Protein AF-A0A8S9HEX8-F1 (afdb_monomer_lite)

Structure (mmCIF, N/CA/C/O backbone):
data_AF-A0A8S9HEX8-F1
#
_entry.id   AF-A0A8S9HEX8-F1
#
loop_
_atom_site.group_PDB
_atom_site.id
_atom_site.type_symbol
_atom_site.label_atom_id
_atom_site.label_alt_id
_atom_site.label_comp_id
_atom_site.label_asym_id
_atom_site.label_entity_id
_atom_site.label_seq_id
_atom_site.pdbx_PDB_ins_code
_atom_site.Cartn_x
_atom_site.Cartn_y
_atom_site.Cartn_z
_atom_site.occupancy
_atom_site.B_iso_or_equiv
_atom_site.auth_seq_id
_atom_site.auth_comp_id
_atom_site.auth_asym_id
_atom_site.auth_atom_id
_atom_site.pdbx_PDB_model_num
ATOM 1 N N . MET A 1 1 ? 4.465 -11.082 -15.511 1.00 73.62 1 MET A N 1
ATOM 2 C CA . MET A 1 1 ? 4.574 -12.542 -15.699 1.00 73.62 1 MET A CA 1
ATOM 3 C C . MET A 1 1 ? 3.698 -12.995 -16.851 1.00 73.62 1 MET A C 1
ATOM 5 O O . MET A 1 1 ? 4.197 -13.719 -17.690 1.00 73.62 1 MET A O 1
ATOM 9 N N . ASP A 1 2 ? 2.467 -12.494 -16.954 1.00 72.62 2 ASP A N 1
ATOM 10 C CA . ASP A 1 2 ? 1.462 -12.906 -17.953 1.00 72.62 2 ASP A CA 1
ATOM 11 C C . ASP A 1 2 ? 1.915 -12.844 -19.427 1.00 72.62 2 ASP A C 1
ATOM 13 O O . ASP A 1 2 ? 1.477 -13.653 -20.233 1.00 72.62 2 ASP A O 1
ATOM 17 N N . ASP A 1 3 ? 2.823 -11.923 -19.777 1.00 79.12 3 ASP A N 1
ATOM 18 C CA . ASP A 1 3 ? 3.349 -11.770 -21.145 1.00 79.12 3 ASP A CA 1
ATOM 19 C C . ASP A 1 3 ? 4.634 -12.586 -21.417 1.00 79.12 3 ASP A C 1
ATOM 21 O O . ASP A 1 3 ? 5.219 -12.482 -22.500 1.00 79.12 3 ASP A O 1
ATOM 25 N N . VAL A 1 4 ? 5.133 -13.349 -20.437 1.00 82.75 4 VAL A N 1
ATOM 26 C CA . VAL A 1 4 ? 6.346 -14.162 -20.605 1.00 82.75 4 VAL A CA 1
ATOM 27 C C . VAL A 1 4 ? 5.983 -15.427 -21.377 1.00 82.75 4 VAL A C 1
ATOM 29 O O . VAL A 1 4 ? 5.221 -16.264 -20.900 1.00 82.75 4 VAL A O 1
ATOM 32 N N . SER A 1 5 ? 6.550 -15.586 -22.574 1.00 85.06 5 SER A N 1
ATOM 33 C CA . SER A 1 5 ? 6.431 -16.836 -23.327 1.00 85.06 5 SER A CA 1
ATOM 34 C C . SER A 1 5 ? 7.169 -17.946 -22.582 1.00 85.06 5 SER A C 1
ATOM 36 O O . SER A 1 5 ? 8.385 -17.871 -22.406 1.00 85.06 5 SER A O 1
ATOM 38 N N . MET A 1 6 ? 6.437 -18.984 -22.168 1.00 84.69 6 MET A N 1
ATOM 39 C CA . MET A 1 6 ? 7.022 -20.132 -21.470 1.00 84.69 6 MET A CA 1
ATOM 40 C C . MET A 1 6 ? 8.020 -20.901 -22.340 1.00 84.69 6 MET A C 1
ATOM 42 O O . MET A 1 6 ? 8.985 -21.451 -21.822 1.00 84.69 6 MET A O 1
ATOM 46 N N . ASP A 1 7 ? 7.831 -20.888 -23.656 1.00 84.31 7 ASP A N 1
ATOM 47 C CA . ASP A 1 7 ? 8.743 -21.520 -24.606 1.00 84.31 7 ASP A CA 1
ATOM 48 C C . ASP A 1 7 ? 10.071 -20.767 -24.696 1.00 84.31 7 ASP A C 1
ATOM 50 O O . ASP A 1 7 ? 11.140 -21.365 -24.591 1.00 84.31 7 ASP A O 1
ATOM 54 N N . ALA A 1 8 ? 10.014 -19.435 -24.807 1.00 86.06 8 ALA A N 1
ATOM 55 C CA . ALA A 1 8 ? 11.215 -18.604 -24.761 1.00 86.06 8 ALA A CA 1
ATOM 56 C C . ALA A 1 8 ? 11.903 -18.697 -23.391 1.00 86.06 8 ALA A C 1
ATOM 58 O O . ALA A 1 8 ? 13.129 -18.737 -23.314 1.00 86.06 8 ALA A O 1
ATOM 59 N N . TRP A 1 9 ? 11.115 -18.778 -22.314 1.00 86.56 9 TRP A N 1
ATOM 60 C CA . TRP A 1 9 ? 11.618 -18.947 -20.956 1.00 86.56 9 TRP A CA 1
ATOM 61 C C . TRP A 1 9 ? 12.392 -20.253 -20.775 1.00 86.56 9 TRP A C 1
ATOM 63 O O . TRP A 1 9 ? 13.457 -20.223 -20.171 1.00 86.56 9 TRP A O 1
ATOM 73 N N . LYS A 1 10 ? 11.901 -21.380 -21.307 1.00 85.25 10 LYS A N 1
ATOM 74 C CA . LYS A 1 10 ? 12.613 -22.667 -21.253 1.00 85.25 10 LYS A CA 1
ATOM 75 C C . LYS A 1 10 ? 14.011 -22.542 -21.858 1.00 85.25 10 LYS A C 1
ATOM 77 O O . LYS A 1 10 ? 14.994 -22.910 -21.222 1.00 85.25 10 LYS A O 1
ATOM 82 N N . VAL A 1 11 ? 14.114 -21.976 -23.061 1.00 86.06 11 VAL A N 1
ATOM 83 C CA . VAL A 1 11 ? 15.417 -21.785 -23.716 1.00 86.06 11 VAL A CA 1
ATOM 84 C C . VAL A 1 11 ? 16.298 -20.843 -22.893 1.00 86.06 11 VAL A C 1
ATOM 86 O O . VAL A 1 11 ? 17.438 -21.184 -22.588 1.00 86.06 11 VAL A O 1
ATOM 89 N N . PHE A 1 12 ? 15.755 -19.704 -22.460 1.00 87.69 12 PHE A N 1
ATOM 90 C CA . PHE A 1 12 ? 16.476 -18.713 -21.662 1.00 87.69 12 PHE A CA 1
ATOM 91 C C . PHE A 1 12 ? 17.007 -19.281 -20.336 1.00 87.69 12 PHE A C 1
ATOM 93 O O . PHE A 1 12 ? 18.164 -19.057 -19.994 1.00 87.69 12 PHE A O 1
ATOM 100 N N . SER A 1 13 ? 16.197 -20.052 -19.606 1.00 87.12 13 SER A N 1
ATOM 101 C CA . SER A 1 13 ? 16.567 -20.620 -18.304 1.00 87.12 13 SER A CA 1
ATOM 102 C C . SER A 1 13 ? 17.575 -21.767 -18.403 1.00 87.12 13 SER A C 1
ATOM 104 O O . SER A 1 13 ? 18.294 -22.022 -17.438 1.00 87.12 13 SER A O 1
ATOM 106 N N . SER A 1 14 ? 17.677 -22.422 -19.566 1.00 85.19 14 SER A N 1
ATOM 107 C CA . SER A 1 14 ? 18.686 -23.458 -19.829 1.00 85.19 14 SER A CA 1
ATOM 108 C C . SER A 1 14 ? 20.107 -22.906 -20.012 1.00 85.19 14 SER A C 1
ATOM 110 O O . SER A 1 14 ? 21.084 -23.649 -19.889 1.00 85.19 14 SER A O 1
ATOM 112 N N . CYS A 1 15 ? 20.242 -21.604 -20.279 1.00 86.38 15 CYS A N 1
ATOM 113 C CA . CYS A 1 15 ? 21.532 -20.945 -20.437 1.00 86.38 15 CYS A CA 1
ATOM 114 C C . CYS A 1 15 ? 22.190 -20.669 -19.075 1.00 86.38 15 CYS A C 1
ATOM 116 O O . CYS A 1 15 ? 21.539 -20.254 -18.111 1.00 86.38 15 CYS A O 1
ATOM 118 N N . LYS A 1 16 ? 23.515 -20.866 -19.007 1.00 86.06 16 LYS A N 1
ATOM 119 C CA . LYS A 1 16 ? 24.308 -20.555 -17.806 1.00 86.06 16 LYS A CA 1
ATOM 120 C C . LYS A 1 16 ? 24.304 -19.054 -17.530 1.00 86.06 16 LYS A C 1
ATOM 122 O O . LYS A 1 16 ? 23.846 -18.648 -16.469 1.00 86.06 16 LYS A O 1
ATOM 127 N N . GLU A 1 17 ? 24.728 -18.273 -18.517 1.00 89.94 17 GLU A N 1
ATOM 128 C CA . GLU A 1 17 ? 24.750 -16.813 -18.482 1.00 89.94 17 GLU A CA 1
ATOM 129 C C . GLU A 1 17 ? 23.580 -16.245 -19.291 1.00 89.94 17 GLU A C 1
ATOM 131 O O . GLU A 1 17 ? 23.294 -16.701 -20.404 1.00 89.94 17 GLU A O 1
ATOM 136 N N . LYS A 1 18 ? 22.865 -15.292 -18.698 1.00 91.94 18 LYS A N 1
ATOM 137 C CA . LYS A 1 18 ? 21.574 -14.791 -19.164 1.00 91.94 18 LYS A CA 1
ATOM 138 C C . LYS A 1 18 ? 21.574 -13.269 -19.177 1.00 91.94 18 LYS A C 1
ATOM 140 O O . LYS A 1 18 ? 21.582 -12.627 -18.130 1.00 91.94 18 LYS A O 1
ATOM 145 N N . VAL A 1 19 ? 21.477 -12.690 -20.369 1.00 93.44 19 VAL A N 1
ATOM 146 C CA . VAL A 1 19 ? 21.439 -11.235 -20.556 1.00 93.44 19 VAL A CA 1
ATOM 147 C C . VAL A 1 19 ? 20.086 -10.824 -21.120 1.00 93.44 19 VAL A C 1
ATOM 149 O O . VAL A 1 19 ? 19.625 -11.369 -22.124 1.00 93.44 19 VAL A O 1
ATOM 152 N N . VAL A 1 20 ? 19.439 -9.849 -20.482 1.00 93.56 20 VAL A N 1
ATOM 153 C CA . VAL A 1 20 ? 18.193 -9.254 -20.978 1.00 93.56 20 VAL A CA 1
ATOM 154 C C . VAL A 1 20 ? 18.504 -7.944 -21.679 1.00 93.56 20 VAL A C 1
ATOM 156 O O . VAL A 1 20 ? 18.993 -6.997 -21.067 1.00 93.56 20 VAL A O 1
ATOM 159 N N . VAL A 1 21 ? 18.160 -7.876 -22.962 1.00 91.81 21 VAL A N 1
ATOM 160 C CA . VAL A 1 21 ? 18.331 -6.682 -23.789 1.00 91.81 21 VAL A CA 1
ATOM 161 C C . VAL A 1 21 ? 16.969 -6.046 -24.059 1.00 91.81 21 VAL A C 1
ATOM 163 O O . VAL A 1 21 ? 16.023 -6.722 -24.469 1.00 91.81 21 VAL A O 1
ATOM 166 N N . THR A 1 22 ? 16.838 -4.742 -23.825 1.00 89.81 22 THR A N 1
ATOM 167 C CA . THR A 1 22 ? 15.587 -4.007 -24.033 1.00 89.81 22 THR A CA 1
ATOM 168 C C . THR A 1 22 ? 15.822 -2.584 -24.531 1.00 89.81 22 THR A C 1
ATOM 170 O O . THR A 1 22 ? 16.855 -1.976 -24.282 1.00 89.81 22 THR A O 1
ATOM 173 N N . ARG A 1 23 ? 14.819 -2.009 -25.199 1.00 88.69 23 ARG A N 1
ATOM 174 C CA . ARG A 1 23 ? 14.779 -0.566 -25.496 1.00 88.69 23 ARG A CA 1
ATOM 175 C C . ARG A 1 23 ? 14.192 0.250 -24.344 1.00 88.69 23 ARG A C 1
ATOM 177 O O . ARG A 1 23 ? 14.285 1.476 -24.350 1.00 88.69 23 ARG A O 1
ATOM 184 N N . MET A 1 24 ? 13.552 -0.410 -23.375 1.00 89.69 24 MET A N 1
ATOM 185 C CA . MET A 1 24 ? 12.993 0.257 -22.202 1.00 89.69 24 MET A CA 1
ATOM 186 C C . MET A 1 24 ? 14.104 0.780 -21.287 1.00 89.69 24 MET A C 1
ATOM 188 O O . MET A 1 24 ? 15.178 0.174 -21.238 1.00 89.69 24 MET A O 1
ATOM 192 N N . PRO A 1 25 ? 13.831 1.843 -20.510 1.00 91.56 25 PRO A N 1
ATOM 193 C CA . PRO A 1 25 ? 14.767 2.307 -19.504 1.00 91.56 25 PRO A CA 1
ATOM 194 C C . PRO A 1 25 ? 15.184 1.186 -18.553 1.00 91.56 25 PRO A C 1
ATOM 196 O O . PRO A 1 25 ? 14.318 0.561 -17.929 1.00 91.56 25 PRO A O 1
ATOM 199 N N . ARG A 1 26 ? 16.493 0.949 -18.405 1.00 92.31 26 ARG A N 1
ATOM 200 C CA . ARG A 1 26 ? 17.048 -0.140 -17.582 1.00 92.31 26 ARG A CA 1
ATOM 201 C C . ARG A 1 26 ? 16.464 -0.125 -16.172 1.00 92.31 26 ARG A C 1
ATOM 203 O O . ARG A 1 26 ? 15.949 -1.139 -15.714 1.00 92.31 26 ARG A O 1
ATOM 210 N N . VAL A 1 27 ? 16.417 1.049 -15.541 1.00 87.50 27 VAL A N 1
ATOM 211 C CA . VAL A 1 27 ? 15.874 1.245 -14.183 1.00 87.50 27 VAL A CA 1
ATOM 212 C C . VAL A 1 27 ? 14.426 0.753 -14.007 1.00 87.50 27 VAL A C 1
ATOM 214 O O . VAL A 1 27 ? 14.019 0.417 -12.897 1.00 87.50 27 VAL A O 1
ATOM 217 N N . MET A 1 28 ? 13.630 0.689 -15.080 1.00 86.25 28 MET A N 1
ATOM 218 C CA . MET A 1 28 ? 12.243 0.212 -15.026 1.00 86.25 28 MET A CA 1
ATOM 219 C C . MET A 1 28 ? 12.125 -1.312 -15.114 1.00 86.25 28 MET A C 1
ATOM 221 O O . MET A 1 28 ? 11.131 -1.864 -14.643 1.00 86.25 28 MET A O 1
ATOM 225 N N . VAL A 1 29 ? 13.094 -1.984 -15.740 1.00 89.69 29 VAL A N 1
ATOM 226 C CA . VAL A 1 29 ? 13.029 -3.424 -16.036 1.00 89.69 29 VAL A CA 1
ATOM 227 C C . VAL A 1 29 ? 14.016 -4.256 -15.228 1.00 89.69 29 VAL A C 1
ATOM 229 O O . VAL A 1 29 ? 13.781 -5.446 -15.056 1.00 89.69 29 VAL A O 1
ATOM 232 N N . GLU A 1 30 ? 15.095 -3.652 -14.731 1.00 91.06 30 GLU A N 1
ATOM 233 C CA . GLU A 1 30 ? 16.247 -4.366 -14.176 1.00 91.06 30 GLU A CA 1
ATOM 234 C C . GLU A 1 30 ? 15.856 -5.256 -13.004 1.00 91.06 30 GLU A C 1
ATOM 236 O O . GLU A 1 30 ? 16.172 -6.440 -13.010 1.00 91.06 30 GLU A O 1
ATOM 241 N N . MET A 1 31 ? 15.086 -4.720 -12.055 1.00 86.88 31 MET A N 1
ATOM 242 C CA . MET A 1 31 ? 14.594 -5.505 -10.923 1.00 86.88 31 MET A CA 1
ATOM 243 C C . MET A 1 31 ? 13.750 -6.693 -11.395 1.00 86.88 31 MET A C 1
ATOM 245 O O . MET A 1 31 ? 13.941 -7.803 -10.923 1.00 86.88 31 MET A O 1
ATOM 249 N N . PHE A 1 32 ? 12.863 -6.495 -12.376 1.00 87.44 32 PHE A N 1
ATOM 250 C CA . PHE A 1 32 ? 12.052 -7.596 -12.892 1.00 87.44 32 PHE A CA 1
ATOM 251 C C . PHE A 1 32 ? 12.904 -8.661 -13.594 1.00 87.44 32 PHE A C 1
ATOM 253 O O . PHE A 1 32 ? 12.720 -9.853 -13.363 1.00 87.44 32 PHE A O 1
ATOM 260 N N . ALA A 1 33 ? 13.851 -8.243 -14.430 1.00 91.44 33 ALA A N 1
ATOM 261 C CA . ALA A 1 33 ? 14.725 -9.153 -15.153 1.00 91.44 33 ALA A CA 1
ATOM 262 C C . ALA A 1 33 ? 15.648 -9.940 -14.207 1.00 91.44 33 ALA A C 1
ATOM 264 O O . ALA A 1 33 ? 15.735 -11.158 -14.333 1.00 91.44 33 ALA A O 1
ATOM 265 N N . LYS A 1 34 ? 16.278 -9.284 -13.229 1.00 90.38 34 LYS A N 1
ATOM 266 C CA . LYS A 1 34 ? 17.184 -9.944 -12.279 1.00 90.38 34 LYS A CA 1
ATOM 267 C C . LYS A 1 34 ? 16.426 -10.825 -11.280 1.00 90.38 34 LYS A C 1
ATOM 269 O O . LYS A 1 34 ? 16.724 -12.006 -11.163 1.00 90.38 34 LYS A O 1
ATOM 274 N N . GLU A 1 35 ? 15.387 -10.300 -10.629 1.00 85.25 35 GLU A N 1
ATOM 275 C CA . GLU A 1 35 ? 14.692 -11.011 -9.540 1.00 85.25 35 GLU A CA 1
ATOM 276 C C . GLU A 1 35 ? 13.705 -12.078 -10.033 1.00 85.25 35 GLU A C 1
ATOM 278 O O . GLU A 1 35 ? 13.518 -13.098 -9.374 1.00 85.25 35 GLU A O 1
ATOM 283 N N . HIS A 1 36 ? 13.042 -11.861 -11.176 1.00 85.50 36 HIS A N 1
ATOM 284 C CA . HIS A 1 36 ? 11.993 -12.773 -11.656 1.00 85.50 36 HIS A CA 1
ATOM 285 C C . HIS A 1 36 ? 12.415 -13.626 -12.845 1.00 85.50 36 HIS A C 1
ATOM 287 O O . HIS A 1 36 ? 11.975 -14.774 -12.953 1.00 85.50 36 HIS A O 1
ATOM 293 N N . LEU A 1 37 ? 13.259 -13.083 -13.726 1.00 88.62 37 LEU A N 1
ATOM 294 C CA . LEU A 1 37 ? 13.801 -13.832 -14.859 1.00 88.62 37 LEU A CA 1
ATOM 295 C C . LEU A 1 37 ? 15.195 -14.406 -14.581 1.00 88.62 37 LEU A C 1
ATOM 297 O O . LEU A 1 37 ? 15.681 -15.179 -15.396 1.00 88.62 37 LEU A O 1
ATOM 301 N N . ILE A 1 38 ? 15.817 -14.104 -13.434 1.00 89.00 38 ILE A N 1
ATOM 302 C CA . ILE A 1 38 ? 17.158 -14.604 -13.090 1.00 89.00 38 ILE A CA 1
ATOM 303 C C . ILE A 1 38 ? 18.175 -14.180 -14.166 1.00 89.00 38 ILE A C 1
ATOM 305 O O . ILE A 1 38 ? 19.036 -14.952 -14.574 1.00 89.00 38 ILE A O 1
ATOM 309 N N . ALA A 1 39 ? 18.022 -12.968 -14.703 1.00 92.31 39 ALA A N 1
ATOM 310 C CA . ALA A 1 39 ? 19.010 -12.389 -15.601 1.00 92.31 39 ALA A CA 1
ATOM 311 C C . ALA A 1 39 ? 20.264 -12.018 -14.803 1.00 92.31 39 ALA A C 1
ATOM 313 O O . ALA A 1 39 ? 20.156 -11.399 -13.744 1.00 92.31 39 ALA A O 1
ATOM 314 N N . ASP A 1 40 ? 21.433 -12.353 -15.333 1.00 93.19 40 ASP A N 1
ATOM 315 C CA . ASP A 1 40 ? 22.716 -11.959 -14.758 1.00 93.19 40 ASP A CA 1
ATOM 316 C C . ASP A 1 40 ? 22.981 -10.479 -15.070 1.00 93.19 40 ASP A C 1
ATOM 318 O O . ASP A 1 40 ? 23.312 -9.693 -14.182 1.00 93.19 40 ASP A O 1
ATOM 322 N N . GLU A 1 41 ? 22.690 -10.063 -16.308 1.00 93.94 41 GLU A N 1
ATOM 323 C CA . GLU A 1 41 ? 22.838 -8.677 -16.750 1.00 93.94 41 GLU A CA 1
ATOM 324 C C . GLU A 1 41 ? 21.639 -8.133 -17.529 1.00 93.94 41 GLU A C 1
ATOM 326 O O . GLU A 1 41 ? 20.866 -8.864 -18.158 1.00 93.94 41 GLU A O 1
ATOM 331 N N . VAL A 1 42 ? 21.473 -6.807 -17.470 1.00 95.06 42 VAL A N 1
ATOM 332 C CA . VAL A 1 42 ? 20.361 -6.098 -18.119 1.00 95.06 42 VAL A CA 1
ATOM 333 C C . VAL A 1 42 ? 20.875 -4.881 -18.874 1.00 95.06 42 VAL A C 1
ATOM 335 O O . VAL A 1 42 ? 21.337 -3.904 -18.283 1.00 95.06 42 VAL A O 1
ATOM 338 N N . ILE A 1 43 ? 20.718 -4.910 -20.194 1.00 93.56 43 ILE A N 1
ATOM 339 C CA . ILE A 1 43 ? 21.080 -3.818 -21.094 1.00 93.56 43 ILE A CA 1
ATOM 340 C C . ILE A 1 43 ? 19.790 -3.135 -21.546 1.00 93.56 43 ILE A C 1
ATOM 342 O O . ILE A 1 43 ? 18.946 -3.732 -22.212 1.00 93.56 43 ILE A O 1
ATOM 346 N N . GLY A 1 44 ? 19.631 -1.874 -21.154 1.00 92.44 44 GLY A N 1
ATOM 347 C CA . GLY A 1 44 ? 18.486 -1.034 -21.494 1.00 92.44 44 GLY A CA 1
ATOM 348 C C . GLY A 1 44 ? 18.914 0.396 -21.797 1.00 92.44 44 GLY A C 1
ATOM 349 O O . GLY A 1 44 ? 20.087 0.727 -21.648 1.00 92.44 44 GLY A O 1
ATOM 350 N N . SER A 1 45 ? 17.970 1.253 -22.181 1.00 92.50 45 SER A N 1
ATOM 351 C CA . SER A 1 45 ? 18.248 2.691 -22.291 1.00 92.50 45 SER A CA 1
ATOM 352 C C . SER A 1 45 ? 18.482 3.308 -20.908 1.00 92.50 45 SER A C 1
ATOM 354 O O . SER A 1 45 ? 17.916 2.858 -19.905 1.00 92.50 45 SER A O 1
ATOM 356 N N . GLU A 1 46 ? 19.315 4.336 -20.819 1.00 92.50 46 GLU A N 1
ATOM 357 C CA . GLU A 1 46 ? 19.528 5.090 -19.588 1.00 92.50 46 GLU A CA 1
ATOM 358 C C . GLU A 1 46 ? 18.707 6.382 -19.609 1.00 92.50 46 GLU A C 1
ATOM 360 O O . GLU A 1 46 ? 18.502 7.023 -20.640 1.00 92.50 46 GLU A O 1
ATOM 365 N N . LEU A 1 47 ? 18.226 6.794 -18.437 1.00 92.06 47 LEU A N 1
ATOM 366 C CA . LEU A 1 47 ? 17.516 8.061 -18.292 1.00 92.06 47 LEU A CA 1
ATOM 367 C C . LEU A 1 47 ? 18.474 9.154 -17.834 1.00 92.06 47 LEU A C 1
ATOM 369 O O . LEU A 1 47 ? 19.395 8.914 -17.052 1.00 92.06 47 LEU A O 1
ATOM 373 N N . ILE A 1 48 ? 18.223 10.378 -18.285 1.00 92.06 48 ILE A N 1
ATOM 374 C CA . ILE A 1 48 ? 18.955 11.552 -17.827 1.00 92.06 48 ILE A CA 1
ATOM 375 C C . ILE A 1 48 ? 18.641 11.768 -16.344 1.00 92.06 48 ILE A C 1
ATOM 377 O O . ILE A 1 48 ? 17.481 11.839 -15.928 1.00 92.06 48 ILE A O 1
ATOM 381 N N . VAL A 1 49 ? 19.696 11.894 -15.545 1.00 89.25 49 VAL A N 1
ATOM 382 C CA . VAL A 1 49 ? 19.620 12.225 -14.124 1.00 89.25 49 VAL A CA 1
ATOM 383 C C . VAL A 1 49 ? 20.102 13.658 -13.953 1.00 89.25 49 VAL A C 1
ATOM 385 O O . VAL A 1 49 ? 21.166 14.030 -14.445 1.00 89.25 49 VAL A O 1
ATOM 388 N N . ASN A 1 50 ? 19.304 14.488 -13.287 1.00 85.81 50 ASN A N 1
ATOM 389 C CA . ASN A 1 50 ? 19.696 15.864 -13.015 1.00 85.81 50 ASN A CA 1
ATOM 390 C C . ASN A 1 50 ? 20.752 15.936 -11.894 1.00 85.81 50 ASN A C 1
ATOM 392 O O . ASN A 1 50 ? 21.008 14.968 -11.179 1.00 85.81 50 ASN A O 1
ATOM 396 N N . ARG A 1 51 ? 21.326 17.124 -11.677 1.00 87.69 51 ARG A N 1
ATOM 397 C CA . ARG A 1 51 ? 22.351 17.367 -10.640 1.00 87.69 51 ARG A CA 1
ATOM 398 C C . ARG A 1 51 ? 21.922 17.050 -9.199 1.00 87.69 51 ARG A C 1
ATOM 400 O O . ARG A 1 51 ? 22.766 17.028 -8.313 1.00 87.69 51 ARG A O 1
ATOM 407 N N . PHE A 1 52 ? 20.626 16.869 -8.956 1.00 82.38 52 PHE A N 1
ATOM 408 C CA . PHE A 1 52 ? 20.061 16.553 -7.644 1.00 82.38 52 PHE A CA 1
ATOM 409 C C . PHE A 1 52 ? 19.773 15.052 -7.478 1.00 82.38 52 PHE A C 1
ATOM 411 O O . PHE A 1 52 ? 19.227 14.648 -6.455 1.00 82.38 52 PHE A O 1
ATOM 418 N N . GLY A 1 53 ? 20.117 14.226 -8.471 1.00 80.38 53 GLY A N 1
ATOM 419 C CA . GLY A 1 53 ? 19.877 12.785 -8.444 1.00 80.38 53 GLY A CA 1
ATOM 420 C C . GLY A 1 53 ? 18.467 12.368 -8.873 1.00 80.38 53 GLY A C 1
ATOM 421 O O . GLY A 1 53 ? 18.108 11.207 -8.698 1.00 80.38 53 GLY A O 1
ATOM 422 N N . PHE A 1 54 ? 17.656 13.271 -9.437 1.00 77.69 54 PHE A N 1
ATOM 423 C CA . PHE A 1 54 ? 16.325 12.920 -9.942 1.00 77.69 54 PHE A CA 1
ATOM 424 C C . PHE A 1 54 ? 16.367 12.515 -11.412 1.00 77.69 54 PHE A C 1
ATOM 426 O O . PHE A 1 54 ? 16.945 13.204 -12.253 1.00 77.69 54 PHE A O 1
ATOM 433 N N . VAL A 1 55 ? 15.677 11.420 -11.716 1.00 83.50 55 VAL A N 1
ATOM 434 C CA . VAL A 1 55 ? 15.431 10.940 -13.076 1.00 83.50 55 VAL A CA 1
ATOM 435 C C . VAL A 1 55 ? 14.456 11.889 -13.780 1.00 83.50 55 VAL A C 1
ATOM 437 O O . VAL A 1 55 ? 13.361 12.128 -13.274 1.00 83.50 55 VAL A O 1
ATOM 440 N N . THR A 1 56 ? 14.831 12.434 -14.940 1.00 83.94 56 THR A N 1
ATOM 441 C CA . THR A 1 56 ? 14.016 13.427 -15.673 1.00 83.94 56 THR A CA 1
ATOM 442 C C . THR A 1 56 ? 12.923 12.802 -16.541 1.00 83.94 56 THR A C 1
ATOM 444 O O . THR A 1 56 ? 12.000 13.494 -16.959 1.00 83.94 56 THR A O 1
ATOM 447 N N . GLY A 1 57 ? 13.032 11.502 -16.831 1.00 85.69 57 GLY A N 1
ATOM 448 C CA . GLY A 1 57 ? 12.159 10.789 -17.768 1.00 85.69 57 GLY A CA 1
ATOM 449 C C . GLY A 1 57 ? 12.583 10.901 -19.236 1.00 85.69 57 GLY A C 1
ATOM 450 O O . GLY A 1 57 ? 11.969 10.260 -20.084 1.00 85.69 57 GLY A O 1
ATOM 451 N N . LEU A 1 58 ? 13.638 11.662 -19.540 1.00 89.06 58 LEU A N 1
ATOM 452 C CA . LEU A 1 58 ? 14.224 11.740 -20.879 1.00 89.06 58 LEU A CA 1
ATOM 453 C C . LEU A 1 58 ? 15.294 10.662 -21.057 1.00 89.06 58 LEU A C 1
ATOM 455 O O . LEU A 1 58 ? 16.094 10.431 -20.151 1.00 89.06 58 LEU A O 1
ATOM 459 N N . ILE A 1 59 ? 15.308 10.027 -22.227 1.00 92.81 59 ILE A N 1
ATOM 460 C CA . ILE A 1 59 ? 16.326 9.045 -22.616 1.00 92.81 59 ILE A CA 1
ATOM 461 C C . ILE A 1 59 ? 17.646 9.774 -22.896 1.00 92.81 59 ILE A C 1
ATOM 463 O O . ILE A 1 59 ? 17.643 10.868 -23.464 1.00 92.81 59 ILE A O 1
ATOM 467 N N . ARG A 1 60 ? 18.763 9.194 -22.449 1.00 91.19 60 ARG A N 1
ATOM 468 C CA . ARG A 1 60 ? 20.108 9.759 -22.613 1.00 91.19 60 ARG A CA 1
ATOM 469 C C . ARG A 1 60 ? 20.660 9.511 -24.015 1.00 91.19 60 ARG A C 1
ATOM 471 O O . ARG A 1 60 ? 21.371 10.359 -24.547 1.00 91.19 60 ARG A O 1
ATOM 478 N N . GLU A 1 61 ? 20.383 8.343 -24.577 1.00 91.50 61 GLU A N 1
ATOM 479 C CA . GLU A 1 61 ? 20.870 7.914 -25.882 1.00 91.50 61 GLU A CA 1
ATOM 480 C C . GLU A 1 61 ? 20.136 8.626 -27.029 1.00 91.50 61 GLU A C 1
ATOM 482 O O . GLU A 1 61 ? 18.912 8.750 -27.019 1.00 91.50 61 GLU A O 1
ATOM 487 N N . THR A 1 62 ? 20.881 9.055 -28.051 1.00 87.62 62 THR A N 1
ATOM 488 C CA . THR A 1 62 ? 20.321 9.588 -29.306 1.00 87.62 62 THR A CA 1
ATOM 489 C C . THR A 1 62 ? 19.888 8.470 -30.254 1.00 87.62 62 THR A C 1
ATOM 491 O O . THR A 1 62 ? 18.830 8.564 -30.870 1.00 87.62 62 THR A O 1
ATOM 494 N N . ASP A 1 63 ? 20.681 7.398 -30.325 1.00 89.38 63 ASP A N 1
ATOM 495 C CA . ASP A 1 63 ? 20.366 6.151 -31.019 1.00 89.38 63 ASP A CA 1
ATOM 496 C C . ASP A 1 63 ? 20.395 4.990 -30.018 1.00 89.38 63 ASP A C 1
ATOM 498 O O . ASP A 1 63 ? 21.454 4.525 -29.583 1.00 89.38 63 ASP A O 1
ATOM 502 N N . ILE A 1 64 ? 19.200 4.548 -29.622 1.00 87.00 64 ILE A N 1
ATOM 503 C CA . ILE A 1 64 ? 19.024 3.465 -28.651 1.00 87.00 64 ILE A CA 1
ATOM 504 C C . ILE A 1 64 ? 19.552 2.147 -29.220 1.00 87.00 64 ILE A C 1
ATOM 506 O O . ILE A 1 64 ? 20.178 1.388 -28.487 1.00 87.00 64 ILE A O 1
ATOM 510 N N . ASP A 1 65 ? 19.306 1.864 -30.501 1.00 86.00 65 ASP A N 1
ATOM 511 C CA . ASP A 1 65 ? 19.633 0.563 -31.084 1.00 86.00 65 ASP A CA 1
ATOM 512 C C . ASP A 1 65 ? 21.155 0.415 -31.223 1.00 86.00 65 ASP A C 1
ATOM 514 O O . ASP A 1 65 ? 21.711 -0.599 -30.794 1.00 86.00 65 ASP A O 1
ATOM 518 N N . GLN A 1 66 ? 21.848 1.456 -31.698 1.00 87.81 66 GLN A N 1
ATOM 519 C CA . GLN A 1 66 ? 23.311 1.447 -31.786 1.00 87.81 66 GLN A CA 1
ATOM 520 C C . GLN A 1 66 ? 23.977 1.425 -30.404 1.00 87.81 66 GLN A C 1
ATOM 522 O O . GLN A 1 66 ? 24.959 0.710 -30.197 1.00 87.81 66 GLN A O 1
ATOM 527 N N . SER A 1 67 ? 23.450 2.182 -29.436 1.00 89.19 67 SER A N 1
ATOM 528 C CA . SER A 1 67 ? 23.992 2.182 -28.073 1.00 89.19 67 SER A CA 1
ATOM 529 C C . SER A 1 67 ? 23.845 0.815 -27.405 1.00 89.19 67 SER A C 1
ATOM 531 O O . SER A 1 67 ? 24.797 0.319 -26.802 1.00 89.19 67 SER A O 1
ATOM 533 N N . VAL A 1 68 ? 22.678 0.182 -27.547 1.00 88.75 68 VAL A N 1
ATOM 534 C CA . VAL A 1 68 ? 22.430 -1.171 -27.043 1.00 88.75 68 VAL A CA 1
ATOM 535 C C . VAL A 1 68 ? 23.348 -2.183 -27.729 1.00 88.75 68 VAL A C 1
ATOM 537 O O . VAL A 1 68 ? 23.933 -3.013 -27.039 1.00 88.75 68 VAL A O 1
ATOM 540 N N . LEU A 1 69 ? 23.522 -2.097 -29.052 1.00 88.75 69 LEU A N 1
ATOM 541 C CA . LEU A 1 69 ? 24.417 -2.978 -29.806 1.00 88.75 69 LEU A CA 1
ATOM 542 C C . LEU A 1 69 ? 25.863 -2.888 -29.301 1.00 88.75 69 LEU A C 1
ATOM 544 O O . LEU A 1 69 ? 26.467 -3.918 -29.007 1.00 88.75 69 LEU A O 1
ATOM 548 N N . ASN A 1 70 ? 26.388 -1.670 -29.136 1.00 89.69 70 ASN A N 1
ATOM 549 C CA . ASN A 1 70 ? 27.741 -1.449 -28.623 1.00 89.69 70 ASN A CA 1
ATOM 550 C C . ASN A 1 70 ? 27.900 -2.024 -27.210 1.00 89.69 70 ASN A C 1
ATOM 552 O O . ASN A 1 70 ? 28.850 -2.748 -26.950 1.00 89.69 70 ASN A O 1
ATOM 556 N N . ARG A 1 71 ? 26.927 -1.792 -26.319 1.00 90.94 71 ARG A N 1
ATOM 557 C CA . ARG A 1 71 ? 26.964 -2.325 -24.946 1.00 90.94 71 ARG A CA 1
ATOM 558 C C . ARG A 1 71 ? 26.925 -3.851 -24.890 1.00 90.94 71 ARG A C 1
ATOM 560 O O . ARG A 1 71 ? 27.499 -4.432 -23.978 1.00 90.94 71 ARG A O 1
ATOM 567 N N . VAL A 1 72 ? 26.231 -4.500 -25.826 1.00 90.31 72 VAL A N 1
ATOM 568 C CA . VAL A 1 72 ? 26.257 -5.965 -25.941 1.00 90.31 72 VAL A CA 1
ATOM 569 C C . VAL A 1 72 ? 27.628 -6.420 -26.441 1.00 90.31 72 VAL A C 1
ATOM 571 O O . VAL A 1 72 ? 28.185 -7.349 -25.873 1.00 90.31 72 VAL A O 1
ATOM 574 N N . ALA A 1 73 ? 28.202 -5.759 -27.449 1.00 89.69 73 ALA A N 1
ATOM 575 C CA . ALA A 1 73 ? 29.544 -6.084 -27.935 1.00 89.69 73 ALA A CA 1
ATOM 576 C C . ALA A 1 73 ? 30.615 -5.923 -26.838 1.00 89.69 73 ALA A C 1
ATOM 578 O O . ALA A 1 73 ? 31.452 -6.806 -26.679 1.00 89.69 73 ALA A O 1
ATOM 579 N N . ASP A 1 74 ? 30.530 -4.859 -26.035 1.00 90.50 74 ASP A N 1
ATOM 580 C CA . ASP A 1 74 ? 31.434 -4.593 -24.908 1.00 90.50 74 ASP A CA 1
ATOM 581 C C . ASP A 1 74 ? 31.317 -5.641 -23.787 1.00 90.50 74 ASP A C 1
ATOM 583 O O . ASP A 1 74 ? 32.287 -5.905 -23.080 1.00 90.50 74 ASP A O 1
ATOM 587 N N . LEU A 1 75 ? 30.139 -6.251 -23.610 1.00 90.12 75 LEU A N 1
ATOM 588 C CA . LEU A 1 75 ? 29.941 -7.331 -22.636 1.00 90.12 75 LEU A CA 1
ATOM 589 C C . LEU A 1 75 ? 30.540 -8.661 -23.123 1.00 90.12 75 LEU A C 1
ATOM 591 O O . LEU A 1 75 ? 30.936 -9.497 -22.318 1.00 90.12 75 LEU A O 1
ATOM 595 N N . PHE A 1 76 ? 30.620 -8.845 -24.440 1.00 87.69 76 PHE A N 1
ATOM 596 C CA . PHE A 1 76 ? 30.980 -10.095 -25.109 1.00 87.69 76 PHE A CA 1
ATOM 597 C C . PHE A 1 76 ? 32.267 -9.950 -25.946 1.00 87.69 76 PHE A C 1
ATOM 599 O O . PHE A 1 76 ? 32.369 -10.459 -27.062 1.00 87.69 76 PHE A O 1
ATOM 606 N N . VAL A 1 77 ? 33.271 -9.246 -25.409 1.00 82.94 77 VAL A N 1
ATOM 607 C CA . VAL A 1 77 ? 34.558 -9.000 -26.095 1.00 82.94 77 VAL A CA 1
ATOM 608 C C . VAL A 1 77 ? 35.338 -10.300 -26.330 1.00 82.94 77 VAL A C 1
ATOM 610 O O . VAL A 1 77 ? 35.911 -10.486 -27.403 1.00 82.94 77 VAL A O 1
ATOM 613 N N . ASP A 1 78 ? 35.308 -11.223 -25.364 1.00 79.69 78 ASP A N 1
ATOM 614 C CA . ASP A 1 78 ? 36.088 -12.471 -25.383 1.00 79.69 78 ASP A CA 1
ATOM 615 C C . ASP A 1 78 ? 35.361 -13.658 -26.050 1.00 79.69 78 ASP A C 1
ATOM 617 O O . ASP A 1 78 ? 35.876 -14.778 -26.084 1.00 79.69 78 ASP A O 1
ATOM 621 N N . GLY A 1 79 ? 34.155 -13.454 -26.591 1.00 79.31 79 GLY A N 1
ATOM 622 C CA . GLY A 1 79 ? 33.389 -14.514 -27.248 1.00 79.31 79 GLY A CA 1
ATOM 623 C C . GLY A 1 79 ? 31.975 -14.089 -27.627 1.00 79.31 79 GLY A C 1
ATOM 624 O O . GLY A 1 79 ? 31.410 -13.190 -27.023 1.00 79.31 79 GLY A O 1
ATOM 625 N N . ARG A 1 80 ? 31.372 -14.743 -28.626 1.00 83.38 80 ARG A N 1
ATOM 626 C CA . ARG A 1 80 ? 30.017 -14.398 -29.084 1.00 83.38 80 ARG A CA 1
ATOM 627 C C . ARG A 1 80 ? 28.934 -15.071 -28.232 1.00 83.38 80 ARG A C 1
ATOM 629 O O . ARG A 1 80 ? 29.091 -16.235 -27.856 1.00 83.38 80 ARG A O 1
ATOM 636 N N . PRO A 1 81 ? 27.794 -14.400 -27.975 1.00 88.12 81 PRO A N 1
ATOM 637 C CA . PRO A 1 81 ? 26.628 -15.059 -27.403 1.00 88.12 81 PRO A CA 1
ATOM 638 C C . PRO A 1 81 ? 26.169 -16.204 -28.306 1.00 88.12 81 PRO A C 1
ATOM 640 O O . PRO A 1 81 ? 25.914 -16.003 -29.493 1.00 88.12 81 PRO A O 1
ATOM 643 N N . ARG A 1 82 ? 26.005 -17.403 -27.746 1.00 87.75 82 ARG A N 1
ATOM 644 C CA . ARG A 1 82 ? 25.589 -18.573 -28.535 1.00 87.75 82 ARG A CA 1
ATOM 645 C C . ARG A 1 82 ? 24.179 -18.429 -29.092 1.00 87.75 82 ARG A C 1
ATOM 647 O O . ARG A 1 82 ? 23.952 -18.733 -30.250 1.00 87.75 82 ARG A O 1
ATOM 654 N N . ILE A 1 83 ? 23.239 -17.961 -28.272 1.00 88.88 83 ILE A N 1
ATOM 655 C CA . ILE A 1 83 ? 21.812 -17.934 -28.608 1.00 88.88 83 ILE A CA 1
ATOM 656 C C . ILE A 1 83 ? 21.268 -16.517 -28.430 1.00 88.88 83 ILE A C 1
ATOM 658 O O . ILE A 1 83 ? 21.346 -15.947 -27.342 1.00 88.88 83 ILE A O 1
ATOM 662 N N . GLY A 1 84 ? 20.663 -15.977 -29.483 1.00 89.44 84 GLY A N 1
ATOM 663 C CA . GLY A 1 84 ? 19.890 -14.741 -29.466 1.00 89.44 84 GLY A CA 1
ATOM 664 C C . GLY A 1 84 ? 18.393 -15.028 -29.557 1.00 89.44 84 GLY A C 1
ATOM 665 O O . GLY A 1 84 ? 17.937 -15.611 -30.538 1.00 89.44 84 GLY A O 1
ATOM 666 N N . LEU A 1 85 ? 17.619 -14.601 -28.554 1.00 88.25 85 LEU A N 1
ATOM 667 C CA . LEU A 1 85 ? 16.158 -14.742 -28.525 1.00 88.25 85 LEU A CA 1
ATOM 668 C C . LEU A 1 85 ? 15.486 -13.395 -28.810 1.00 88.25 85 LEU A C 1
ATOM 670 O O . LEU A 1 85 ? 15.671 -12.446 -28.048 1.00 88.25 85 LEU A O 1
ATOM 674 N N . ALA A 1 86 ? 14.658 -13.297 -29.852 1.00 85.56 86 ALA A N 1
ATOM 675 C CA . ALA A 1 86 ? 13.868 -12.083 -30.088 1.00 85.56 86 ALA A CA 1
ATOM 676 C C . ALA A 1 86 ? 12.563 -12.341 -30.851 1.00 85.56 86 ALA A C 1
ATOM 678 O O . ALA A 1 86 ? 12.343 -13.394 -31.448 1.00 85.56 86 ALA A O 1
ATOM 679 N N . ARG A 1 87 ? 11.678 -11.339 -30.882 1.00 80.56 87 ARG A N 1
ATOM 680 C CA . ARG A 1 87 ? 10.560 -11.338 -31.838 1.00 80.56 87 ARG A CA 1
ATOM 681 C C . ARG A 1 87 ? 11.091 -11.124 -33.264 1.00 80.56 87 ARG A C 1
ATOM 683 O O . ARG A 1 87 ? 12.125 -10.472 -33.414 1.00 80.56 87 ARG A O 1
ATOM 690 N N . PRO A 1 88 ? 10.394 -11.618 -34.301 1.00 72.12 88 PRO A N 1
ATOM 691 C CA . PRO A 1 88 ? 10.751 -11.328 -35.684 1.00 72.12 88 PRO A CA 1
ATOM 692 C C . PRO A 1 88 ? 10.806 -9.809 -35.907 1.00 72.12 88 PRO A C 1
ATOM 694 O O . PRO A 1 88 ? 9.832 -9.103 -35.637 1.00 72.12 88 PRO A O 1
ATOM 697 N N . SER A 1 89 ? 11.949 -9.304 -36.367 1.00 66.25 89 SER A N 1
ATOM 698 C CA . SER A 1 89 ? 12.155 -7.896 -36.726 1.00 66.25 89 SER A CA 1
ATOM 699 C C . SER A 1 89 ? 12.348 -7.778 -38.235 1.00 66.25 89 SER A C 1
ATOM 701 O O . SER A 1 89 ? 12.869 -8.695 -38.865 1.00 66.25 89 SER A O 1
ATOM 703 N N . LYS A 1 90 ? 11.960 -6.637 -38.819 1.00 55.59 90 LYS A N 1
ATOM 704 C CA . LYS A 1 90 ? 12.156 -6.362 -40.254 1.00 55.59 90 LYS A CA 1
ATOM 705 C C . LYS A 1 90 ? 13.635 -6.199 -40.641 1.00 55.59 90 LYS A C 1
ATOM 707 O O . LYS A 1 90 ? 13.950 -6.336 -41.816 1.00 55.59 90 LYS A O 1
ATOM 712 N N . THR A 1 91 ? 14.524 -5.962 -39.671 1.00 59.47 91 THR A N 1
ATOM 713 C CA . THR A 1 91 ? 15.962 -5.764 -39.912 1.00 59.47 91 THR A CA 1
ATOM 714 C C . THR A 1 91 ? 16.775 -6.412 -38.789 1.00 59.47 91 THR A C 1
ATOM 716 O O . THR A 1 91 ? 16.759 -5.927 -37.662 1.00 59.47 91 THR A O 1
ATOM 719 N N . ILE A 1 92 ? 17.466 -7.522 -39.077 1.00 61.97 92 ILE A N 1
ATOM 720 C CA . ILE A 1 92 ? 18.301 -8.254 -38.100 1.00 61.97 92 ILE A CA 1
ATOM 721 C C . ILE A 1 92 ? 19.664 -7.566 -37.907 1.00 61.97 92 ILE A C 1
ATOM 723 O O . ILE A 1 92 ? 20.180 -7.529 -36.791 1.00 61.97 92 ILE A O 1
ATOM 727 N N . SER A 1 93 ? 20.220 -6.961 -38.964 1.00 58.56 93 SER A N 1
ATOM 728 C CA . SER A 1 93 ? 21.565 -6.360 -38.966 1.00 58.56 93 SER A CA 1
ATOM 729 C C . SER A 1 93 ? 21.742 -5.202 -37.980 1.00 58.56 93 SER A C 1
ATOM 731 O O . SER A 1 93 ? 22.846 -4.991 -37.493 1.00 58.56 93 SER A O 1
ATOM 733 N N . THR A 1 94 ? 20.666 -4.489 -37.644 1.00 60.75 94 THR A N 1
ATOM 734 C CA . THR A 1 94 ? 20.674 -3.358 -36.700 1.00 60.75 94 THR A CA 1
ATOM 735 C C . THR A 1 94 ? 20.279 -3.759 -35.276 1.00 60.75 94 THR A C 1
ATOM 737 O O . THR A 1 94 ? 20.038 -2.897 -34.438 1.00 60.75 94 THR A O 1
ATOM 740 N N . THR A 1 95 ? 20.150 -5.057 -34.991 1.00 74.38 95 THR A N 1
ATOM 741 C CA . THR A 1 95 ? 19.763 -5.565 -33.666 1.00 74.38 95 THR A CA 1
ATOM 742 C C . THR A 1 95 ? 20.900 -6.347 -33.027 1.00 74.38 95 THR A C 1
ATOM 744 O O . THR A 1 95 ? 21.751 -6.879 -33.733 1.00 74.38 95 THR A O 1
ATOM 747 N N . PHE A 1 96 ? 20.873 -6.485 -31.696 1.00 81.75 96 PHE A N 1
ATOM 748 C CA . PHE A 1 96 ? 21.859 -7.277 -30.947 1.00 81.75 96 PHE A CA 1
ATOM 749 C C . PHE A 1 96 ? 21.976 -8.731 -31.433 1.00 81.75 96 PHE A C 1
ATOM 751 O O . PHE A 1 96 ? 23.009 -9.356 -31.221 1.00 81.75 96 PHE A O 1
ATOM 758 N N . LEU A 1 97 ? 20.940 -9.259 -32.101 1.00 84.88 97 LEU A N 1
ATOM 759 C CA . LEU A 1 97 ? 20.957 -10.603 -32.670 1.00 84.88 97 LEU A CA 1
ATOM 760 C C . LEU A 1 97 ? 22.113 -10.799 -33.651 1.00 84.88 97 LEU A C 1
ATOM 762 O O . LEU A 1 97 ? 22.657 -11.891 -33.700 1.00 84.88 97 LEU A O 1
ATOM 766 N N . SER A 1 98 ? 22.546 -9.766 -34.382 1.00 84.62 98 SER A N 1
ATOM 767 C CA . SER A 1 98 ? 23.682 -9.884 -35.309 1.00 84.62 98 SER A CA 1
ATOM 768 C C . SER A 1 98 ? 25.001 -10.272 -34.623 1.00 84.62 98 SER A C 1
ATOM 770 O O . SER A 1 98 ? 25.903 -10.778 -35.290 1.00 84.62 98 SER A O 1
ATOM 772 N N . LEU A 1 99 ? 25.106 -10.079 -33.303 1.00 86.31 99 LEU A N 1
ATOM 773 C CA . LEU A 1 99 ? 26.257 -10.485 -32.494 1.00 86.31 99 LEU A CA 1
ATOM 774 C C . LEU A 1 99 ? 26.176 -11.950 -32.033 1.00 86.31 99 LEU A C 1
ATOM 776 O O . LEU A 1 99 ? 27.189 -12.501 -31.607 1.00 86.31 99 LEU A O 1
ATOM 780 N N . CYS A 1 100 ? 25.000 -12.581 -32.115 1.00 88.31 100 CYS A N 1
ATOM 781 C CA . CYS A 1 100 ? 24.767 -13.951 -31.664 1.00 88.31 100 CYS A CA 1
ATOM 782 C C . CYS A 1 100 ? 25.103 -14.988 -32.751 1.00 88.31 100 CYS A C 1
ATOM 784 O O . CYS A 1 100 ? 24.901 -14.733 -33.940 1.00 88.31 100 CYS A O 1
ATOM 786 N N . GLU A 1 101 ? 25.562 -16.175 -32.345 1.00 88.31 101 GLU A N 1
ATOM 787 C CA . GLU A 1 101 ? 25.874 -17.294 -33.252 1.00 88.31 101 GLU A CA 1
ATOM 788 C C . GLU A 1 101 ? 24.608 -17.934 -33.846 1.00 88.31 101 GLU A C 1
ATOM 790 O O . GLU A 1 101 ? 24.541 -18.192 -35.046 1.00 88.31 101 GLU A O 1
ATOM 795 N N . GLU A 1 102 ? 23.594 -18.160 -33.011 1.00 87.50 102 GLU A N 1
ATOM 796 C CA . GLU A 1 102 ? 22.317 -18.781 -33.362 1.00 87.50 102 GLU A CA 1
ATOM 797 C C . GLU A 1 102 ? 21.159 -17.839 -33.017 1.00 87.50 102 GLU A C 1
ATOM 799 O O . GLU A 1 102 ? 21.111 -17.265 -31.926 1.00 87.50 102 GLU A O 1
ATOM 804 N N . HIS A 1 103 ? 20.212 -17.654 -33.940 1.00 86.94 103 HIS A N 1
ATOM 805 C CA . HIS A 1 103 ? 19.068 -16.754 -33.751 1.00 86.94 103 HIS A CA 1
ATOM 806 C C . HIS A 1 103 ? 17.792 -17.574 -33.652 1.00 86.94 103 HIS A C 1
ATOM 808 O O . HIS A 1 103 ? 17.435 -18.299 -34.579 1.00 86.94 103 HIS A O 1
ATOM 814 N N . ILE A 1 104 ? 17.076 -17.430 -32.543 1.00 83.75 104 ILE A N 1
ATOM 815 C CA . ILE A 1 104 ? 15.784 -18.076 -32.345 1.00 83.75 104 ILE A CA 1
ATOM 816 C C . ILE A 1 104 ? 14.728 -16.984 -32.259 1.00 83.75 104 ILE A C 1
ATOM 818 O O . ILE A 1 104 ? 14.734 -16.118 -31.376 1.00 83.75 104 ILE A O 1
ATOM 822 N N . HIS A 1 105 ? 13.793 -17.041 -33.198 1.00 83.12 105 HIS A N 1
ATOM 823 C CA . HIS A 1 105 ? 12.669 -16.126 -33.237 1.00 83.12 105 HIS A CA 1
ATOM 824 C C . HIS A 1 105 ? 11.438 -16.748 -32.589 1.00 83.12 105 HIS A C 1
ATOM 826 O O . HIS A 1 105 ? 11.191 -17.940 -32.726 1.00 83.12 105 HIS A O 1
ATOM 832 N N . ALA A 1 106 ? 10.643 -15.932 -31.897 1.00 76.38 106 ALA A N 1
ATOM 833 C CA . ALA A 1 106 ? 9.320 -16.359 -31.453 1.00 76.38 106 ALA A CA 1
ATOM 834 C C . ALA A 1 106 ? 8.352 -16.455 -32.657 1.00 76.38 106 ALA A C 1
ATOM 836 O O . ALA A 1 106 ? 8.335 -15.525 -33.470 1.00 76.38 106 ALA A O 1
ATOM 837 N N . PRO A 1 107 ? 7.495 -17.492 -32.753 1.00 80.31 107 PRO A N 1
ATOM 838 C CA . PRO A 1 107 ? 7.336 -18.617 -31.821 1.00 80.31 107 PRO A CA 1
ATOM 839 C C . PRO A 1 107 ? 8.493 -19.630 -31.901 1.00 80.31 107 PRO A C 1
ATOM 841 O O . PRO A 1 107 ? 9.005 -19.904 -32.981 1.00 80.31 107 PRO A O 1
ATOM 844 N N . ILE A 1 108 ? 8.892 -20.183 -30.749 1.00 80.62 108 ILE A N 1
ATOM 845 C CA . ILE A 1 108 ? 10.043 -21.095 -30.644 1.00 80.62 108 ILE A CA 1
ATOM 846 C C . ILE A 1 108 ? 9.747 -22.414 -31.391 1.00 80.62 108 ILE A C 1
ATOM 848 O O . ILE A 1 108 ? 8.705 -23.018 -31.123 1.00 80.62 108 ILE A O 1
ATOM 852 N N . PRO A 1 109 ? 10.636 -22.889 -32.289 1.00 78.25 109 PRO A N 1
ATOM 853 C CA . PRO A 1 109 ? 10.431 -24.139 -33.024 1.00 78.25 109 PRO A CA 1
ATOM 854 C C . PRO A 1 109 ? 10.377 -25.378 -32.119 1.00 78.25 109 PRO A C 1
ATOM 856 O O . PRO A 1 109 ? 11.096 -25.460 -31.121 1.00 78.25 109 PRO A O 1
ATOM 859 N N . GLU A 1 110 ? 9.597 -26.392 -32.515 1.00 71.81 110 GLU A N 1
ATOM 860 C CA . GLU A 1 110 ? 9.405 -27.618 -31.719 1.00 71.81 110 GLU A CA 1
ATOM 861 C C . GLU A 1 110 ? 10.695 -28.398 -31.437 1.00 71.81 110 GLU A C 1
ATOM 863 O O . GLU A 1 110 ? 10.828 -29.041 -30.396 1.00 71.81 110 GLU A O 1
ATOM 868 N N . SER A 1 111 ? 11.696 -28.273 -32.309 1.00 70.94 111 SER A N 1
ATOM 869 C CA . SER A 1 111 ? 13.015 -28.894 -32.145 1.00 70.94 111 SER A CA 1
ATOM 870 C C . SER A 1 111 ? 13.764 -28.442 -30.883 1.00 70.94 111 SER A C 1
ATOM 872 O O . SER A 1 111 ? 14.648 -29.161 -30.408 1.00 70.94 111 SER A O 1
ATOM 874 N N . TYR A 1 112 ? 13.414 -27.285 -30.310 1.00 69.75 112 TYR A N 1
ATOM 875 C CA . TYR A 1 112 ? 13.982 -26.813 -29.045 1.00 69.75 112 TYR A CA 1
ATOM 876 C C . TYR A 1 112 ? 13.214 -27.334 -27.827 1.00 69.75 112 TYR A C 1
ATOM 878 O O . TYR A 1 112 ? 13.815 -27.450 -26.764 1.00 69.75 112 TYR A O 1
ATOM 886 N N . HIS A 1 113 ? 11.949 -27.752 -27.964 1.00 65.19 113 HIS A N 1
ATOM 887 C CA . HIS A 1 113 ? 11.153 -28.271 -26.838 1.00 65.19 113 HIS A CA 1
ATOM 888 C C . HIS A 1 113 ? 11.703 -29.582 -26.273 1.00 65.19 113 HIS A C 1
ATOM 890 O O . HIS A 1 113 ? 11.665 -29.796 -25.062 1.00 65.19 113 HIS A O 1
ATOM 896 N N . HIS A 1 114 ? 12.271 -30.437 -27.127 1.00 58.19 114 HIS A N 1
ATOM 897 C CA . HIS A 1 114 ? 12.862 -31.716 -26.715 1.00 58.19 114 HIS A CA 1
ATOM 898 C C . HIS A 1 114 ? 14.197 -31.558 -25.974 1.00 58.19 114 HIS A C 1
ATOM 900 O O . HIS A 1 114 ? 14.534 -32.383 -25.129 1.00 58.19 114 HIS A O 1
ATOM 906 N N . ARG A 1 115 ? 14.951 -30.484 -26.249 1.00 57.56 115 ARG A N 1
ATOM 907 C CA . ARG A 1 115 ? 16.255 -30.220 -25.615 1.00 57.56 115 ARG A CA 1
ATOM 908 C C . ARG A 1 115 ? 16.126 -29.710 -24.176 1.00 57.56 115 ARG A C 1
ATOM 910 O O . ARG A 1 115 ? 17.090 -29.779 -23.422 1.00 57.56 115 ARG A O 1
ATOM 917 N N . THR A 1 116 ? 14.950 -29.214 -23.791 1.00 56.12 116 THR A N 1
ATOM 918 C CA . THR A 1 116 ? 14.748 -28.458 -22.543 1.00 56.12 116 THR A CA 1
ATOM 919 C C . THR A 1 116 ? 13.855 -29.163 -21.518 1.00 56.12 116 THR A C 1
ATOM 921 O O . THR A 1 116 ? 13.485 -28.572 -20.507 1.00 56.12 116 THR A O 1
ATOM 924 N N . GLN A 1 117 ? 13.536 -30.443 -21.734 1.00 52.16 117 GLN A N 1
ATOM 925 C CA . GLN A 1 117 ? 12.674 -31.246 -20.853 1.00 52.16 117 GLN A CA 1
ATOM 926 C C . GLN A 1 117 ? 13.210 -31.437 -19.417 1.00 52.16 117 GLN A C 1
ATOM 928 O O . GLN A 1 117 ? 12.472 -31.912 -18.561 1.00 52.16 117 GLN A O 1
ATOM 933 N N . GLN A 1 118 ? 14.467 -31.079 -19.128 1.00 51.31 118 GLN A N 1
ATOM 934 C CA . GLN A 1 118 ? 15.114 -31.396 -17.848 1.00 51.31 118 GLN A CA 1
ATOM 935 C C . GLN A 1 118 ? 14.970 -30.347 -16.732 1.00 51.31 118 GLN A C 1
ATOM 937 O O . GLN A 1 118 ? 15.265 -30.681 -15.589 1.00 51.31 118 GLN A O 1
ATOM 942 N N . LEU A 1 119 ? 14.485 -29.124 -16.986 1.00 54.56 119 LEU A N 1
ATOM 943 C CA . LEU A 1 119 ? 14.317 -28.096 -15.942 1.00 54.56 119 LEU A CA 1
ATOM 944 C C . LEU A 1 119 ? 13.003 -27.323 -16.132 1.00 54.56 119 LEU A C 1
ATOM 946 O O . LEU A 1 119 ? 12.975 -26.243 -16.719 1.00 54.56 119 LEU A O 1
ATOM 950 N N . GLU A 1 120 ? 11.900 -27.834 -15.579 1.00 54.56 120 GLU A N 1
ATOM 951 C CA . GLU A 1 120 ? 10.656 -27.062 -15.407 1.00 54.56 120 GLU A CA 1
ATOM 952 C C . GLU A 1 120 ? 10.776 -26.043 -14.256 1.00 54.56 120 GLU A C 1
ATOM 954 O O . GLU A 1 120 ? 9.946 -25.974 -13.349 1.00 54.56 120 GLU A O 1
ATOM 959 N N . LEU A 1 121 ? 11.823 -25.219 -14.265 1.00 65.19 121 LEU A N 1
ATOM 960 C CA . LEU A 1 121 ? 11.875 -24.051 -13.392 1.00 65.19 121 LEU A CA 1
ATOM 961 C C . LEU A 1 121 ? 10.856 -23.054 -13.924 1.00 65.19 121 LEU A C 1
ATOM 963 O O . LEU A 1 121 ? 11.061 -22.485 -14.988 1.00 65.19 121 LEU A O 1
ATOM 967 N N . ARG A 1 122 ? 9.738 -22.836 -13.230 1.00 71.56 122 ARG A N 1
ATOM 968 C CA . ARG A 1 122 ? 8.877 -21.683 -13.528 1.00 71.56 122 ARG A CA 1
ATOM 969 C C . ARG A 1 122 ? 9.610 -20.400 -13.124 1.00 71.56 122 ARG A C 1
ATOM 971 O O . ARG A 1 122 ? 10.314 -20.416 -12.113 1.00 71.56 122 ARG A O 1
ATOM 978 N N . PRO A 1 123 ? 9.446 -19.295 -13.871 1.00 75.38 123 PRO A N 1
ATOM 979 C CA . PRO A 1 123 ? 10.040 -18.033 -13.461 1.00 75.38 123 PRO A CA 1
ATOM 980 C C . PRO A 1 123 ? 9.449 -17.607 -12.110 1.00 75.38 123 PRO A C 1
ATOM 982 O O . PRO A 1 123 ? 8.285 -17.904 -11.806 1.00 75.38 123 PRO A O 1
ATOM 985 N N . LEU A 1 124 ? 10.264 -16.958 -11.276 1.00 76.25 124 LEU A N 1
ATOM 986 C CA . LEU A 1 124 ? 9.900 -16.668 -9.889 1.00 76.25 124 LEU A CA 1
ATOM 987 C C . LEU A 1 124 ? 8.659 -15.762 -9.857 1.00 76.25 124 LEU A C 1
ATOM 989 O O . LEU A 1 124 ? 8.660 -14.704 -10.494 1.00 76.25 124 LEU A O 1
ATOM 993 N N . PRO A 1 125 ? 7.584 -16.138 -9.140 1.00 74.56 125 PRO A N 1
ATOM 994 C CA . PRO A 1 125 ? 6.341 -15.384 -9.170 1.00 74.56 125 PRO A CA 1
ATOM 995 C C . PRO A 1 125 ? 6.532 -13.977 -8.597 1.00 74.56 125 PRO A C 1
ATOM 997 O O . PRO A 1 125 ? 7.217 -13.770 -7.595 1.00 74.56 125 PRO A O 1
ATOM 1000 N N . VAL A 1 126 ? 5.871 -12.997 -9.212 1.00 77.94 126 VAL A N 1
ATOM 1001 C CA . VAL A 1 126 ? 5.756 -11.649 -8.644 1.00 77.94 126 VAL A CA 1
ATOM 1002 C C . VAL A 1 126 ? 4.685 -11.704 -7.560 1.00 77.94 126 VAL A C 1
ATOM 1004 O O . VAL A 1 126 ? 3.497 -11.651 -7.859 1.00 77.94 126 VAL A O 1
ATOM 1007 N N . ILE A 1 127 ? 5.108 -11.866 -6.305 1.00 78.50 127 ILE A N 1
ATOM 1008 C CA . ILE A 1 127 ? 4.188 -12.006 -5.163 1.00 78.50 127 ILE A CA 1
ATOM 1009 C C . ILE A 1 127 ? 3.693 -10.639 -4.690 1.00 78.50 127 ILE A C 1
ATOM 1011 O O . ILE A 1 127 ? 2.523 -10.483 -4.362 1.00 78.50 127 ILE A O 1
ATOM 1015 N N . PHE A 1 128 ? 4.578 -9.642 -4.645 1.00 82.06 128 PHE A N 1
ATOM 1016 C CA . PHE A 1 128 ? 4.250 -8.302 -4.175 1.00 82.06 128 PHE A CA 1
ATOM 1017 C C . PHE A 1 128 ? 4.416 -7.277 -5.281 1.00 82.06 128 PHE A C 1
ATOM 1019 O O . PHE A 1 128 ? 5.428 -7.243 -5.980 1.00 82.06 128 PHE A O 1
ATOM 1026 N N . HIS A 1 129 ? 3.458 -6.363 -5.372 1.00 80.25 129 HIS A N 1
ATOM 1027 C CA . HIS A 1 129 ? 3.530 -5.244 -6.292 1.00 80.25 129 HIS A CA 1
ATOM 1028 C C . HIS A 1 129 ? 3.768 -3.950 -5.521 1.00 80.25 129 HIS A C 1
ATOM 1030 O O . HIS A 1 129 ? 3.087 -3.667 -4.530 1.00 80.25 129 HIS A O 1
ATOM 1036 N N . ASP A 1 130 ? 4.590 -3.053 -6.067 1.00 79.88 130 ASP A N 1
ATOM 1037 C CA . ASP A 1 130 ? 4.797 -1.713 -5.504 1.00 79.88 130 ASP A CA 1
ATOM 1038 C C . ASP A 1 130 ? 4.762 -0.608 -6.564 1.00 79.88 130 ASP A C 1
ATOM 1040 O O . ASP A 1 130 ? 5.777 -0.198 -7.116 1.00 79.88 130 ASP A O 1
ATOM 1044 N N . GLY A 1 131 ? 3.553 -0.143 -6.866 1.00 82.62 131 GLY A N 1
ATOM 1045 C CA . GLY A 1 131 ? 3.277 0.819 -7.923 1.00 82.62 131 GLY A CA 1
ATOM 1046 C C . GLY A 1 131 ? 1.823 1.261 -7.862 1.00 82.62 131 GLY A C 1
ATOM 1047 O O . GLY A 1 131 ? 0.955 0.484 -7.464 1.00 82.62 131 GLY A O 1
ATOM 1048 N N . ARG A 1 132 ? 1.547 2.514 -8.224 1.00 88.56 132 ARG A N 1
ATOM 1049 C CA . ARG A 1 132 ? 0.203 3.082 -8.067 1.00 88.56 132 ARG A CA 1
ATOM 1050 C C . ARG A 1 132 ? -0.720 2.802 -9.236 1.00 88.56 132 ARG A C 1
ATOM 1052 O O . ARG A 1 132 ? -1.913 2.908 -9.047 1.00 88.56 132 ARG A O 1
ATOM 1059 N N . LEU A 1 133 ? -0.232 2.427 -10.409 1.00 89.12 133 LEU A N 1
ATOM 1060 C CA . LEU A 1 133 ? -1.106 2.190 -11.557 1.00 89.12 133 LEU A CA 1
ATOM 1061 C C . LEU A 1 133 ? -1.805 0.833 -11.443 1.00 89.12 133 LEU A C 1
ATOM 1063 O O . LEU A 1 133 ? -1.149 -0.179 -11.218 1.00 89.12 133 LEU A O 1
ATOM 1067 N N . VAL A 1 134 ? -3.131 0.837 -11.581 1.00 87.81 134 VAL A N 1
ATOM 1068 C CA . VAL A 1 134 ? -3.968 -0.376 -11.597 1.00 87.81 134 VAL A CA 1
ATOM 1069 C C . VAL A 1 134 ? -3.942 -1.016 -12.975 1.00 87.81 134 VAL A C 1
ATOM 1071 O O . VAL A 1 134 ? -3.767 -2.221 -13.118 1.00 87.81 134 VAL A O 1
ATOM 1074 N N . LYS A 1 135 ? -4.133 -0.193 -14.008 1.00 85.12 135 LYS A N 1
ATOM 1075 C CA . LYS A 1 135 ? -4.146 -0.652 -15.392 1.00 85.12 135 LYS A CA 1
ATOM 1076 C C . LYS A 1 135 ? -2.754 -0.575 -15.990 1.00 85.12 135 LYS A C 1
ATOM 1078 O O . LYS A 1 135 ? -1.994 0.354 -15.714 1.00 85.12 135 LYS A O 1
ATOM 1083 N N . ARG A 1 136 ? -2.473 -1.513 -16.895 1.00 84.44 136 ARG A N 1
ATOM 1084 C CA . ARG A 1 136 ? -1.299 -1.455 -17.763 1.00 84.44 136 ARG A CA 1
ATOM 1085 C C . ARG A 1 136 ? -1.274 -0.107 -18.503 1.00 84.44 136 ARG A C 1
ATOM 1087 O O . ARG A 1 136 ? -2.277 0.245 -19.138 1.00 84.44 136 ARG A O 1
ATOM 1094 N N . PRO A 1 137 ? -0.155 0.634 -18.462 1.00 81.88 137 PRO A N 1
ATOM 1095 C CA . PRO A 1 137 ? -0.030 1.921 -19.132 1.00 81.88 137 PRO A CA 1
ATOM 1096 C C . PRO A 1 137 ? 0.210 1.721 -20.635 1.00 81.88 137 PRO A C 1
ATOM 1098 O O . PRO A 1 137 ? 1.297 1.967 -21.146 1.00 81.88 137 PRO A O 1
ATOM 1101 N N . THR A 1 138 ? -0.804 1.244 -21.363 1.00 88.06 138 THR A N 1
ATOM 1102 C CA . THR A 1 138 ? -0.811 1.362 -22.833 1.00 88.06 138 THR A CA 1
ATOM 1103 C C . THR A 1 138 ? -0.805 2.849 -23.214 1.00 88.06 138 THR A C 1
ATOM 1105 O O . THR A 1 138 ? -1.261 3.653 -22.400 1.00 88.06 138 THR A O 1
ATOM 1108 N N . PRO A 1 139 ? -0.355 3.253 -24.416 1.00 88.69 139 PRO A N 1
ATOM 1109 C CA . PRO A 1 139 ? -0.344 4.668 -24.803 1.00 88.69 139 PRO A CA 1
ATOM 1110 C C . PRO A 1 139 ? -1.695 5.373 -24.595 1.00 88.69 139 PRO A C 1
ATOM 1112 O O . PRO A 1 139 ? -1.744 6.461 -24.026 1.00 88.69 139 PRO A O 1
ATOM 1115 N N . ALA A 1 140 ? -2.802 4.709 -24.946 1.00 92.50 140 ALA A N 1
ATOM 1116 C CA . ALA A 1 140 ? -4.151 5.228 -24.726 1.00 92.50 140 ALA A CA 1
ATOM 1117 C C . ALA A 1 140 ? -4.502 5.345 -23.231 1.00 92.50 140 ALA A C 1
ATOM 1119 O O . ALA A 1 140 ? -4.998 6.379 -22.784 1.00 92.50 140 ALA A O 1
ATOM 1120 N N . THR A 1 141 ? -4.211 4.310 -22.433 1.00 90.50 141 THR A N 1
ATOM 1121 C CA . THR A 1 141 ? -4.439 4.345 -20.979 1.00 90.50 141 THR A CA 1
ATOM 1122 C C . THR A 1 141 ? -3.590 5.425 -20.307 1.00 90.50 141 THR A C 1
ATOM 1124 O O . THR A 1 141 ? -4.078 6.125 -19.426 1.00 90.50 141 THR A O 1
ATOM 1127 N N . ALA A 1 142 ? -2.327 5.569 -20.711 1.00 89.56 142 ALA A N 1
ATOM 1128 C CA . ALA A 1 142 ? -1.400 6.551 -20.168 1.00 89.56 142 ALA A CA 1
ATOM 1129 C C . ALA A 1 142 ? -1.876 7.976 -20.466 1.00 89.56 142 ALA A C 1
ATOM 1131 O O . ALA A 1 142 ? -1.954 8.781 -19.541 1.00 89.56 142 ALA A O 1
ATOM 1132 N N . LEU A 1 143 ? -2.282 8.261 -21.708 1.00 92.19 143 LEU A N 1
ATOM 1133 C CA . LEU A 1 143 ? -2.867 9.550 -22.082 1.00 92.19 143 LEU A CA 1
ATOM 1134 C C . LEU A 1 143 ? -4.102 9.870 -21.232 1.00 92.19 143 LEU A C 1
ATOM 1136 O O . LEU A 1 143 ? -4.208 10.961 -20.678 1.00 92.19 143 LEU A O 1
ATOM 1140 N N . LEU A 1 144 ? -5.004 8.899 -21.072 1.00 93.38 144 LEU A N 1
ATOM 1141 C CA . LEU A 1 144 ? -6.207 9.074 -20.264 1.00 93.38 144 LEU A CA 1
ATOM 1142 C C . LEU A 1 144 ? -5.871 9.367 -18.796 1.00 93.38 144 LEU A C 1
ATOM 1144 O O . LEU A 1 144 ? -6.469 10.254 -18.191 1.00 93.38 144 LEU A O 1
ATOM 1148 N N . ILE A 1 145 ? -4.904 8.648 -18.224 1.00 91.50 145 ILE A N 1
ATOM 1149 C CA . ILE A 1 145 ? -4.449 8.870 -16.847 1.00 91.50 145 ILE A CA 1
ATOM 1150 C C . ILE A 1 145 ? -3.820 10.258 -16.704 1.00 91.50 145 ILE A C 1
ATOM 1152 O O . ILE A 1 145 ? -4.136 10.953 -15.742 1.00 91.50 145 ILE A O 1
ATOM 1156 N N . LEU A 1 146 ? -2.982 10.686 -17.652 1.00 90.75 146 LEU A N 1
ATOM 1157 C CA . LEU A 1 146 ? -2.345 12.006 -17.635 1.00 90.75 146 LEU A CA 1
ATOM 1158 C C . LEU A 1 146 ? -3.371 13.140 -17.687 1.00 90.75 146 LEU A C 1
ATOM 1160 O O . LEU A 1 146 ? -3.286 14.067 -16.886 1.00 90.75 146 LEU A O 1
ATOM 1164 N N . ILE A 1 147 ? -4.374 13.029 -18.562 1.00 94.44 147 ILE A N 1
ATOM 1165 C CA . ILE A 1 147 ? -5.487 13.986 -18.634 1.00 94.44 147 ILE A CA 1
ATOM 1166 C C . ILE A 1 147 ? -6.291 13.971 -17.331 1.00 94.44 147 ILE A C 1
ATOM 1168 O O . ILE A 1 147 ? -6.706 15.022 -16.853 1.00 94.44 147 ILE A O 1
ATOM 1172 N N . TRP A 1 148 ? -6.502 12.796 -16.733 1.00 95.31 148 TRP A N 1
ATOM 1173 C CA . TRP A 1 148 ? -7.301 12.650 -15.519 1.00 95.31 148 TRP A CA 1
ATOM 1174 C C . TRP A 1 148 ? -6.618 13.189 -14.259 1.00 95.31 148 TRP A C 1
ATOM 1176 O O . TRP A 1 148 ? -7.315 13.679 -13.377 1.00 95.31 148 TRP A O 1
ATOM 1186 N N . ILE A 1 149 ? -5.287 13.119 -14.141 1.00 92.56 149 ILE A N 1
ATOM 1187 C CA . ILE A 1 149 ? -4.544 13.525 -12.932 1.00 92.56 149 ILE A CA 1
ATOM 1188 C C . ILE A 1 149 ? -4.976 14.890 -12.359 1.00 92.56 149 ILE A C 1
ATOM 1190 O O . ILE A 1 149 ? -5.319 14.909 -11.174 1.00 92.56 149 ILE A O 1
ATOM 1194 N N . PRO A 1 150 ? -5.018 16.006 -13.119 1.00 94.62 150 PRO A N 1
ATOM 1195 C CA . PRO A 1 150 ? -5.424 17.300 -12.564 1.00 94.62 150 PRO A CA 1
ATOM 1196 C C . PRO A 1 150 ? -6.853 17.279 -12.001 1.00 94.62 150 PRO A C 1
ATOM 1198 O O . PRO A 1 150 ? -7.077 17.716 -10.871 1.00 94.62 150 PRO A O 1
ATOM 1201 N N . PHE A 1 151 ? -7.809 16.694 -12.728 1.00 95.75 151 PHE A N 1
ATOM 1202 C CA . PHE A 1 151 ? -9.195 16.556 -12.261 1.00 95.75 151 PHE A CA 1
ATOM 1203 C C . PHE A 1 151 ? -9.302 15.624 -11.051 1.00 95.75 151 PHE A C 1
ATOM 1205 O O . PHE A 1 151 ? -10.033 15.905 -10.103 1.00 95.75 151 PHE A O 1
ATOM 1212 N N . GLY A 1 152 ? -8.538 14.533 -11.056 1.00 95.31 152 GLY A N 1
ATOM 1213 C CA . GLY A 1 152 ? -8.468 13.569 -9.970 1.00 95.31 152 GLY A CA 1
ATOM 1214 C C . GLY A 1 152 ? -7.946 14.195 -8.681 1.00 95.31 152 GLY A C 1
ATOM 1215 O O . GLY A 1 152 ? -8.485 13.896 -7.619 1.00 95.31 152 GLY A O 1
ATOM 1216 N N . ILE A 1 153 ? -6.935 15.069 -8.750 1.00 94.00 153 ILE A N 1
ATOM 1217 C CA . ILE A 1 153 ? -6.393 15.778 -7.579 1.00 94.00 153 ILE A CA 1
ATOM 1218 C C . ILE A 1 153 ? -7.460 16.691 -6.964 1.00 94.00 153 ILE A C 1
ATOM 1220 O O . ILE A 1 153 ? -7.678 16.641 -5.753 1.00 94.00 153 ILE A O 1
ATOM 1224 N N . ILE A 1 154 ? -8.162 17.474 -7.788 1.00 95.12 154 ILE A N 1
ATOM 1225 C CA . ILE A 1 154 ? -9.245 18.358 -7.327 1.00 95.12 154 ILE A CA 1
ATOM 1226 C C . ILE A 1 154 ? -10.371 17.529 -6.695 1.00 95.12 154 ILE A C 1
ATOM 1228 O O . ILE A 1 154 ? -10.812 17.814 -5.581 1.00 95.12 154 ILE A O 1
ATOM 1232 N N . LEU A 1 155 ? -10.794 16.452 -7.362 1.00 94.62 155 LEU A N 1
ATOM 1233 C CA . LEU A 1 155 ? -11.817 15.541 -6.853 1.00 94.62 155 LEU A CA 1
ATOM 1234 C C . LEU A 1 155 ? -11.399 14.889 -5.529 1.00 94.62 155 LEU A C 1
ATOM 1236 O O . LEU A 1 155 ? -12.222 14.754 -4.622 1.00 94.62 155 LEU A O 1
ATOM 1240 N N . ALA A 1 156 ? -10.130 14.503 -5.398 1.00 94.31 156 ALA A N 1
ATOM 1241 C CA . ALA A 1 156 ? -9.596 13.944 -4.166 1.00 94.31 156 ALA A CA 1
ATOM 1242 C C . ALA A 1 156 ? -9.650 14.961 -3.023 1.00 94.31 156 ALA A C 1
ATOM 1244 O O . ALA A 1 156 ? -10.088 14.606 -1.930 1.00 94.31 156 ALA A O 1
ATOM 1245 N N . ALA A 1 157 ? -9.281 16.219 -3.279 1.00 91.44 157 ALA A N 1
ATOM 1246 C CA . ALA A 1 157 ? -9.362 17.284 -2.284 1.00 91.44 157 ALA A CA 1
ATOM 1247 C C . ALA A 1 157 ? -10.807 17.505 -1.807 1.00 91.44 157 ALA A C 1
ATOM 1249 O O . ALA A 1 157 ? -11.049 17.530 -0.602 1.00 91.44 157 ALA A O 1
ATOM 1250 N N . ILE A 1 158 ? -11.773 17.563 -2.734 1.00 91.38 158 ILE A N 1
ATOM 1251 C CA . ILE A 1 158 ? -13.205 17.685 -2.410 1.00 91.38 158 ILE A CA 1
ATOM 1252 C C . ILE A 1 158 ? -13.669 16.502 -1.552 1.00 91.38 158 ILE A C 1
ATOM 1254 O O . ILE A 1 158 ? -14.283 16.698 -0.506 1.00 91.38 158 ILE A O 1
ATOM 1258 N N . ARG A 1 159 ? -13.359 15.265 -1.956 1.00 92.12 159 ARG A N 1
ATOM 1259 C CA . ARG A 1 159 ? -13.784 14.058 -1.227 1.00 92.12 159 ARG A CA 1
ATOM 1260 C C . ARG A 1 159 ? -13.166 13.966 0.170 1.00 92.12 159 ARG A C 1
ATOM 1262 O O . ARG A 1 159 ? -13.871 13.596 1.104 1.00 92.12 159 ARG A O 1
ATOM 1269 N N . ILE A 1 160 ? -11.887 14.319 0.321 1.00 89.25 160 ILE A N 1
ATOM 1270 C CA . ILE A 1 160 ? -11.211 14.364 1.627 1.00 89.25 160 ILE A CA 1
ATOM 1271 C C . ILE A 1 160 ? -11.858 15.432 2.511 1.00 89.25 160 ILE A C 1
ATOM 1273 O O . ILE A 1 160 ? -12.214 15.141 3.647 1.00 89.25 160 ILE A O 1
ATOM 1277 N N . PHE A 1 161 ? -12.073 16.637 1.979 1.00 88.38 161 PHE A N 1
ATOM 1278 C CA . PHE A 1 161 ? -12.715 17.731 2.705 1.00 88.38 161 PHE A CA 1
ATOM 1279 C C . PHE A 1 161 ? -14.119 17.354 3.200 1.00 88.38 161 PHE A C 1
ATOM 1281 O O . PHE A 1 161 ? -14.426 17.517 4.380 1.00 88.38 161 PHE A O 1
ATOM 1288 N N . LEU A 1 162 ? -14.946 16.771 2.328 1.00 87.38 162 LEU A N 1
ATOM 1289 C CA . LEU A 1 162 ? -16.277 16.284 2.694 1.00 87.38 162 LEU A CA 1
ATOM 1290 C C . LEU A 1 162 ? -16.211 15.180 3.752 1.00 87.38 162 LEU A C 1
ATOM 1292 O O . LEU A 1 162 ? -16.978 15.210 4.709 1.00 87.38 162 LEU A O 1
ATOM 1296 N N . GLY A 1 163 ? -15.278 14.235 3.619 1.00 83.94 163 GLY A N 1
ATOM 1297 C CA . GLY A 1 163 ? -15.082 13.157 4.591 1.00 83.94 163 GLY A CA 1
ATOM 1298 C C . GLY A 1 163 ? -14.665 13.633 5.987 1.00 83.94 163 GLY A C 1
ATOM 1299 O O . GLY A 1 163 ? -14.904 12.908 6.953 1.00 83.94 163 GLY A O 1
ATOM 1300 N N . SER A 1 164 ? -14.078 14.830 6.093 1.00 81.38 164 SER A N 1
ATOM 1301 C CA . SER A 1 164 ? -13.683 15.450 7.365 1.00 81.38 164 SER A CA 1
ATOM 1302 C C . SER A 1 164 ? -14.793 16.274 8.025 1.00 81.38 164 SER A C 1
ATOM 1304 O O . SER A 1 164 ? -14.754 16.466 9.237 1.00 81.38 164 SER A O 1
ATOM 1306 N N . ILE A 1 165 ? -15.758 16.783 7.253 1.00 85.94 165 ILE A N 1
ATOM 1307 C CA . ILE A 1 165 ? -16.838 17.652 7.762 1.00 85.94 165 ILE A CA 1
ATOM 1308 C C . ILE A 1 165 ? -18.123 16.868 8.018 1.00 85.94 165 ILE A C 1
ATOM 1310 O O . ILE A 1 165 ? -18.877 17.186 8.938 1.00 85.94 165 ILE A O 1
ATOM 1314 N N . LEU A 1 166 ? -18.403 15.860 7.194 1.00 86.88 166 LEU A N 1
ATOM 1315 C CA . LEU A 1 166 ? -19.660 15.133 7.266 1.00 86.88 166 LEU A CA 1
ATOM 1316 C C . LEU A 1 166 ? -19.716 14.212 8.493 1.00 86.88 166 LEU A C 1
ATOM 1318 O O . LEU A 1 166 ? -18.735 13.533 8.809 1.00 86.88 166 LEU A O 1
ATOM 1322 N N . PRO A 1 167 ? -20.889 14.103 9.146 1.00 88.06 167 PRO A N 1
ATOM 1323 C CA . PRO A 1 167 ? -21.127 13.060 10.132 1.00 88.06 167 PRO A CA 1
ATOM 1324 C C . PRO A 1 167 ? -20.888 11.670 9.530 1.00 88.06 167 PRO A C 1
ATOM 1326 O O . PRO A 1 167 ? -21.322 11.395 8.411 1.00 88.06 167 PRO A O 1
ATOM 1329 N N . LEU A 1 168 ? -20.268 10.767 10.299 1.00 87.06 168 LEU A N 1
ATOM 1330 C CA . LEU A 1 168 ? -19.861 9.435 9.824 1.00 87.06 168 LEU A CA 1
ATOM 1331 C C . LEU A 1 168 ? -21.005 8.646 9.165 1.00 87.06 168 LEU A C 1
ATOM 1333 O O . LEU A 1 168 ? -20.780 7.970 8.166 1.00 87.06 168 LEU A O 1
ATOM 1337 N N . TRP A 1 169 ? -22.228 8.767 9.694 1.00 85.62 169 TRP A N 1
ATOM 1338 C CA . TRP A 1 169 ? -23.419 8.086 9.178 1.00 85.62 169 TRP A CA 1
ATOM 1339 C C . TRP A 1 169 ? -23.882 8.612 7.808 1.00 85.62 169 TRP A C 1
ATOM 1341 O O . TRP A 1 169 ? -24.504 7.871 7.049 1.00 85.62 169 TRP A O 1
ATOM 1351 N N . ALA A 1 170 ? -23.589 9.873 7.476 1.00 87.81 170 ALA A N 1
ATOM 1352 C CA . ALA A 1 170 ? -23.984 10.504 6.216 1.00 87.81 170 ALA A CA 1
ATOM 1353 C C . ALA A 1 170 ? -22.982 10.209 5.086 1.00 87.81 170 ALA A C 1
ATOM 1355 O O . ALA A 1 170 ? -23.348 10.180 3.905 1.00 87.81 170 ALA A O 1
ATOM 1356 N N . THR A 1 171 ? -21.718 9.954 5.438 1.00 86.81 171 THR A N 1
ATOM 1357 C CA . THR A 1 171 ? -20.613 9.773 4.490 1.00 86.81 171 THR A CA 1
ATOM 1358 C C . THR A 1 171 ? -20.855 8.685 3.438 1.00 86.81 171 THR A C 1
ATOM 1360 O O . THR A 1 171 ? -20.578 8.955 2.266 1.00 86.81 171 THR A O 1
ATOM 1363 N N . PRO A 1 172 ? -21.413 7.495 3.751 1.00 85.75 172 PRO A N 1
ATOM 1364 C CA . PRO A 1 172 ? -21.701 6.487 2.730 1.00 85.75 172 PRO A CA 1
ATOM 1365 C C . PRO A 1 172 ? -22.640 6.990 1.626 1.00 85.75 172 PRO A C 1
ATOM 1367 O O . PRO A 1 172 ? -22.402 6.716 0.448 1.00 85.75 172 PRO A O 1
ATOM 1370 N N . TYR A 1 173 ? -23.650 7.791 1.973 1.00 87.94 173 TYR A N 1
ATOM 1371 C CA . TYR A 1 173 ? -24.617 8.332 1.014 1.00 87.94 173 TYR A CA 1
ATOM 1372 C C . TYR A 1 173 ? -24.000 9.422 0.140 1.00 87.94 173 TYR A C 1
ATOM 1374 O O . TYR A 1 173 ? -24.129 9.380 -1.085 1.00 87.94 173 TYR A O 1
ATOM 1382 N N . VAL A 1 174 ? -23.263 10.355 0.749 1.00 88.31 174 VAL A N 1
ATOM 1383 C CA . VAL A 1 174 ? -22.594 11.431 0.005 1.00 88.31 174 VAL A CA 1
ATOM 1384 C C . VAL A 1 174 ? -21.485 10.875 -0.885 1.00 88.31 174 VAL A C 1
ATOM 1386 O O . VAL A 1 174 ? -21.341 11.310 -2.027 1.00 88.31 174 VAL A O 1
ATOM 1389 N N . SER A 1 175 ? -20.753 9.853 -0.427 1.00 86.31 175 SER A N 1
ATOM 1390 C CA . SER A 1 175 ? -19.706 9.212 -1.231 1.00 86.31 175 SER A CA 1
ATOM 1391 C C . SER A 1 175 ? -20.236 8.721 -2.584 1.00 86.31 175 SER A C 1
ATOM 1393 O O . SER A 1 175 ? -19.550 8.899 -3.591 1.00 86.31 175 SER A O 1
ATOM 1395 N N . LYS A 1 176 ? -21.489 8.239 -2.630 1.00 88.00 176 LYS A N 1
ATOM 1396 C CA . LYS A 1 176 ? -22.188 7.796 -3.847 1.00 88.00 176 LYS A CA 1
ATOM 1397 C C . LYS A 1 176 ? -22.396 8.904 -4.867 1.00 88.00 176 LYS A C 1
ATOM 1399 O O . LYS A 1 176 ? -22.185 8.670 -6.056 1.00 88.00 176 LYS A O 1
ATOM 1404 N N . ILE A 1 177 ? -22.741 10.108 -4.414 1.00 89.31 177 ILE A N 1
ATOM 1405 C CA . ILE A 1 177 ? -22.916 11.288 -5.277 1.00 89.31 177 ILE A CA 1
ATOM 1406 C C . ILE A 1 177 ? -21.590 11.642 -5.950 1.00 89.31 177 ILE A C 1
ATOM 1408 O O . ILE A 1 177 ? -21.537 11.894 -7.150 1.00 89.31 177 ILE A O 1
ATOM 1412 N N . PHE A 1 178 ? -20.496 11.569 -5.193 1.00 88.06 178 PHE A N 1
ATOM 1413 C CA . PHE A 1 178 ? -19.159 11.831 -5.711 1.00 88.06 178 PHE A CA 1
ATOM 1414 C C . PHE A 1 178 ? -18.539 10.623 -6.409 1.00 88.06 178 PHE A C 1
ATOM 1416 O O . PHE A 1 178 ? -17.352 10.674 -6.692 1.00 88.06 178 PHE A O 1
ATOM 1423 N N . GLY A 1 179 ? -19.286 9.554 -6.707 1.00 86.94 179 GLY A N 1
ATOM 1424 C CA . GLY A 1 179 ? -18.825 8.394 -7.480 1.00 86.94 179 GLY A CA 1
ATOM 1425 C C . GLY A 1 179 ? -18.137 7.284 -6.678 1.00 86.94 179 GLY A C 1
ATOM 1426 O O . GLY A 1 179 ? -17.755 6.275 -7.264 1.00 86.94 179 GLY A O 1
ATOM 1427 N N . GLY A 1 180 ? -17.978 7.432 -5.364 1.00 90.06 180 GLY A N 1
ATOM 1428 C CA . GLY A 1 180 ? -17.537 6.354 -4.477 1.00 90.06 180 GLY A CA 1
ATOM 1429 C C . GLY A 1 180 ? -18.684 5.408 -4.124 1.00 90.06 180 GLY A C 1
ATOM 1430 O O . GLY A 1 180 ? -19.824 5.827 -4.014 1.00 90.06 180 GLY A O 1
ATOM 1431 N N . GLN A 1 181 ? -18.419 4.125 -3.922 1.00 91.00 181 GLN A N 1
ATOM 1432 C CA . GLN A 1 181 ? -19.446 3.173 -3.498 1.00 91.00 181 GLN A CA 1
ATOM 1433 C C . GLN A 1 181 ? -18.973 2.406 -2.271 1.00 91.00 181 GLN A C 1
ATOM 1435 O O . GLN A 1 181 ? -17.860 1.891 -2.262 1.00 91.00 181 GLN A O 1
ATOM 1440 N N . ILE A 1 182 ? -19.829 2.289 -1.259 1.00 93.31 182 ILE A N 1
ATOM 1441 C CA . ILE A 1 182 ? -19.591 1.435 -0.094 1.00 93.31 182 ILE A CA 1
ATOM 1442 C C . ILE A 1 182 ? -20.634 0.321 -0.113 1.00 93.31 182 ILE A C 1
ATOM 1444 O O . ILE A 1 182 ? -21.835 0.584 -0.138 1.00 93.31 182 ILE A O 1
ATOM 1448 N N . ILE A 1 183 ? -20.169 -0.923 -0.148 1.00 92.69 183 ILE A N 1
ATOM 1449 C CA . ILE A 1 183 ? -20.995 -2.128 -0.120 1.00 92.69 183 ILE A CA 1
ATOM 1450 C C . ILE A 1 183 ? -20.828 -2.759 1.255 1.00 92.69 183 ILE A C 1
ATOM 1452 O O . ILE A 1 183 ? -19.712 -3.082 1.657 1.00 92.69 183 ILE A O 1
ATOM 1456 N N . VAL A 1 184 ? -21.940 -2.952 1.959 1.00 94.06 184 VAL A N 1
ATOM 1457 C CA . VAL A 1 184 ? -21.958 -3.568 3.287 1.00 94.06 184 VAL A CA 1
ATOM 1458 C C . VAL A 1 184 ? -22.622 -4.933 3.186 1.00 94.06 184 VAL A C 1
ATOM 1460 O O . VAL A 1 184 ? -23.718 -5.057 2.642 1.00 94.06 184 VAL A O 1
ATOM 1463 N N . LYS A 1 185 ? -21.942 -5.959 3.691 1.00 91.81 185 LYS A N 1
ATOM 1464 C CA . LYS A 1 185 ? -22.412 -7.345 3.764 1.00 91.81 185 LYS A CA 1
ATOM 1465 C C . LYS A 1 185 ? -22.374 -7.805 5.223 1.00 91.81 185 LYS A C 1
ATOM 1467 O O . LYS A 1 185 ? -21.498 -7.397 5.985 1.00 91.81 185 LYS A O 1
ATOM 1472 N N . GLY A 1 186 ? -23.303 -8.678 5.600 1.00 89.44 186 GLY A N 1
ATOM 1473 C CA . GLY A 1 186 ? -23.467 -9.104 6.992 1.00 89.44 186 GLY A CA 1
ATOM 1474 C C . GLY A 1 186 ? -24.168 -8.054 7.859 1.00 89.44 186 GLY A C 1
ATOM 1475 O O . GLY A 1 186 ? -24.616 -7.018 7.367 1.00 89.44 186 GLY A O 1
ATOM 1476 N N . LYS A 1 187 ? -24.303 -8.346 9.156 1.00 83.56 187 LYS A N 1
ATOM 1477 C CA . LYS A 1 187 ? -24.976 -7.468 10.123 1.00 83.56 187 LYS A CA 1
ATOM 1478 C C . LYS A 1 187 ? -23.927 -6.721 10.953 1.00 83.56 187 LYS A C 1
ATOM 1480 O O . LYS A 1 187 ? -23.208 -7.377 11.707 1.00 83.56 187 LYS A O 1
ATOM 1485 N N . PRO A 1 188 ? -23.824 -5.384 10.844 1.00 84.31 188 PRO A N 1
ATOM 1486 C CA . PRO A 1 188 ? -22.933 -4.611 11.699 1.00 84.31 188 PRO A CA 1
ATOM 1487 C C . PRO A 1 188 ? -23.341 -4.771 13.173 1.00 84.31 188 PRO A C 1
ATOM 1489 O O . PRO A 1 188 ? -24.534 -4.676 13.482 1.00 84.31 188 PRO A O 1
ATOM 1492 N N . PRO A 1 189 ? -22.399 -5.019 14.097 1.00 82.62 189 PRO A N 1
ATOM 1493 C CA . PRO A 1 189 ? -22.731 -5.166 15.507 1.00 82.62 189 PRO A CA 1
ATOM 1494 C C . PRO A 1 189 ? -23.206 -3.841 16.117 1.00 82.62 189 PRO A C 1
ATOM 1496 O O . PRO A 1 189 ? -22.716 -2.750 15.798 1.00 82.62 189 PRO A O 1
ATOM 1499 N N . GLN A 1 190 ? -24.154 -3.946 17.050 1.00 80.12 190 GLN A N 1
ATOM 1500 C CA . GLN A 1 190 ? -24.625 -2.802 17.828 1.00 80.12 190 GLN A CA 1
ATOM 1501 C C . GLN A 1 190 ? -23.497 -2.206 18.681 1.00 80.12 190 GLN A C 1
ATOM 1503 O O . GLN A 1 190 ? -22.434 -2.807 18.860 1.00 80.12 190 GLN A O 1
ATOM 1508 N N . ALA A 1 191 ? -23.698 -0.977 19.152 1.00 76.62 191 ALA A N 1
ATOM 1509 C CA . ALA A 1 191 ? -22.754 -0.359 20.074 1.00 76.62 191 ALA A CA 1
ATOM 1510 C C . ALA A 1 191 ? -22.734 -1.144 21.394 1.00 76.62 191 ALA A C 1
ATOM 1512 O O . ALA A 1 191 ? -23.789 -1.618 21.823 1.00 76.62 191 ALA A O 1
ATOM 1513 N N . PRO A 1 192 ? -21.564 -1.305 22.035 1.00 71.50 192 PRO A N 1
ATOM 1514 C CA . PRO A 1 192 ? -21.512 -1.910 23.357 1.00 71.50 192 PRO A CA 1
ATOM 1515 C C . PRO A 1 192 ? -22.357 -1.091 24.340 1.00 71.50 192 PRO A C 1
ATOM 1517 O O . PRO A 1 192 ? -22.344 0.141 24.315 1.00 71.50 192 PRO A O 1
ATOM 1520 N N . SER A 1 193 ? -23.097 -1.779 25.212 1.00 71.56 193 SER A N 1
ATOM 1521 C CA . SER A 1 193 ? -23.826 -1.135 26.303 1.00 71.56 193 SER A CA 1
ATOM 1522 C C . SER A 1 193 ? -22.849 -0.415 27.246 1.00 71.56 193 SER A C 1
ATOM 1524 O O . SER A 1 193 ? -21.731 -0.908 27.445 1.00 71.56 193 SER A O 1
ATOM 1526 N N . PRO A 1 194 ? -23.250 0.712 27.865 1.00 68.50 194 PRO A N 1
ATOM 1527 C CA . PRO A 1 194 ? -22.417 1.412 28.839 1.00 68.50 194 PRO A CA 1
ATOM 1528 C C . PRO A 1 194 ? -21.888 0.450 29.917 1.00 68.50 194 PRO A C 1
ATOM 1530 O O . PRO A 1 194 ? -22.640 -0.369 30.443 1.00 68.50 194 PRO A O 1
ATOM 1533 N N . GLY A 1 195 ? -20.589 0.520 30.220 1.00 66.62 195 GLY A N 1
ATOM 1534 C CA . GLY A 1 195 ? -19.946 -0.303 31.255 1.00 66.62 195 GLY A CA 1
ATOM 1535 C C . GLY A 1 195 ? -19.418 -1.673 30.807 1.00 66.62 195 GLY A C 1
ATOM 1536 O O . GLY A 1 195 ? -18.792 -2.356 31.611 1.00 66.62 195 GLY A O 1
ATOM 1537 N N . HIS A 1 196 ? -19.608 -2.075 29.546 1.00 71.88 196 HIS A N 1
ATOM 1538 C CA . HIS A 1 196 ? -19.005 -3.298 29.001 1.00 71.88 196 HIS A CA 1
ATOM 1539 C C . HIS A 1 196 ? -17.727 -2.994 28.210 1.00 71.88 196 HIS A C 1
ATOM 1541 O O . HIS A 1 196 ? -17.618 -1.950 27.567 1.00 71.88 196 HIS A O 1
ATOM 1547 N N . SER A 1 197 ? -16.775 -3.933 28.213 1.00 78.69 197 SER A N 1
ATOM 1548 C CA . SER A 1 197 ? -15.575 -3.855 27.373 1.00 78.69 197 SER A CA 1
ATOM 1549 C C . SER A 1 197 ? -15.948 -3.777 25.893 1.00 78.69 197 SER A C 1
ATOM 1551 O O . SER A 1 197 ? -16.904 -4.417 25.454 1.00 78.69 197 SER A O 1
ATOM 1553 N N . GLY A 1 198 ? -15.208 -2.995 25.115 1.00 86.25 198 GLY A N 1
ATOM 1554 C CA . GLY A 1 198 ? -15.456 -2.858 23.686 1.00 86.25 198 GLY A CA 1
ATOM 1555 C C . GLY A 1 198 ? -15.246 -4.144 22.899 1.00 86.25 198 GLY A C 1
ATOM 1556 O O . GLY A 1 198 ? -14.586 -5.089 23.345 1.00 86.25 198 GLY A O 1
ATOM 1557 N N . VAL A 1 199 ? -15.796 -4.159 21.690 1.00 91.81 199 VAL A N 1
ATOM 1558 C CA . VAL A 1 199 ? -15.542 -5.208 20.706 1.00 91.81 199 VAL A CA 1
ATOM 1559 C C . VAL A 1 199 ? -14.265 -4.879 19.937 1.00 91.81 199 VAL A C 1
ATOM 1561 O O . VAL A 1 199 ? -14.053 -3.744 19.503 1.00 91.81 199 VAL A O 1
ATOM 1564 N N . LEU A 1 200 ? -13.415 -5.886 19.741 1.00 94.94 200 LEU A N 1
ATOM 1565 C CA . LEU A 1 200 ? -12.242 -5.771 18.888 1.00 94.94 200 LEU A CA 1
ATOM 1566 C C . LEU A 1 200 ? -12.595 -6.193 17.461 1.00 94.94 200 LEU A C 1
ATOM 1568 O O . LEU A 1 200 ? -12.790 -7.377 17.175 1.00 94.94 200 LEU A O 1
ATOM 1572 N N . PHE A 1 201 ? -12.643 -5.221 16.556 1.00 96.69 201 PHE A N 1
ATOM 1573 C CA . PHE A 1 201 ? -12.780 -5.468 15.127 1.00 96.69 201 PHE A CA 1
ATOM 1574 C C . PHE A 1 201 ? -11.432 -5.876 14.543 1.00 96.69 201 PHE A C 1
ATOM 1576 O O . PHE A 1 201 ? -10.466 -5.110 14.580 1.00 96.69 201 PHE A O 1
ATOM 1583 N N . VAL A 1 202 ? -11.368 -7.087 13.996 1.00 97.44 202 VAL A N 1
ATOM 1584 C CA . VAL A 1 202 ? -10.159 -7.632 13.375 1.00 97.44 202 VAL A CA 1
ATOM 1585 C C . VAL A 1 202 ? -10.348 -7.623 11.867 1.00 97.44 202 VAL A C 1
ATOM 1587 O O . VAL A 1 202 ? -11.131 -8.404 11.326 1.00 97.44 202 VAL A O 1
ATOM 1590 N N . CYS A 1 203 ? -9.644 -6.715 11.197 1.00 96.69 203 CYS A N 1
ATOM 1591 C CA . CYS A 1 203 ? -9.833 -6.439 9.779 1.00 96.69 203 CYS A CA 1
ATOM 1592 C C . CYS A 1 203 ? -8.703 -6.993 8.917 1.00 96.69 203 CYS A C 1
ATOM 1594 O O . CYS A 1 203 ? -7.536 -6.942 9.303 1.00 96.69 203 CYS A O 1
ATOM 1596 N N . THR A 1 204 ? -9.029 -7.420 7.697 1.00 96.44 204 THR A N 1
ATOM 1597 C CA . THR A 1 204 ? -8.016 -7.451 6.630 1.00 96.44 204 THR A CA 1
ATOM 1598 C C . THR A 1 204 ? -7.532 -6.031 6.343 1.00 96.44 204 THR A C 1
ATOM 1600 O O . THR A 1 204 ? -8.275 -5.065 6.544 1.00 96.44 204 THR A O 1
ATOM 1603 N N . HIS A 1 205 ? -6.290 -5.889 5.880 1.00 93.94 205 HIS A N 1
ATOM 1604 C CA . HIS A 1 205 ? -5.686 -4.578 5.669 1.00 93.94 205 HIS A CA 1
ATOM 1605 C C . HIS A 1 205 ? -5.321 -4.357 4.209 1.00 93.94 205 HIS A C 1
ATOM 1607 O O . HIS A 1 205 ? -4.292 -4.817 3.722 1.00 93.94 205 HIS A O 1
ATOM 1613 N N . ARG A 1 206 ? -6.168 -3.631 3.489 1.00 92.31 206 ARG A N 1
ATOM 1614 C CA . ARG A 1 206 ? -6.050 -3.396 2.050 1.00 92.31 206 ARG A CA 1
ATOM 1615 C C . ARG A 1 206 ? -5.608 -1.984 1.732 1.00 92.31 206 ARG A C 1
ATOM 1617 O O . ARG A 1 206 ? -4.788 -1.784 0.834 1.00 92.31 206 ARG A O 1
ATOM 1624 N N . THR A 1 207 ? -6.111 -1.006 2.478 1.00 91.50 207 THR A N 1
ATOM 1625 C CA . THR A 1 207 ? -5.709 0.392 2.329 1.00 91.50 207 THR A CA 1
ATOM 1626 C C . THR A 1 207 ? -5.668 1.109 3.674 1.00 91.50 207 THR A C 1
ATOM 1628 O O . THR A 1 207 ? -6.195 0.638 4.676 1.00 91.50 207 THR A O 1
ATOM 1631 N N . LEU A 1 208 ? -5.080 2.304 3.708 1.00 89.00 208 LEU A N 1
ATOM 1632 C CA . LEU A 1 208 ? -5.130 3.144 4.906 1.00 89.00 208 LEU A CA 1
ATOM 1633 C C . LEU A 1 208 ? -6.569 3.544 5.296 1.00 89.00 208 LEU A C 1
ATOM 1635 O O . LEU A 1 208 ? -6.813 3.907 6.442 1.00 89.00 208 LEU A O 1
ATOM 1639 N N . MET A 1 209 ? -7.518 3.454 4.359 1.00 90.88 209 MET A N 1
ATOM 1640 C CA . MET A 1 209 ? -8.919 3.805 4.572 1.00 90.88 209 MET A CA 1
ATOM 1641 C C . MET A 1 209 ? -9.730 2.705 5.265 1.00 90.88 209 MET A C 1
ATOM 1643 O O . MET A 1 209 ? -10.868 2.990 5.627 1.00 90.88 209 MET A O 1
ATOM 1647 N N . ASP A 1 210 ? -9.201 1.488 5.481 1.00 94.50 210 ASP A N 1
ATOM 1648 C CA . ASP A 1 210 ? -9.998 0.392 6.071 1.00 94.50 210 ASP A CA 1
ATOM 1649 C C . ASP A 1 210 ? -10.667 0.799 7.399 1.00 94.50 210 ASP A C 1
ATOM 1651 O O . ASP A 1 210 ? -11.892 0.699 7.505 1.00 94.50 210 ASP A O 1
ATOM 1655 N N . PRO A 1 211 ? -9.931 1.340 8.393 1.00 93.81 211 PRO A N 1
ATOM 1656 C CA . PRO A 1 211 ? -10.526 1.705 9.680 1.00 93.81 211 PRO A CA 1
ATOM 1657 C C . PRO A 1 211 ? -11.517 2.877 9.578 1.00 93.81 211 PRO A C 1
ATOM 1659 O O . PRO A 1 211 ? -12.501 2.955 10.319 1.00 93.81 211 PRO A O 1
ATOM 1662 N N . VAL A 1 212 ? -11.268 3.788 8.634 1.00 92.44 212 VAL A N 1
ATOM 1663 C CA . VAL A 1 212 ? -12.109 4.963 8.372 1.00 92.44 212 VAL A CA 1
ATOM 1664 C C . VAL A 1 212 ? -13.444 4.533 7.766 1.00 92.44 212 VAL A C 1
ATOM 1666 O O . VAL A 1 212 ? -14.502 4.920 8.258 1.00 92.44 212 VAL A O 1
ATOM 1669 N N . VAL A 1 213 ? -13.406 3.675 6.744 1.00 93.25 213 VAL A N 1
ATOM 1670 C CA . VAL A 1 213 ? -14.607 3.132 6.097 1.00 93.25 213 VAL A CA 1
ATOM 1671 C C . VAL A 1 213 ? -15.407 2.274 7.073 1.00 93.25 213 VAL A C 1
ATOM 1673 O O . VAL A 1 213 ? -16.631 2.381 7.099 1.00 93.25 213 VAL A O 1
ATOM 1676 N N . LEU A 1 214 ? -14.741 1.482 7.919 1.00 94.69 214 LEU A N 1
ATOM 1677 C CA . LEU A 1 214 ? -15.409 0.731 8.981 1.00 94.69 214 LEU A CA 1
ATOM 1678 C C . LEU A 1 214 ? -16.213 1.658 9.910 1.00 94.69 214 LEU A C 1
ATOM 1680 O O . LEU A 1 214 ? -17.374 1.377 10.207 1.00 94.69 214 LEU A O 1
ATOM 1684 N N . SER A 1 215 ? -15.628 2.789 10.311 1.00 93.00 215 SER A N 1
ATOM 1685 C CA . SER A 1 215 ? -16.291 3.783 11.167 1.00 93.00 215 SER A CA 1
ATOM 1686 C C . SER A 1 215 ? -17.462 4.484 10.466 1.00 93.00 215 SER A C 1
ATOM 1688 O O . SER A 1 215 ? -18.498 4.719 11.088 1.00 93.00 215 SER A O 1
ATOM 1690 N N . TYR A 1 216 ? -17.350 4.765 9.160 1.00 91.56 216 TYR A N 1
ATOM 1691 C CA . TYR A 1 216 ? -18.469 5.283 8.360 1.00 91.56 216 TYR A CA 1
ATOM 1692 C C . TYR A 1 216 ? -19.637 4.298 8.304 1.00 91.56 216 TYR A C 1
ATOM 1694 O O . TYR A 1 216 ? -20.786 4.688 8.496 1.00 91.56 216 TYR A O 1
ATOM 1702 N N . VAL A 1 217 ? -19.351 3.014 8.082 1.00 91.81 217 VAL A N 1
ATOM 1703 C CA . VAL A 1 217 ? -20.382 1.970 8.000 1.00 91.81 217 VAL A CA 1
ATOM 1704 C C . VAL A 1 217 ? -21.060 1.728 9.348 1.00 91.81 217 VAL A C 1
ATOM 1706 O O . VAL A 1 217 ? -22.268 1.513 9.391 1.00 91.81 217 VAL A O 1
ATOM 1709 N N . LEU A 1 218 ? -20.310 1.789 10.449 1.00 91.00 218 LEU A N 1
ATOM 1710 C CA . LEU A 1 218 ? -20.865 1.631 11.797 1.00 91.00 218 LEU A CA 1
ATOM 1711 C C . LEU A 1 218 ? -21.549 2.899 12.326 1.00 91.00 218 LEU A C 1
ATOM 1713 O O . LEU A 1 218 ? -22.216 2.837 13.358 1.00 91.00 218 LEU A O 1
ATOM 1717 N N . GLY A 1 219 ? -21.375 4.044 11.658 1.00 89.44 219 GLY A N 1
ATOM 1718 C CA . GLY A 1 219 ? -21.924 5.332 12.084 1.00 89.44 219 GLY A CA 1
ATOM 1719 C C . GLY A 1 219 ? -21.331 5.863 13.395 1.00 89.44 219 GLY A C 1
ATOM 1720 O O . GLY A 1 219 ? -21.883 6.795 13.976 1.00 89.44 219 GLY A O 1
ATOM 1721 N N . ARG A 1 220 ? -20.217 5.288 13.869 1.00 89.31 220 ARG A N 1
ATOM 1722 C CA . ARG A 1 220 ? -19.530 5.663 15.113 1.00 89.31 220 ARG A CA 1
ATOM 1723 C C . ARG A 1 220 ? -18.017 5.662 14.925 1.00 89.31 220 ARG A C 1
ATOM 1725 O O . ARG A 1 220 ? -17.490 4.886 14.134 1.00 89.31 220 ARG A O 1
ATOM 1732 N N . SER A 1 221 ? -17.327 6.545 15.645 1.00 89.69 221 SER A N 1
ATOM 1733 C CA . SER A 1 221 ? -15.873 6.693 15.543 1.00 89.69 221 SER A CA 1
ATOM 1734 C C . SER A 1 221 ? -15.174 5.579 16.315 1.00 89.69 221 SER A C 1
ATOM 1736 O O . SER A 1 221 ? -15.370 5.463 17.525 1.00 89.69 221 SER A O 1
ATOM 1738 N N . ILE A 1 222 ? -14.382 4.757 15.624 1.00 91.19 222 ILE A N 1
ATOM 1739 C CA . ILE A 1 222 ? -13.662 3.630 16.226 1.00 91.19 222 ILE A CA 1
ATOM 1740 C C . ILE A 1 222 ? -12.163 3.910 16.145 1.00 91.19 222 ILE A C 1
ATOM 1742 O O . ILE A 1 222 ? -11.631 4.031 15.038 1.00 91.19 222 ILE A O 1
ATOM 1746 N N . PRO A 1 223 ? -11.458 4.007 17.286 1.00 92.81 223 PRO A N 1
ATOM 1747 C CA . PRO A 1 223 ? -10.018 4.189 17.289 1.00 92.81 223 PRO A CA 1
ATOM 1748 C C . PRO A 1 223 ? -9.293 3.067 16.537 1.00 92.81 223 PRO A C 1
ATOM 1750 O O . PRO A 1 223 ? -9.600 1.887 16.706 1.00 92.81 223 PRO A O 1
ATOM 1753 N N . ALA A 1 224 ? -8.298 3.431 15.731 1.00 93.19 224 ALA A N 1
ATOM 1754 C CA . ALA A 1 224 ? -7.520 2.488 14.934 1.00 93.19 224 ALA A CA 1
ATOM 1755 C C . ALA A 1 224 ? -6.087 2.359 15.449 1.00 93.19 224 ALA A C 1
ATOM 1757 O O . ALA A 1 224 ? -5.377 3.362 15.576 1.00 93.19 224 ALA A O 1
ATOM 1758 N N . VAL A 1 225 ? -5.621 1.132 15.695 1.00 90.50 225 VAL A N 1
ATOM 1759 C CA . VAL A 1 225 ? -4.208 0.908 16.036 1.00 90.50 225 VAL A CA 1
ATOM 1760 C C . VAL A 1 225 ? -3.346 0.852 14.780 1.00 90.50 225 VAL A C 1
ATOM 1762 O O . VAL A 1 225 ? -3.654 0.145 13.822 1.00 90.50 225 VAL A O 1
ATOM 1765 N N . THR A 1 226 ? -2.244 1.601 14.770 1.00 84.19 226 THR A N 1
ATOM 1766 C CA . THR A 1 226 ? -1.371 1.720 13.594 1.00 84.19 226 THR A CA 1
ATOM 1767 C C . THR A 1 226 ? 0.102 1.597 13.978 1.00 84.19 226 THR A C 1
ATOM 1769 O O . THR A 1 226 ? 0.560 2.181 14.958 1.00 84.19 226 THR A O 1
ATOM 1772 N N . TYR A 1 227 ? 0.877 0.840 13.193 1.00 72.06 227 TYR A N 1
ATOM 1773 C CA . TYR A 1 227 ? 2.328 0.694 13.398 1.00 72.06 227 TYR A CA 1
ATOM 1774 C C . TYR A 1 227 ? 3.152 1.767 12.679 1.00 72.06 227 TYR A C 1
ATOM 1776 O O . TYR A 1 227 ? 4.301 2.022 13.040 1.00 72.06 227 TYR A O 1
ATOM 1784 N N . SER A 1 228 ? 2.629 2.337 11.592 1.00 67.31 228 SER A N 1
ATOM 1785 C CA . SER A 1 228 ? 3.332 3.317 10.756 1.00 67.31 228 SER A CA 1
ATOM 1786 C C . SER A 1 228 ? 2.339 4.108 9.921 1.00 67.31 228 SER A C 1
ATOM 1788 O O . SER A 1 228 ? 2.047 3.747 8.783 1.00 67.31 228 SER A O 1
ATOM 1790 N N . ILE A 1 229 ? 1.832 5.194 10.497 1.00 70.06 229 ILE A N 1
ATOM 1791 C CA . ILE A 1 229 ? 1.033 6.189 9.787 1.00 70.06 229 ILE A CA 1
ATOM 1792 C C . ILE A 1 229 ? 1.846 7.478 9.633 1.00 70.06 229 ILE A C 1
ATOM 1794 O O . ILE A 1 229 ? 2.633 7.845 10.510 1.00 70.06 229 ILE A O 1
ATOM 1798 N N . SER A 1 230 ? 1.703 8.152 8.490 1.00 69.19 230 SER A N 1
ATOM 1799 C CA . SER A 1 230 ? 2.336 9.458 8.295 1.00 69.19 230 SER A CA 1
ATOM 1800 C C . SER A 1 230 ? 1.650 10.510 9.175 1.00 69.19 230 SER A C 1
ATOM 1802 O O . SER A 1 230 ? 0.448 10.418 9.417 1.00 69.19 230 SER A O 1
ATOM 1804 N N . ARG A 1 231 ? 2.385 11.540 9.623 1.00 70.12 231 ARG A N 1
ATOM 1805 C CA . ARG A 1 231 ? 1.785 12.650 10.393 1.00 70.12 231 ARG A CA 1
ATOM 1806 C C . ARG A 1 231 ? 0.659 13.339 9.620 1.00 70.12 231 ARG A C 1
ATOM 1808 O O . ARG A 1 231 ? -0.349 13.689 10.212 1.00 70.12 231 ARG A O 1
ATOM 1815 N N . LEU A 1 232 ? 0.821 13.494 8.304 1.00 69.06 232 LEU A N 1
ATOM 1816 C CA . LEU A 1 232 ? -0.208 14.077 7.447 1.00 69.06 232 LEU A CA 1
ATOM 1817 C C . LEU A 1 232 ? -1.483 13.228 7.459 1.00 69.06 232 LEU A C 1
ATOM 1819 O O . LEU A 1 232 ? -2.571 13.756 7.634 1.00 69.06 232 LEU A O 1
ATOM 1823 N N . SER A 1 233 ? -1.348 11.910 7.324 1.00 72.12 233 SER A N 1
ATOM 1824 C CA . SER A 1 233 ? -2.497 11.002 7.348 1.00 72.12 233 SER A CA 1
ATOM 1825 C C . SER A 1 233 ? -3.197 10.968 8.708 1.00 72.12 233 SER A C 1
ATOM 1827 O O . SER A 1 233 ? -4.405 10.792 8.747 1.00 72.12 233 SER A O 1
ATOM 1829 N N . GLU A 1 234 ? -2.460 11.145 9.807 1.00 77.75 234 GLU A N 1
ATOM 1830 C CA . GLU A 1 234 ? -3.039 11.278 11.150 1.00 77.75 234 GLU A CA 1
ATOM 1831 C C . GLU A 1 234 ? -3.826 12.587 11.302 1.00 77.75 234 GLU A C 1
ATOM 1833 O O . GLU A 1 234 ? -4.936 12.563 11.816 1.00 77.75 234 GLU A O 1
ATOM 1838 N N . ILE A 1 235 ? -3.307 13.704 10.780 1.00 72.81 235 ILE A N 1
ATOM 1839 C CA . ILE A 1 235 ? -4.014 14.998 10.768 1.00 72.81 235 ILE A CA 1
ATOM 1840 C C . ILE A 1 235 ? -5.292 14.931 9.921 1.00 72.81 235 ILE A C 1
ATOM 1842 O O . ILE A 1 235 ? -6.307 15.512 10.286 1.00 72.81 235 ILE A O 1
ATOM 1846 N N . LEU A 1 236 ? -5.243 14.229 8.786 1.00 69.81 236 LEU A N 1
ATOM 1847 C CA . LEU A 1 236 ? -6.386 14.066 7.884 1.00 69.81 236 LEU A CA 1
ATOM 1848 C C . LEU A 1 236 ? -7.375 12.982 8.344 1.00 69.81 236 LEU A C 1
ATOM 1850 O O . LEU A 1 236 ? -8.402 12.792 7.696 1.00 69.81 236 LEU A O 1
ATOM 1854 N N . SER A 1 237 ? -7.068 12.236 9.409 1.00 78.56 237 SER A N 1
ATOM 1855 C CA . SER A 1 237 ? -7.902 11.121 9.854 1.00 78.56 237 SER A CA 1
ATOM 1856 C C . SER A 1 237 ? -9.169 11.632 10.554 1.00 78.56 237 SER A C 1
ATOM 1858 O O . SER A 1 237 ? -9.059 12.350 11.548 1.00 78.56 237 SER A O 1
ATOM 1860 N N . PRO A 1 238 ? -10.376 11.213 10.126 1.00 82.81 238 PRO A N 1
ATOM 1861 C CA . PRO A 1 238 ? -11.628 11.551 10.810 1.00 82.81 238 PRO A CA 1
ATOM 1862 C C . PRO A 1 238 ? -11.854 10.720 12.087 1.00 82.81 238 PRO A C 1
ATOM 1864 O O . PRO A 1 238 ? -12.834 10.923 12.803 1.00 82.81 238 PRO A O 1
ATOM 1867 N N . ILE A 1 239 ? -10.972 9.754 12.364 1.00 87.25 239 ILE A N 1
ATOM 1868 C CA . ILE A 1 239 ? -11.044 8.857 13.521 1.00 87.25 239 ILE A CA 1
ATOM 1869 C C . ILE A 1 239 ? -9.760 8.934 14.359 1.00 87.25 239 ILE A C 1
ATOM 1871 O O . ILE A 1 239 ? -8.684 9.191 13.804 1.00 87.25 239 ILE A O 1
ATOM 1875 N N . PRO A 1 240 ? -9.830 8.655 15.674 1.00 88.62 240 PRO A N 1
ATOM 1876 C CA . PRO A 1 240 ? -8.647 8.572 16.518 1.00 88.62 240 PRO A CA 1
ATOM 1877 C C . PRO A 1 240 ? -7.682 7.482 16.041 1.00 88.62 240 PRO A C 1
ATOM 1879 O O . PRO A 1 240 ? -8.085 6.353 15.760 1.00 88.62 240 PRO A O 1
ATOM 1882 N N . THR A 1 241 ? -6.387 7.787 16.014 1.00 88.50 241 THR A N 1
ATOM 1883 C CA . THR A 1 241 ? -5.343 6.801 15.708 1.00 88.50 241 THR A CA 1
ATOM 1884 C C . THR A 1 241 ? -4.449 6.567 16.913 1.00 88.50 241 THR A C 1
ATOM 1886 O O . THR A 1 241 ? -3.962 7.510 17.532 1.00 88.50 241 THR A O 1
ATOM 1889 N N . VAL A 1 242 ? -4.183 5.302 17.231 1.00 87.94 242 VAL A N 1
ATOM 1890 C CA . VAL A 1 242 ? -3.323 4.894 18.344 1.00 87.94 242 VAL A CA 1
ATOM 1891 C C . VAL A 1 242 ? -2.036 4.309 17.777 1.00 87.94 242 VAL A C 1
ATOM 1893 O O . VAL A 1 242 ? -2.039 3.259 17.132 1.00 87.94 242 VAL A O 1
ATOM 1896 N N . ARG A 1 243 ? -0.914 4.998 17.999 1.00 85.88 243 ARG A N 1
ATOM 1897 C CA . ARG A 1 243 ? 0.398 4.561 17.505 1.00 85.88 243 ARG A CA 1
ATOM 1898 C C . ARG A 1 243 ? 0.986 3.448 18.375 1.00 85.88 243 ARG A C 1
ATOM 1900 O O . ARG A 1 243 ? 1.213 3.628 19.578 1.00 85.88 243 ARG A O 1
ATOM 1907 N N . LEU A 1 244 ? 1.295 2.330 17.730 1.00 85.56 244 LEU A N 1
ATOM 1908 C CA . LEU A 1 244 ? 1.986 1.185 18.315 1.00 85.56 244 LEU A CA 1
ATOM 1909 C C . LEU A 1 244 ? 3.509 1.338 18.194 1.00 85.56 244 LEU A C 1
ATOM 1911 O O . LEU A 1 244 ? 4.019 1.886 17.213 1.00 85.56 244 LEU A O 1
ATOM 1915 N N . THR A 1 245 ? 4.241 0.865 19.200 1.00 81.19 245 THR A N 1
ATOM 1916 C CA . THR A 1 245 ? 5.704 0.989 19.315 1.00 81.19 245 THR A CA 1
ATOM 1917 C C . THR A 1 245 ? 6.449 -0.242 18.810 1.00 81.19 245 THR A C 1
ATOM 1919 O O . THR A 1 245 ? 7.673 -0.192 18.711 1.00 81.19 245 THR A O 1
ATOM 1922 N N . ARG A 1 246 ? 5.735 -1.317 18.436 1.00 80.94 246 ARG A N 1
ATOM 1923 C CA . ARG A 1 246 ? 6.290 -2.632 18.048 1.00 80.94 246 ARG A CA 1
ATOM 1924 C C . ARG A 1 246 ? 6.975 -3.366 19.203 1.00 80.94 246 ARG A C 1
ATOM 1926 O O . ARG A 1 246 ? 7.707 -4.322 18.962 1.00 80.94 246 ARG A O 1
ATOM 1933 N N . ILE A 1 247 ? 6.721 -2.933 20.434 1.00 85.31 247 ILE A N 1
ATOM 1934 C CA . ILE A 1 247 ? 7.133 -3.621 21.655 1.00 85.31 247 ILE A CA 1
ATOM 1935 C C . ILE A 1 247 ? 5.884 -4.298 22.194 1.00 85.31 247 ILE A C 1
ATOM 1937 O O . ILE A 1 247 ? 4.925 -3.619 22.559 1.00 85.31 247 ILE A O 1
ATOM 1941 N N . ARG A 1 248 ? 5.897 -5.632 22.212 1.00 86.56 248 ARG A N 1
ATOM 1942 C CA . ARG A 1 248 ? 4.714 -6.459 22.467 1.00 86.56 248 ARG A CA 1
ATOM 1943 C C . ARG A 1 248 ? 3.980 -6.058 23.746 1.00 86.56 248 ARG A C 1
ATOM 1945 O O . ARG A 1 248 ? 2.781 -5.817 23.677 1.00 86.56 248 ARG A O 1
ATOM 1952 N N . ASP A 1 249 ? 4.687 -5.922 24.863 1.00 90.31 249 ASP A N 1
ATOM 1953 C CA . ASP A 1 249 ? 4.064 -5.653 26.167 1.00 90.31 249 ASP A CA 1
ATOM 1954 C C . ASP A 1 249 ? 3.477 -4.238 26.252 1.00 90.31 249 ASP A C 1
ATOM 1956 O O . ASP A 1 249 ? 2.372 -4.034 26.757 1.00 90.31 249 ASP A O 1
ATOM 1960 N N . VAL A 1 250 ? 4.175 -3.256 25.670 1.00 90.12 250 VAL A N 1
ATOM 1961 C CA . VAL A 1 250 ? 3.710 -1.862 25.589 1.00 90.12 250 VAL A CA 1
ATOM 1962 C C . VAL A 1 250 ? 2.471 -1.757 24.700 1.00 90.12 250 VAL A C 1
ATOM 1964 O O . VAL A 1 250 ? 1.503 -1.079 25.051 1.00 90.12 250 VAL A O 1
ATOM 1967 N N . ASP A 1 251 ? 2.486 -2.434 23.553 1.00 90.94 251 ASP A N 1
ATOM 1968 C CA . ASP A 1 251 ? 1.366 -2.454 22.616 1.00 90.94 251 ASP A CA 1
ATOM 1969 C C . ASP A 1 251 ? 0.162 -3.202 23.209 1.00 90.94 251 ASP A C 1
ATOM 1971 O O . ASP A 1 251 ? -0.965 -2.719 23.101 1.00 90.94 251 ASP A O 1
ATOM 1975 N N . ALA A 1 252 ? 0.390 -4.317 23.912 1.00 92.44 252 ALA A N 1
ATOM 1976 C CA . ALA A 1 252 ? -0.641 -5.069 24.627 1.00 92.44 252 ALA A CA 1
ATOM 1977 C C . ALA A 1 252 ? -1.353 -4.202 25.674 1.00 92.44 252 ALA A C 1
ATOM 1979 O O . ALA A 1 252 ? -2.585 -4.140 25.695 1.00 92.44 252 ALA A O 1
ATOM 1980 N N . ALA A 1 253 ? -0.587 -3.497 26.514 1.00 92.94 253 ALA A N 1
ATOM 1981 C CA . ALA A 1 253 ? -1.131 -2.619 27.547 1.00 92.94 253 ALA A CA 1
ATOM 1982 C C . ALA A 1 253 ? -1.959 -1.475 26.942 1.00 92.94 253 ALA A C 1
ATOM 1984 O O . ALA A 1 253 ? -3.077 -1.211 27.391 1.00 92.94 253 ALA A O 1
ATOM 1985 N N . LYS A 1 254 ? -1.456 -0.841 25.874 1.00 92.50 254 LYS A N 1
ATOM 1986 C CA . LYS A 1 254 ? -2.185 0.212 25.148 1.00 92.50 254 LYS A CA 1
ATOM 1987 C C . LYS A 1 254 ? -3.484 -0.300 24.540 1.00 92.50 254 LYS A C 1
ATOM 1989 O O . LYS A 1 254 ? -4.509 0.363 24.667 1.00 92.50 254 LYS A O 1
ATOM 1994 N N . ILE A 1 255 ? -3.459 -1.461 23.889 1.00 92.69 255 ILE A N 1
ATOM 1995 C CA . ILE A 1 255 ? -4.652 -2.050 23.272 1.00 92.69 255 ILE A CA 1
ATOM 1996 C C . ILE A 1 255 ? -5.699 -2.380 24.344 1.00 92.69 255 ILE A C 1
ATOM 1998 O O . ILE A 1 255 ? -6.853 -1.982 24.192 1.00 92.69 255 ILE A O 1
ATOM 2002 N N . LYS A 1 256 ? -5.304 -3.014 25.458 1.00 92.31 256 LYS A N 1
ATOM 2003 C CA . LYS A 1 256 ? -6.209 -3.293 26.590 1.00 92.31 256 LYS A CA 1
ATOM 2004 C C . LYS A 1 256 ? -6.832 -2.017 27.156 1.00 92.31 256 LYS A C 1
ATOM 2006 O O . LYS A 1 256 ? -8.034 -1.980 27.400 1.00 92.31 256 LYS A O 1
ATOM 2011 N N . GLN A 1 257 ? -6.038 -0.959 27.311 1.00 92.25 257 GLN A N 1
ATOM 2012 C CA . GLN A 1 257 ? -6.528 0.334 27.791 1.00 92.25 257 GLN A CA 1
ATOM 2013 C C . GLN A 1 257 ? -7.536 0.983 26.831 1.00 92.25 257 GLN A C 1
ATOM 2015 O O . GLN A 1 257 ? -8.425 1.703 27.272 1.00 92.25 257 GLN A O 1
ATOM 2020 N N . GLN A 1 258 ? -7.397 0.794 25.519 1.00 92.50 258 GLN A N 1
ATOM 2021 C CA . GLN A 1 258 ? -8.372 1.331 24.566 1.00 92.50 258 GLN A CA 1
ATOM 2022 C C . GLN A 1 258 ? -9.648 0.490 24.541 1.00 92.50 258 GLN A C 1
ATOM 2024 O O . GLN A 1 258 ? -10.738 1.051 24.548 1.00 92.50 258 GLN A O 1
ATOM 2029 N N . LEU A 1 259 ? -9.522 -0.837 24.622 1.00 91.38 259 LEU A N 1
ATOM 2030 C CA . LEU A 1 259 ? -10.663 -1.752 24.704 1.00 91.38 259 LEU A CA 1
ATOM 2031 C C . LEU A 1 259 ? -11.520 -1.542 25.959 1.00 91.38 259 LEU A C 1
ATOM 2033 O O . LEU A 1 259 ? -12.724 -1.790 25.924 1.00 91.38 259 LEU A O 1
ATOM 2037 N N . SER A 1 260 ? -10.942 -1.061 27.065 1.00 90.06 260 SER A N 1
ATOM 2038 C CA . SER A 1 260 ? -11.728 -0.698 28.252 1.00 90.06 260 SER A CA 1
ATOM 2039 C C . SER A 1 260 ? -12.544 0.587 28.075 1.00 90.06 260 SER A C 1
ATOM 2041 O O . SER A 1 260 ? -13.489 0.806 28.828 1.00 90.06 260 SER A O 1
ATOM 2043 N N . LYS A 1 261 ? -12.210 1.429 27.087 1.00 89.31 261 LYS A N 1
ATOM 2044 C CA . LYS A 1 261 ? -12.942 2.667 26.766 1.00 89.31 261 LYS A CA 1
ATOM 2045 C C . LYS A 1 261 ? -14.045 2.457 25.731 1.00 89.31 261 LYS A C 1
ATOM 2047 O O . LYS A 1 261 ? -14.955 3.275 25.654 1.00 89.31 261 LYS A O 1
ATOM 2052 N N . GLY A 1 262 ? -13.952 1.405 24.921 1.00 90.50 262 GLY A N 1
ATOM 2053 C CA . GLY A 1 262 ? -14.915 1.112 23.868 1.00 90.50 262 GLY A CA 1
ATOM 2054 C C . GLY A 1 262 ? -14.310 0.271 22.753 1.00 90.50 262 GLY A C 1
ATOM 2055 O O . GLY A 1 262 ? -13.266 -0.358 22.923 1.00 90.50 262 GLY A O 1
ATOM 2056 N N . ASP A 1 263 ? -15.004 0.233 21.617 1.00 93.06 263 ASP A N 1
ATOM 2057 C CA . ASP A 1 263 ? -14.592 -0.552 20.455 1.00 93.06 263 ASP A CA 1
ATOM 2058 C C . ASP A 1 263 ? -13.220 -0.126 19.927 1.00 93.06 263 ASP A C 1
ATOM 2060 O O . ASP A 1 263 ? -12.835 1.042 19.998 1.00 93.06 263 ASP A O 1
ATOM 2064 N N . LEU A 1 264 ? -12.501 -1.074 19.335 1.00 94.75 264 LEU A N 1
ATOM 2065 C CA . LEU A 1 264 ? -11.190 -0.839 18.742 1.00 94.75 264 LEU A CA 1
ATOM 2066 C C . LEU A 1 264 ? -11.081 -1.599 17.425 1.00 94.75 264 LEU A C 1
ATOM 2068 O O . LEU A 1 264 ? -11.606 -2.705 17.308 1.00 94.75 264 LEU A O 1
ATOM 2072 N N . VAL A 1 265 ? -10.361 -1.046 16.451 1.00 95.75 265 VAL A N 1
ATOM 2073 C CA . VAL A 1 265 ? -10.026 -1.767 15.218 1.00 95.75 265 VAL A CA 1
ATOM 2074 C C . VAL A 1 265 ? -8.534 -2.049 15.118 1.00 95.75 265 VAL A C 1
ATOM 2076 O O . VAL A 1 265 ? -7.691 -1.174 15.342 1.00 95.75 265 VAL A O 1
ATOM 2079 N N . VAL A 1 266 ? -8.215 -3.290 14.752 1.00 95.69 266 VAL A N 1
ATOM 2080 C CA . VAL A 1 266 ? -6.858 -3.776 14.505 1.00 95.69 266 VAL A CA 1
ATOM 2081 C C . VAL A 1 266 ? -6.767 -4.476 13.155 1.00 95.69 266 VAL A C 1
ATOM 2083 O O . VAL A 1 266 ? -7.637 -5.240 12.749 1.00 95.69 266 VAL A O 1
ATOM 2086 N N . CYS A 1 267 ? -5.659 -4.220 12.472 1.00 95.31 267 CYS A N 1
ATOM 2087 C CA . CYS A 1 267 ? -5.265 -4.868 11.230 1.00 95.31 267 CYS A CA 1
ATOM 2088 C C . CYS A 1 267 ? -4.049 -5.770 11.519 1.00 95.31 267 CYS A C 1
ATOM 2090 O O . CYS A 1 267 ? -2.913 -5.282 11.490 1.00 95.31 267 CYS A O 1
ATOM 2092 N N . PRO A 1 268 ? -4.245 -7.059 11.855 1.00 93.69 268 PRO A N 1
ATOM 2093 C CA . PRO A 1 268 ? -3.189 -7.932 12.374 1.00 93.69 268 PRO A CA 1
ATOM 2094 C C . PRO A 1 268 ? -2.104 -8.291 11.347 1.00 93.69 268 PRO A C 1
ATOM 2096 O O . PRO A 1 268 ? -1.045 -8.768 11.753 1.00 93.69 268 PRO A O 1
ATOM 2099 N N . GLU A 1 269 ? -2.319 -8.018 10.054 1.00 91.50 269 GLU A 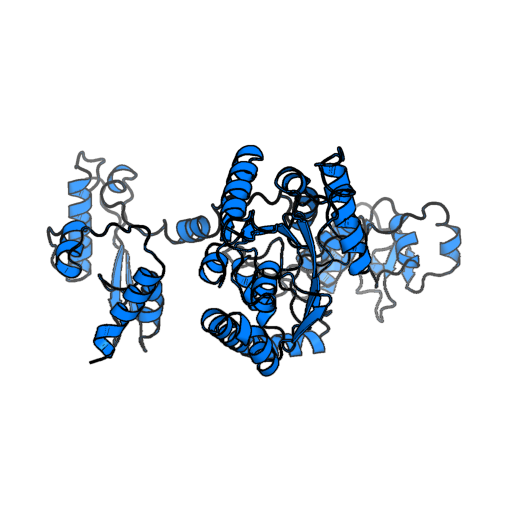N 1
ATOM 2100 C CA . GLU A 1 269 ? -1.277 -8.062 9.010 1.00 91.50 269 GLU A CA 1
ATOM 2101 C C . GLU A 1 269 ? -0.141 -7.060 9.285 1.00 91.50 269 GLU A C 1
ATOM 2103 O O . GLU A 1 269 ? 1.007 -7.258 8.882 1.00 91.50 269 GLU A O 1
ATOM 2108 N N . GLY A 1 270 ? -0.447 -5.948 9.965 1.00 86.31 270 GLY A N 1
ATOM 2109 C CA . GLY A 1 270 ? 0.516 -4.904 10.321 1.00 86.31 270 GLY A CA 1
ATOM 2110 C C . GLY A 1 270 ? 1.059 -4.084 9.142 1.00 86.31 270 GLY A C 1
ATOM 2111 O O . GLY A 1 270 ? 1.927 -3.231 9.344 1.00 86.31 270 GLY A O 1
ATOM 2112 N N . THR A 1 271 ? 0.576 -4.332 7.925 1.00 87.56 271 THR A N 1
ATOM 2113 C CA . THR A 1 271 ? 0.812 -3.546 6.708 1.00 87.56 271 THR A CA 1
ATOM 2114 C C . THR A 1 271 ? -0.320 -3.792 5.718 1.00 87.56 271 THR A C 1
ATOM 2116 O O . THR A 1 271 ? -0.995 -4.812 5.801 1.00 87.56 271 THR A O 1
ATOM 2119 N N . THR A 1 272 ? -0.527 -2.867 4.786 1.00 89.75 272 THR A N 1
ATOM 2120 C CA . THR A 1 272 ? -1.540 -3.020 3.742 1.00 89.75 272 THR A CA 1
ATOM 2121 C C . THR A 1 272 ? -1.067 -4.030 2.700 1.00 89.75 272 THR A C 1
ATOM 2123 O O . THR A 1 272 ? 0.060 -3.918 2.214 1.00 89.75 272 THR A O 1
ATOM 2126 N N . CYS A 1 273 ? -1.903 -4.979 2.298 1.00 89.00 273 CYS A N 1
ATOM 2127 C CA . CYS A 1 273 ? -1.686 -5.911 1.193 1.00 89.00 273 CYS A CA 1
ATOM 2128 C C . CYS A 1 273 ? -2.799 -5.721 0.161 1.00 89.00 273 CYS A C 1
ATOM 2130 O O . CYS A 1 273 ? -3.952 -5.544 0.529 1.00 89.00 273 CYS A O 1
ATOM 2132 N N . ARG A 1 274 ? -2.468 -5.680 -1.133 1.00 87.06 274 ARG A N 1
ATOM 2133 C CA . ARG A 1 274 ? -3.460 -5.450 -2.207 1.00 87.06 274 ARG A CA 1
ATOM 2134 C C . ARG A 1 274 ? -3.665 -6.663 -3.101 1.00 87.06 274 ARG A C 1
ATOM 2136 O O . ARG A 1 274 ? -4.585 -6.678 -3.911 1.00 87.06 274 ARG A O 1
ATOM 2143 N N . GLU A 1 275 ? -2.805 -7.649 -2.957 1.00 88.38 275 GLU A N 1
ATOM 2144 C CA . GLU A 1 275 ? -2.807 -8.901 -3.685 1.00 88.38 275 GLU A CA 1
ATOM 2145 C C . GLU A 1 275 ? -3.888 -9.838 -3.125 1.00 88.38 275 GLU A C 1
ATOM 2147 O O . GLU A 1 275 ? -4.282 -9.661 -1.968 1.00 88.38 275 GLU A O 1
ATOM 2152 N N . PRO A 1 276 ? -4.433 -10.786 -3.906 1.00 90.38 276 PRO A N 1
ATOM 2153 C CA . PRO A 1 276 ? -5.558 -11.639 -3.500 1.00 90.38 276 PRO A CA 1
ATOM 2154 C C . PRO A 1 276 ? -5.151 -12.740 -2.500 1.00 90.38 276 PRO A C 1
ATOM 2156 O O . PRO A 1 276 ? -5.558 -13.893 -2.600 1.00 90.38 276 PRO A O 1
ATOM 2159 N N . PHE A 1 277 ? -4.334 -12.378 -1.518 1.00 91.12 277 PHE A N 1
ATOM 2160 C CA . PHE A 1 277 ? -3.919 -13.205 -0.403 1.00 91.12 277 PHE A CA 1
ATOM 2161 C C . PHE A 1 277 ? -3.813 -12.359 0.872 1.00 91.12 277 PHE A C 1
ATOM 2163 O O . PHE A 1 277 ? -3.764 -11.124 0.819 1.00 91.12 277 PHE A O 1
ATOM 2170 N N . LEU A 1 278 ? -3.784 -13.024 2.024 1.00 93.69 278 LEU A N 1
ATOM 2171 C CA . LEU A 1 278 ? -3.573 -12.407 3.331 1.00 93.69 278 LEU A CA 1
ATOM 2172 C C . LEU A 1 278 ? -2.188 -12.759 3.869 1.00 93.69 278 LEU A C 1
ATOM 2174 O O . LEU A 1 278 ? -1.772 -13.924 3.853 1.00 93.69 278 LEU A O 1
ATOM 2178 N N . LEU A 1 279 ? -1.491 -11.753 4.394 1.00 93.38 279 LEU A N 1
ATOM 2179 C CA . LEU A 1 279 ? -0.267 -11.968 5.164 1.00 93.38 279 LEU A CA 1
ATOM 2180 C C . LEU A 1 279 ? -0.573 -12.695 6.473 1.00 93.38 279 LEU A C 1
ATOM 2182 O O . LEU A 1 279 ? -1.705 -12.669 6.963 1.00 93.38 279 LEU A O 1
ATOM 2186 N N . ARG A 1 280 ? 0.452 -13.309 7.067 1.00 94.44 280 ARG A N 1
ATOM 2187 C CA . ARG A 1 280 ? 0.342 -13.946 8.381 1.00 94.44 280 ARG A CA 1
ATOM 2188 C C . ARG A 1 280 ? -0.101 -12.927 9.431 1.00 94.44 280 ARG A C 1
ATOM 2190 O O . ARG A 1 280 ? 0.510 -11.868 9.584 1.00 94.44 280 ARG A O 1
ATOM 2197 N N . PHE A 1 281 ? -1.120 -13.285 10.205 1.00 95.56 281 PHE A N 1
ATOM 2198 C CA . PHE A 1 281 ? -1.634 -12.441 11.278 1.00 95.56 281 PHE A CA 1
ATOM 2199 C C . PHE A 1 281 ? -0.760 -12.524 12.534 1.00 95.56 281 PHE A C 1
ATOM 2201 O O . PHE A 1 281 ? -0.337 -13.602 12.959 1.00 95.56 281 PHE A O 1
ATOM 2208 N N . SER A 1 282 ? -0.517 -11.373 13.163 1.00 92.62 282 SER A N 1
ATOM 2209 C CA . SER A 1 282 ? 0.008 -11.330 14.530 1.00 92.62 282 SER A CA 1
ATOM 2210 C C . SER A 1 282 ? -1.015 -11.909 15.506 1.00 92.62 282 SER A C 1
ATOM 2212 O O . SER A 1 282 ? -2.185 -11.544 15.457 1.00 92.62 282 SER A O 1
ATOM 2214 N N . ALA A 1 283 ? -0.565 -12.757 16.432 1.00 93.94 283 ALA A N 1
ATOM 2215 C CA . ALA A 1 283 ? -1.427 -13.368 17.443 1.00 93.94 283 ALA A CA 1
ATOM 2216 C C . ALA A 1 283 ? -1.785 -12.438 18.610 1.00 93.94 283 ALA A C 1
ATOM 2218 O O . ALA A 1 283 ? -2.669 -12.764 19.395 1.00 93.94 283 ALA A O 1
ATOM 2219 N N . LEU A 1 284 ? -1.143 -11.264 18.701 1.00 92.94 284 LEU A N 1
ATOM 2220 C CA . LEU A 1 284 ? -1.292 -10.356 19.837 1.00 92.94 284 LEU A CA 1
ATOM 2221 C C . LEU A 1 284 ? -2.760 -10.041 20.138 1.00 92.94 284 LEU A C 1
ATOM 2223 O O . LEU A 1 284 ? -3.145 -10.061 21.292 1.00 92.94 284 LEU A O 1
ATOM 2227 N N . PHE A 1 285 ? -3.591 -9.789 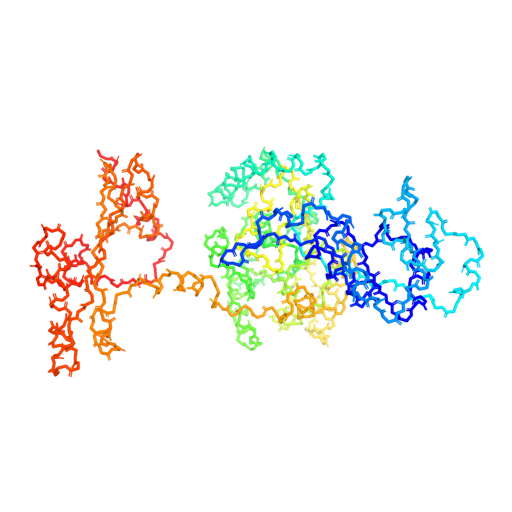19.125 1.00 94.12 285 PHE A N 1
ATOM 2228 C CA . PHE A 1 285 ? -4.992 -9.418 19.345 1.00 94.12 285 PHE A CA 1
ATOM 2229 C C . PHE A 1 285 ? -5.810 -10.516 20.046 1.00 94.12 285 PHE A C 1
ATOM 2231 O O . PHE A 1 285 ? -6.703 -10.196 20.826 1.00 94.12 285 PHE A O 1
ATOM 2238 N N . ALA A 1 286 ? -5.494 -11.789 19.785 1.00 94.56 286 ALA A N 1
ATOM 2239 C CA . ALA A 1 286 ? -6.235 -12.932 20.309 1.00 94.56 286 ALA A CA 1
ATOM 2240 C C . ALA A 1 286 ? -6.044 -13.108 21.823 1.00 94.56 286 ALA A C 1
ATOM 2242 O O . ALA A 1 286 ? -6.880 -13.708 22.486 1.00 94.56 286 ALA A O 1
ATOM 2243 N N . GLU A 1 287 ? -4.960 -12.568 22.381 1.00 92.88 287 GLU A N 1
ATOM 2244 C CA . GLU A 1 287 ? -4.617 -12.656 23.808 1.00 92.88 287 GLU A CA 1
ATOM 2245 C C . GLU A 1 287 ? -5.283 -11.569 24.655 1.00 92.88 287 GLU A C 1
ATOM 2247 O O . GLU A 1 287 ? -5.205 -11.589 25.883 1.00 92.88 287 GLU A O 1
ATOM 2252 N N . LEU A 1 288 ? -5.863 -10.553 24.009 1.00 92.44 288 LEU A N 1
ATOM 2253 C CA . LEU A 1 288 ? -6.271 -9.320 24.683 1.00 92.44 288 LEU A CA 1
ATOM 2254 C C . LEU A 1 288 ? -7.771 -9.262 24.956 1.00 92.44 288 LEU A C 1
ATOM 2256 O O . LEU A 1 288 ? -8.179 -8.495 25.826 1.00 92.44 288 LEU A O 1
ATOM 2260 N N . THR A 1 289 ? -8.579 -10.029 24.222 1.00 92.06 289 THR A N 1
ATOM 2261 C CA . THR A 1 289 ? -10.035 -10.086 24.390 1.00 92.06 289 THR A CA 1
ATOM 2262 C C . THR A 1 289 ? -10.635 -11.309 23.699 1.00 92.06 289 THR A C 1
ATOM 2264 O O . THR A 1 289 ? -10.144 -11.741 22.660 1.00 92.06 289 THR A O 1
ATOM 2267 N N . ASP A 1 290 ? -11.747 -11.810 24.235 1.00 91.75 290 ASP A N 1
ATOM 2268 C CA . ASP A 1 290 ? -12.584 -12.823 23.581 1.00 91.75 290 ASP A CA 1
ATOM 2269 C C . ASP A 1 290 ? -13.673 -12.205 22.688 1.00 91.75 290 ASP A C 1
ATOM 2271 O O . ASP A 1 290 ? -14.280 -12.877 21.855 1.00 91.75 290 ASP A O 1
ATOM 2275 N N . ARG A 1 291 ? -13.926 -10.895 22.814 1.00 92.56 291 ARG A N 1
ATOM 2276 C CA . ARG A 1 291 ? -14.944 -10.177 22.030 1.00 92.56 291 ARG A CA 1
ATOM 2277 C C . ARG A 1 291 ? -14.388 -9.751 20.677 1.00 92.56 291 ARG A C 1
ATOM 2279 O O . ARG A 1 291 ? -14.151 -8.568 20.436 1.00 92.56 291 ARG A O 1
ATOM 2286 N N . ILE A 1 292 ? -14.156 -10.726 19.806 1.00 95.12 292 ILE A N 1
ATOM 2287 C CA . ILE A 1 292 ? -13.536 -10.518 18.495 1.00 95.12 292 ILE A CA 1
ATOM 2288 C C . ILE A 1 292 ? -14.594 -10.580 17.393 1.00 95.12 292 ILE A C 1
ATOM 2290 O O . ILE A 1 292 ? -15.266 -11.599 17.238 1.00 95.12 292 ILE A O 1
ATOM 2294 N N . VAL A 1 293 ? -14.702 -9.521 16.589 1.00 96.19 293 VAL A N 1
ATOM 2295 C CA . VAL A 1 293 ? -15.531 -9.493 15.372 1.00 96.19 293 VAL A CA 1
ATOM 2296 C C . VAL A 1 293 ? -14.622 -9.412 14.144 1.00 96.19 293 VAL A C 1
ATOM 2298 O O . VAL A 1 293 ? -14.013 -8.366 13.899 1.00 96.19 293 VAL A O 1
ATOM 2301 N N . PRO A 1 294 ? -14.506 -10.493 13.355 1.00 97.75 294 PRO A N 1
ATOM 2302 C CA . PRO A 1 294 ? -13.786 -10.462 12.090 1.00 97.75 294 PRO A CA 1
ATOM 2303 C C . PRO A 1 294 ? -14.538 -9.617 11.053 1.00 97.75 294 PRO A C 1
ATOM 2305 O O . PRO A 1 294 ? -15.750 -9.765 10.874 1.00 97.75 294 PRO A O 1
ATOM 2308 N N . VAL A 1 295 ? -13.817 -8.756 10.336 1.00 97.81 295 VAL A N 1
ATOM 2309 C CA . VAL A 1 295 ? -14.380 -7.949 9.245 1.00 97.81 295 VAL A CA 1
ATOM 2310 C C . VAL A 1 295 ? -13.499 -8.060 8.008 1.00 97.81 295 VAL A C 1
ATOM 2312 O O . VAL A 1 295 ? -12.335 -7.660 8.003 1.00 97.81 295 VAL A O 1
ATOM 2315 N N . ALA A 1 296 ? -14.061 -8.594 6.931 1.00 97.44 296 ALA A N 1
ATOM 2316 C CA . ALA A 1 296 ? -13.380 -8.671 5.651 1.00 97.44 296 ALA A CA 1
ATOM 2317 C C . ALA A 1 296 ? -13.528 -7.336 4.909 1.00 97.44 296 ALA A C 1
ATOM 2319 O O . ALA A 1 296 ? -14.622 -6.958 4.481 1.00 97.44 296 ALA A O 1
ATOM 2320 N N . MET A 1 297 ? -12.406 -6.633 4.770 1.00 96.69 297 MET A N 1
ATOM 2321 C CA . MET A 1 297 ? -12.268 -5.386 4.025 1.00 96.69 297 MET A CA 1
ATOM 2322 C C . MET A 1 297 ? -11.720 -5.686 2.632 1.00 96.69 297 MET A C 1
ATOM 2324 O O . MET A 1 297 ? -10.729 -6.409 2.480 1.00 96.69 297 MET A O 1
ATOM 2328 N N . ASN A 1 298 ? -12.340 -5.107 1.609 1.00 95.56 298 ASN A N 1
ATOM 2329 C CA . ASN A 1 298 ? -11.826 -5.136 0.246 1.00 95.56 298 ASN A CA 1
ATOM 2330 C C . ASN A 1 298 ? -12.098 -3.817 -0.478 1.00 95.56 298 ASN A C 1
ATOM 2332 O O . ASN A 1 298 ? -12.966 -3.041 -0.083 1.00 95.56 298 ASN A O 1
ATOM 2336 N N . TYR A 1 299 ? -11.363 -3.564 -1.556 1.00 94.25 299 TYR A N 1
ATOM 2337 C CA . TYR A 1 299 ? -11.547 -2.371 -2.372 1.00 94.25 299 TYR A CA 1
ATOM 2338 C C . TYR A 1 299 ? -11.347 -2.675 -3.857 1.00 94.25 299 TYR A C 1
ATOM 2340 O O . TYR A 1 299 ? -10.578 -3.559 -4.233 1.00 94.25 299 TYR A O 1
ATOM 2348 N N . ARG A 1 300 ? -12.032 -1.915 -4.713 1.00 92.81 300 ARG A N 1
ATOM 2349 C CA . ARG A 1 300 ? -11.882 -1.948 -6.171 1.00 92.81 300 ARG A CA 1
ATOM 2350 C C . ARG A 1 300 ? -11.670 -0.533 -6.687 1.00 92.81 300 ARG A C 1
ATOM 2352 O O . ARG A 1 300 ? -12.367 0.400 -6.295 1.00 92.81 300 ARG A O 1
ATOM 2359 N N . VAL A 1 301 ? -10.686 -0.372 -7.560 1.00 92.62 301 VAL A N 1
ATOM 2360 C CA . VAL A 1 301 ? -10.228 0.922 -8.085 1.00 92.62 301 VAL A CA 1
ATOM 2361 C C . VAL A 1 301 ? -9.947 0.815 -9.577 1.00 92.62 301 VAL A C 1
ATOM 2363 O O . VAL A 1 301 ? -9.704 -0.274 -10.089 1.00 92.62 301 VAL A O 1
ATOM 2366 N N . GLY A 1 302 ? -10.007 1.948 -10.280 1.00 89.25 302 GLY A N 1
ATOM 2367 C CA . GLY A 1 302 ? -9.911 1.986 -11.741 1.00 89.25 302 GLY A CA 1
ATOM 2368 C C . GLY A 1 302 ? -8.539 2.390 -12.276 1.00 89.25 302 GLY A C 1
ATOM 2369 O O . GLY A 1 302 ? -8.070 1.798 -13.246 1.00 89.25 302 GLY A O 1
ATOM 2370 N N . PHE A 1 303 ? -7.901 3.392 -11.664 1.00 90.25 303 PHE A N 1
ATOM 2371 C CA . PHE A 1 303 ? -6.624 3.947 -12.131 1.00 90.25 303 PHE A CA 1
ATOM 2372 C C . PHE A 1 303 ? -5.513 3.794 -11.115 1.00 90.25 303 PHE A C 1
ATOM 2374 O O . PHE A 1 303 ? -4.406 3.419 -11.501 1.00 90.25 303 PHE A O 1
ATOM 2381 N N . PHE A 1 304 ? -5.806 4.060 -9.840 1.00 93.06 304 PHE A N 1
ATOM 2382 C CA . PHE A 1 304 ? -4.777 4.177 -8.822 1.00 93.06 304 PHE A CA 1
ATOM 2383 C C . PHE A 1 304 ? -4.994 3.239 -7.642 1.00 93.06 304 PHE A C 1
ATOM 2385 O O . PHE A 1 304 ? -6.022 3.285 -6.968 1.00 93.06 304 PHE A O 1
ATOM 2392 N N . HIS A 1 305 ? -3.988 2.432 -7.337 1.00 91.81 305 HIS A N 1
ATOM 2393 C CA . HIS A 1 305 ? -3.877 1.763 -6.059 1.00 91.81 305 HIS A CA 1
ATOM 2394 C C . HIS A 1 305 ? -3.602 2.785 -4.960 1.00 91.81 305 HIS A C 1
ATOM 2396 O O . HIS A 1 305 ? -2.775 3.692 -5.105 1.00 91.81 305 HIS A O 1
ATOM 2402 N N . ALA A 1 306 ? -4.290 2.598 -3.837 1.00 87.38 306 ALA A N 1
ATOM 2403 C CA . ALA A 1 306 ? -4.197 3.489 -2.691 1.00 87.38 306 ALA A CA 1
ATOM 2404 C C . ALA A 1 306 ? -2.810 3.453 -2.043 1.00 87.38 306 ALA A C 1
ATOM 2406 O O . ALA A 1 306 ? -2.326 4.472 -1.576 1.00 87.38 306 ALA A O 1
ATOM 2407 N N . THR A 1 307 ? -2.147 2.297 -2.028 1.00 86.44 307 THR A N 1
ATOM 2408 C CA . THR A 1 307 ? -0.973 2.079 -1.176 1.00 86.44 307 THR A CA 1
ATOM 2409 C C . THR A 1 307 ? 0.277 1.755 -1.973 1.00 86.44 307 THR A C 1
ATOM 2411 O O . THR A 1 307 ? 0.221 1.010 -2.950 1.00 86.44 307 THR A O 1
ATOM 2414 N N . THR A 1 308 ? 1.418 2.227 -1.476 1.00 84.31 308 THR A N 1
ATOM 2415 C CA . THR A 1 308 ? 2.762 1.825 -1.931 1.00 84.31 308 THR A CA 1
ATOM 2416 C C . THR A 1 308 ? 3.656 1.530 -0.730 1.00 84.31 308 THR A C 1
ATOM 2418 O O . THR A 1 308 ? 3.399 2.034 0.366 1.00 84.31 308 THR A O 1
ATOM 2421 N N . ALA A 1 309 ? 4.671 0.690 -0.899 1.00 79.75 309 ALA A N 1
ATOM 2422 C CA . ALA A 1 309 ? 5.701 0.420 0.098 1.00 79.75 309 ALA A CA 1
ATOM 2423 C C . ALA A 1 309 ? 6.815 1.476 0.052 1.00 79.75 309 ALA A C 1
ATOM 2425 O O . ALA A 1 309 ? 7.178 1.987 1.111 1.00 79.75 309 ALA A O 1
ATOM 2426 N N . ARG A 1 310 ? 7.308 1.834 -1.144 1.00 72.94 310 ARG A N 1
ATOM 2427 C CA . ARG A 1 310 ? 8.392 2.821 -1.327 1.00 72.94 310 ARG A CA 1
ATOM 2428 C C . ARG A 1 310 ? 7.925 4.274 -1.434 1.00 72.94 310 ARG A C 1
ATOM 2430 O O . ARG A 1 310 ? 8.723 5.186 -1.242 1.00 72.94 310 ARG A O 1
ATOM 2437 N N . GLY A 1 311 ? 6.656 4.512 -1.759 1.00 73.38 311 GLY A N 1
ATOM 2438 C CA . GLY A 1 311 ? 6.131 5.866 -1.934 1.00 73.38 311 GLY A CA 1
ATOM 2439 C C . GLY A 1 311 ? 5.780 6.566 -0.619 1.00 73.38 311 GLY A C 1
ATOM 2440 O O . GLY A 1 311 ? 5.666 5.957 0.447 1.00 73.38 311 GLY A O 1
ATOM 2441 N N . TRP A 1 312 ? 5.555 7.880 -0.700 1.00 77.00 312 TRP A N 1
ATOM 2442 C CA . TRP A 1 312 ? 5.142 8.667 0.458 1.00 77.00 312 TRP A CA 1
ATOM 2443 C C . TRP A 1 312 ? 3.720 8.292 0.900 1.00 77.00 312 TRP A C 1
ATOM 2445 O O . TRP A 1 312 ? 2.745 8.576 0.202 1.00 77.00 312 TRP A O 1
ATOM 2455 N N . LYS A 1 313 ? 3.607 7.680 2.087 1.00 78.25 313 LYS A N 1
ATOM 2456 C CA . LYS A 1 313 ? 2.340 7.207 2.681 1.00 78.25 313 LYS A CA 1
ATOM 2457 C C . LYS A 1 313 ? 1.281 8.300 2.855 1.00 78.25 313 LYS A C 1
ATOM 2459 O O . LYS A 1 313 ? 0.094 7.997 2.866 1.00 78.25 313 LYS A O 1
ATOM 2464 N N . GLY A 1 314 ? 1.694 9.566 2.965 1.00 77.00 314 GLY A N 1
ATOM 2465 C CA . GLY A 1 314 ? 0.775 10.706 3.036 1.00 77.00 314 GLY A CA 1
ATOM 2466 C C . GLY A 1 314 ? -0.115 10.849 1.798 1.00 77.00 314 GLY A C 1
ATOM 2467 O O . GLY A 1 314 ? -1.230 11.347 1.907 1.00 77.00 314 GLY A O 1
ATOM 2468 N N . LEU A 1 315 ? 0.337 10.351 0.642 1.00 84.94 315 LEU A N 1
ATOM 2469 C CA . LEU A 1 315 ? -0.427 10.389 -0.605 1.00 84.94 315 LEU A CA 1
ATOM 2470 C C . LEU A 1 315 ? -1.439 9.243 -0.726 1.00 84.94 315 LEU A C 1
ATOM 2472 O O . LEU A 1 315 ? -2.218 9.234 -1.676 1.00 84.94 315 LEU A O 1
ATOM 2476 N N . ASP A 1 316 ? -1.443 8.271 0.193 1.00 89.31 316 ASP A N 1
ATO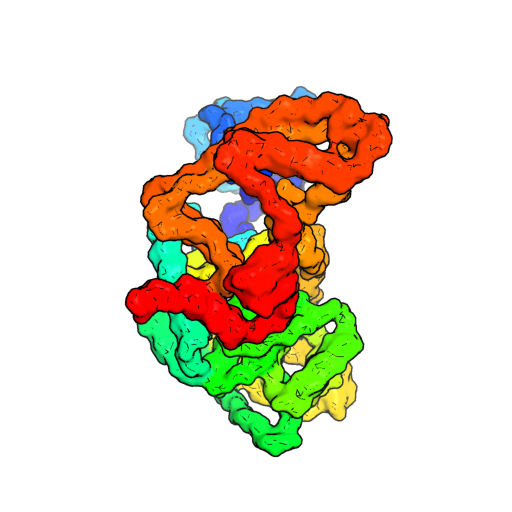M 2477 C CA . ASP A 1 316 ? -2.296 7.086 0.067 1.00 89.31 316 ASP A CA 1
ATOM 2478 C C . ASP A 1 316 ? -3.800 7.434 -0.018 1.00 89.31 316 ASP A C 1
ATOM 2480 O O . ASP A 1 316 ? -4.458 6.962 -0.954 1.00 89.31 316 ASP A O 1
ATOM 2484 N N . PRO A 1 317 ? -4.351 8.317 0.846 1.00 87.88 317 PRO A N 1
ATOM 2485 C CA . PRO A 1 317 ? -5.736 8.773 0.715 1.00 87.88 317 PRO A CA 1
ATOM 2486 C C . PRO A 1 317 ? -5.989 9.532 -0.591 1.00 87.88 317 PRO A C 1
ATOM 2488 O O . PRO A 1 317 ? -7.031 9.352 -1.216 1.00 87.88 317 PRO A O 1
ATOM 2491 N N . ILE A 1 318 ? -5.023 10.341 -1.042 1.00 90.75 318 ILE A N 1
ATOM 2492 C CA . ILE A 1 318 ? -5.154 11.144 -2.265 1.00 90.75 318 ILE A CA 1
ATOM 2493 C C . ILE A 1 318 ? -5.319 10.217 -3.467 1.00 90.75 318 ILE A C 1
ATOM 2495 O O . ILE A 1 318 ? -6.316 10.310 -4.173 1.00 90.75 318 ILE A O 1
ATOM 2499 N N . PHE A 1 319 ? -4.413 9.257 -3.665 1.00 91.62 319 PHE A N 1
ATOM 2500 C CA . PHE A 1 319 ? -4.513 8.321 -4.788 1.00 91.62 319 PHE A CA 1
ATOM 2501 C C . PHE A 1 319 ? -5.761 7.443 -4.724 1.00 91.62 319 PHE A C 1
ATOM 2503 O O . PHE A 1 319 ? -6.345 7.149 -5.766 1.00 91.62 319 PHE A O 1
ATOM 2510 N N . PHE A 1 320 ? -6.209 7.055 -3.527 1.00 92.38 320 PHE A N 1
ATOM 2511 C CA . PHE A 1 320 ? -7.488 6.366 -3.385 1.00 92.38 320 PHE A CA 1
ATOM 2512 C C . PHE A 1 320 ? -8.639 7.229 -3.928 1.00 92.38 320 PHE A C 1
ATOM 2514 O O . PHE A 1 320 ? -9.360 6.795 -4.833 1.00 92.38 320 PHE A O 1
ATOM 2521 N N . PHE A 1 321 ? -8.757 8.473 -3.456 1.00 93.56 321 PHE A N 1
ATOM 2522 C CA . PHE A 1 321 ? -9.825 9.394 -3.849 1.00 93.56 321 PHE A CA 1
ATOM 2523 C C . PHE A 1 321 ? -9.645 10.041 -5.227 1.00 93.56 321 PHE A C 1
ATOM 2525 O O . PHE A 1 321 ? -10.605 10.609 -5.740 1.00 93.56 321 PHE A O 1
ATOM 2532 N N . MET A 1 322 ? -8.487 9.911 -5.872 1.00 94.94 322 MET A N 1
ATOM 2533 C CA . MET A 1 322 ? -8.304 10.284 -7.277 1.00 94.94 322 MET A CA 1
ATOM 2534 C C . MET A 1 322 ? -9.022 9.323 -8.228 1.00 94.94 322 MET A C 1
ATOM 2536 O O . MET A 1 322 ? -9.217 9.656 -9.391 1.00 94.94 322 MET A O 1
ATOM 2540 N N . ASN A 1 323 ? -9.404 8.118 -7.796 1.00 94.94 323 ASN A N 1
ATOM 2541 C CA . ASN A 1 323 ? -10.107 7.189 -8.679 1.00 94.94 323 ASN A CA 1
ATOM 2542 C C . ASN A 1 323 ? -11.484 7.744 -9.078 1.00 94.94 323 ASN A C 1
ATOM 2544 O O . ASN A 1 323 ? -12.208 8.208 -8.204 1.00 94.94 323 ASN A O 1
ATOM 2548 N N . PRO A 1 324 ? -11.920 7.636 -10.346 1.00 92.25 324 PRO A N 1
ATOM 2549 C CA . PRO A 1 324 ? -13.248 8.106 -10.741 1.00 92.25 324 PRO A CA 1
ATOM 2550 C C . PRO A 1 324 ? -14.376 7.418 -9.964 1.00 92.25 324 PRO A C 1
ATOM 2552 O O . PRO A 1 324 ? -15.260 8.090 -9.443 1.00 92.25 324 PRO A O 1
ATOM 2555 N N . ARG A 1 325 ? -14.315 6.084 -9.842 1.00 93.19 325 ARG A N 1
ATOM 2556 C CA . ARG A 1 325 ? -15.340 5.266 -9.176 1.00 93.19 325 ARG A CA 1
ATOM 2557 C C . ARG A 1 325 ? -14.736 4.223 -8.225 1.00 93.19 325 ARG A C 1
ATOM 2559 O O . ARG A 1 325 ? -14.668 3.050 -8.591 1.00 93.19 325 ARG A O 1
ATOM 2566 N N . PRO A 1 326 ? -14.205 4.626 -7.057 1.00 94.50 326 PRO A N 1
ATOM 2567 C CA . PRO A 1 326 ? -13.680 3.679 -6.082 1.00 94.50 326 PRO A CA 1
ATOM 2568 C C . PRO A 1 326 ? -14.832 2.938 -5.394 1.00 94.50 326 PRO A C 1
ATOM 2570 O O . PRO A 1 326 ? -15.829 3.550 -5.014 1.00 94.50 326 PRO A O 1
ATOM 2573 N N . VAL A 1 327 ? -14.680 1.633 -5.190 1.00 94.50 327 VAL A N 1
ATOM 2574 C CA . VAL A 1 327 ? -15.629 0.806 -4.435 1.00 94.50 327 VAL A CA 1
ATOM 2575 C C . VAL A 1 327 ? -14.926 0.249 -3.207 1.00 94.50 327 VAL A C 1
ATOM 2577 O O . VAL A 1 327 ? -13.821 -0.277 -3.321 1.00 94.50 327 VAL A O 1
ATOM 2580 N N . TYR A 1 328 ? -15.569 0.331 -2.050 1.00 94.75 328 TYR A N 1
ATOM 2581 C CA . TYR A 1 328 ? -15.171 -0.358 -0.830 1.00 94.75 328 TYR A CA 1
ATOM 2582 C C . TYR A 1 328 ? -16.207 -1.412 -0.473 1.00 94.75 328 TYR A C 1
ATOM 2584 O O . TYR A 1 328 ? -17.407 -1.155 -0.546 1.00 94.75 328 TYR A O 1
ATOM 2592 N N . GLU A 1 329 ? -15.749 -2.585 -0.062 1.00 95.56 329 GLU A N 1
ATOM 2593 C CA . GLU A 1 329 ? -16.601 -3.661 0.429 1.00 95.56 329 GLU A CA 1
ATOM 2594 C C . GLU A 1 329 ? -16.233 -3.974 1.873 1.00 95.56 329 GLU A C 1
ATOM 2596 O O . GLU A 1 329 ? -15.065 -4.206 2.189 1.00 95.56 329 GLU A O 1
ATOM 2601 N N . VAL A 1 330 ? -17.241 -3.974 2.740 1.00 96.69 330 VAL A N 1
ATOM 2602 C CA . VAL A 1 330 ? -17.125 -4.284 4.163 1.00 96.69 330 VAL A CA 1
ATOM 2603 C C . VAL A 1 330 ? -18.038 -5.460 4.451 1.00 96.69 330 VAL A C 1
ATOM 2605 O O . VAL A 1 330 ? -19.255 -5.349 4.312 1.00 96.69 330 VAL A O 1
ATOM 2608 N N . THR A 1 331 ? -17.461 -6.593 4.834 1.00 96.81 331 THR A N 1
ATOM 2609 C CA . THR A 1 331 ? -18.222 -7.798 5.175 1.00 96.81 331 THR A CA 1
ATOM 2610 C C . THR A 1 331 ? -18.029 -8.123 6.646 1.00 96.81 331 THR A C 1
ATOM 2612 O O . THR A 1 331 ? -16.936 -8.513 7.054 1.00 96.81 331 THR A O 1
ATOM 2615 N N . PHE A 1 332 ? -19.085 -7.959 7.440 1.00 96.38 332 PHE A N 1
ATOM 2616 C CA . PHE A 1 332 ? -19.098 -8.344 8.848 1.00 96.38 332 PHE A CA 1
ATOM 2617 C C . PHE A 1 332 ? -19.345 -9.843 8.979 1.00 96.38 332 PHE A C 1
ATOM 2619 O O . PHE A 1 332 ? -20.340 -10.357 8.459 1.00 96.38 332 PHE A O 1
ATOM 2626 N N . LEU A 1 333 ? -18.461 -10.527 9.701 1.00 95.25 333 LEU A N 1
ATOM 2627 C CA . LEU A 1 333 ? -18.698 -11.886 10.167 1.00 95.25 333 LEU A CA 1
ATOM 2628 C C . LEU A 1 333 ? -19.287 -11.844 11.583 1.00 95.25 333 LEU A C 1
ATOM 2630 O O . LEU A 1 333 ? -19.242 -10.821 12.269 1.00 95.25 333 LEU A O 1
ATOM 2634 N N . ASN A 1 334 ? -19.839 -12.972 12.026 1.00 93.31 334 ASN A N 1
ATOM 2635 C CA . ASN A 1 334 ? -20.298 -13.111 13.404 1.00 93.31 334 ASN A CA 1
ATOM 2636 C C . ASN A 1 334 ? -19.123 -12.961 14.379 1.00 93.31 334 ASN A C 1
ATOM 2638 O O . ASN A 1 334 ? -17.991 -13.342 14.063 1.00 93.31 334 ASN A O 1
ATOM 2642 N N . GLN A 1 335 ? -19.410 -12.445 15.578 1.00 94.19 335 GLN A N 1
ATOM 2643 C CA . GLN A 1 335 ? -18.451 -12.483 16.678 1.00 94.19 335 GLN A CA 1
ATOM 2644 C C . GLN A 1 335 ? -17.990 -13.928 16.890 1.00 94.19 335 GLN A C 1
ATOM 2646 O O . GLN A 1 335 ? -18.796 -14.858 16.790 1.00 94.19 335 GLN A O 1
ATOM 2651 N N . LEU A 1 336 ? -16.700 -14.111 17.169 1.00 95.06 336 LEU A N 1
ATOM 2652 C CA . LEU A 1 336 ? -16.177 -15.433 17.470 1.00 95.06 336 LEU A CA 1
ATOM 2653 C C . LEU A 1 336 ? -16.926 -16.032 18.670 1.00 95.06 336 LEU A C 1
ATOM 2655 O O . LEU A 1 336 ? -17.098 -15.342 19.680 1.00 95.06 336 LEU A O 1
ATOM 2659 N N . PRO A 1 337 ? -17.371 -17.295 18.571 1.00 94.44 337 PRO A N 1
ATOM 2660 C CA . PRO A 1 337 ? -17.915 -18.002 19.718 1.00 94.44 337 PRO A CA 1
ATOM 2661 C C . PRO A 1 337 ? -16.780 -18.293 20.716 1.00 94.44 337 PRO A C 1
ATOM 2663 O O . PRO A 1 337 ? -15.615 -18.364 20.314 1.00 94.44 337 PRO A O 1
ATOM 2666 N N . MET A 1 338 ? -17.094 -18.451 22.005 1.00 92.62 338 MET A N 1
ATOM 2667 C CA . MET A 1 338 ? -16.085 -18.608 23.070 1.00 92.62 338 MET A CA 1
ATOM 2668 C C . MET A 1 338 ? -15.159 -19.810 22.830 1.00 92.62 338 MET A C 1
ATOM 2670 O O . MET A 1 338 ? -13.966 -19.763 23.118 1.00 92.62 338 MET A O 1
ATOM 2674 N N . GLU A 1 339 ? -15.672 -20.867 22.205 1.00 93.94 339 GLU A N 1
ATOM 2675 C CA . GLU A 1 339 ? -14.932 -22.076 21.830 1.00 93.94 339 GLU A CA 1
ATOM 2676 C C . GLU A 1 339 ? -13.892 -21.809 20.729 1.00 93.94 339 GLU A C 1
ATOM 2678 O O . GLU A 1 339 ? -13.057 -22.659 20.424 1.00 93.94 339 GLU A O 1
ATOM 2683 N N . ALA A 1 340 ? -13.943 -20.651 20.070 1.00 92.75 340 ALA A N 1
ATOM 2684 C CA . ALA A 1 340 ? -12.981 -20.208 19.066 1.00 92.75 340 ALA A CA 1
ATOM 2685 C C . ALA A 1 340 ? -11.993 -19.156 19.594 1.00 92.75 340 ALA A C 1
ATOM 2687 O O . ALA A 1 340 ? -11.189 -18.658 18.805 1.00 92.75 340 ALA A O 1
ATOM 2688 N N . THR A 1 341 ? -12.015 -18.845 20.894 1.00 95.00 341 THR A N 1
ATOM 2689 C CA . THR A 1 341 ? -11.111 -17.876 21.531 1.00 95.00 341 THR A CA 1
ATOM 2690 C C . THR A 1 341 ? -10.131 -18.545 22.498 1.00 95.00 341 THR A C 1
ATOM 2692 O O . THR A 1 341 ? -10.236 -19.737 22.798 1.00 95.00 341 THR A O 1
ATOM 2695 N N . CYS A 1 342 ? -9.155 -17.779 22.995 1.00 93.75 342 CYS A N 1
ATOM 2696 C CA . CYS A 1 342 ? -8.137 -18.270 23.927 1.00 93.75 342 CYS A CA 1
ATOM 2697 C C . CYS A 1 342 ? -8.734 -18.736 25.263 1.00 93.75 342 CYS A C 1
ATOM 2699 O O . CYS A 1 342 ? -8.182 -19.638 25.888 1.00 93.75 342 CYS A O 1
ATOM 2701 N N . SER A 1 343 ? -9.884 -18.189 25.673 1.00 91.31 343 SER A N 1
ATOM 2702 C CA . SER A 1 343 ? -10.591 -18.613 26.891 1.00 91.31 343 SER A CA 1
ATOM 2703 C C . SER A 1 343 ? -11.061 -20.073 26.868 1.00 91.31 343 SER A C 1
ATOM 2705 O O . SER A 1 343 ? -11.308 -20.648 27.923 1.00 91.31 343 SER A O 1
ATOM 2707 N N . SER A 1 344 ? -11.123 -20.706 25.692 1.00 91.56 344 SER A N 1
ATOM 2708 C CA . SER A 1 344 ? -11.374 -22.150 25.541 1.00 91.56 344 SER A CA 1
ATOM 2709 C C . SER A 1 344 ? -10.109 -23.022 25.583 1.00 91.56 344 SER A C 1
ATOM 2711 O O . SER A 1 344 ? -10.168 -24.216 25.302 1.00 91.56 344 SER A O 1
ATOM 2713 N N . GLY A 1 345 ? -8.948 -22.438 25.898 1.00 90.69 345 GLY A N 1
ATOM 2714 C CA . GLY A 1 345 ? -7.658 -23.132 25.923 1.00 90.69 345 GLY A CA 1
ATOM 2715 C C . GLY A 1 345 ? -6.933 -23.178 24.573 1.00 90.69 345 GLY A C 1
ATOM 2716 O O . GLY A 1 345 ? -5.879 -23.803 24.469 1.00 90.69 345 GLY A O 1
ATOM 2717 N N . LYS A 1 346 ? -7.457 -22.517 23.529 1.00 93.62 346 LYS A N 1
ATOM 2718 C CA . LYS A 1 346 ? -6.767 -22.397 22.233 1.00 93.62 346 LYS A CA 1
ATOM 2719 C C . LYS A 1 346 ? -5.544 -21.500 22.344 1.00 93.62 346 LYS A C 1
ATOM 2721 O O . LYS A 1 346 ? -5.574 -20.479 23.031 1.00 93.62 346 LYS A O 1
ATOM 2726 N N . SER A 1 347 ? -4.485 -21.833 21.605 1.00 96.62 347 SER A N 1
ATOM 2727 C CA . SER A 1 347 ? -3.338 -20.938 21.540 1.00 96.62 347 SER A CA 1
ATOM 2728 C C . SER A 1 347 ? -3.708 -19.652 20.782 1.00 96.62 347 SER A C 1
ATOM 2730 O O . SER A 1 347 ? -4.497 -19.689 19.829 1.00 96.62 347 SER A O 1
ATOM 2732 N N . PRO A 1 348 ? -3.097 -18.507 21.120 1.00 95.44 348 PRO A N 1
ATOM 2733 C CA . PRO A 1 348 ? -3.311 -17.258 20.389 1.00 95.44 348 PRO A CA 1
ATOM 2734 C C . PRO A 1 348 ? -3.000 -17.361 18.895 1.00 95.44 348 PRO A C 1
ATOM 2736 O O . PRO A 1 348 ? -3.632 -16.709 18.061 1.00 95.44 348 PRO A O 1
ATOM 2739 N N . HIS A 1 349 ? -2.025 -18.202 18.546 1.00 95.81 349 HIS A N 1
ATOM 2740 C CA . HIS A 1 349 ? -1.670 -18.488 17.165 1.00 95.81 349 HIS A CA 1
ATOM 2741 C C . HIS A 1 349 ? -2.774 -19.255 16.436 1.00 95.81 349 HIS A C 1
ATOM 2743 O O . HIS A 1 349 ? -3.071 -18.917 15.292 1.00 95.81 349 HIS A O 1
ATOM 2749 N N . ASP A 1 350 ? -3.426 -20.221 17.085 1.00 96.44 350 ASP A N 1
ATOM 2750 C CA . ASP A 1 350 ? -4.538 -20.965 16.483 1.00 96.44 350 ASP A CA 1
ATOM 2751 C C . ASP A 1 350 ? -5.738 -20.064 16.219 1.00 96.44 350 ASP A C 1
ATOM 2753 O O . ASP A 1 350 ? -6.335 -20.138 15.143 1.00 96.44 350 ASP A O 1
ATOM 2757 N N . VAL A 1 351 ? -6.051 -19.171 17.163 1.00 97.50 351 VAL A N 1
ATOM 2758 C CA . VAL A 1 351 ? -7.110 -18.168 17.000 1.00 97.50 351 VAL A CA 1
ATOM 2759 C C . VAL A 1 351 ? -6.769 -17.223 15.846 1.00 97.50 351 VAL A C 1
ATOM 2761 O O . VAL A 1 351 ? -7.595 -17.016 14.959 1.00 97.50 351 VAL A O 1
ATOM 2764 N N . ALA A 1 352 ? -5.542 -16.699 15.788 1.00 97.06 352 ALA A N 1
ATOM 2765 C CA . ALA A 1 352 ? -5.119 -15.811 14.706 1.00 97.06 352 ALA A CA 1
ATOM 2766 C C . ALA A 1 352 ? -5.155 -16.490 13.330 1.00 97.06 352 ALA A C 1
ATOM 2768 O O . ALA A 1 352 ? -5.670 -15.909 12.373 1.00 97.06 352 ALA A O 1
ATOM 2769 N N . ASN A 1 353 ? -4.681 -17.734 13.240 1.00 97.00 353 ASN A N 1
ATOM 2770 C CA . ASN A 1 353 ? -4.724 -18.532 12.016 1.00 97.00 353 ASN A CA 1
ATOM 2771 C C . ASN A 1 353 ? -6.169 -18.860 11.611 1.00 97.00 353 ASN A C 1
ATOM 2773 O O . ASN A 1 353 ? -6.499 -18.842 10.427 1.00 97.00 353 ASN A O 1
ATOM 2777 N N . TYR A 1 354 ? -7.049 -19.143 12.575 1.00 97.50 354 TYR A N 1
ATOM 2778 C CA . TYR A 1 354 ? -8.472 -19.352 12.316 1.00 97.50 354 TYR A CA 1
ATOM 2779 C C . TYR A 1 354 ? -9.131 -18.093 11.749 1.00 97.50 354 TYR A C 1
ATOM 2781 O O . TYR A 1 354 ? -9.778 -18.171 10.705 1.00 97.50 354 TYR A O 1
ATOM 2789 N N . VAL A 1 355 ? -8.899 -16.931 12.369 1.00 98.00 355 VAL A N 1
ATOM 2790 C CA . VAL A 1 355 ? -9.421 -15.641 11.892 1.00 98.00 355 VAL A CA 1
ATOM 2791 C C . VAL A 1 355 ? -8.884 -15.304 10.497 1.00 98.00 355 VAL A C 1
ATOM 2793 O O . VAL A 1 355 ? -9.650 -14.878 9.634 1.00 98.00 355 VAL A O 1
ATOM 2796 N N . GLN A 1 356 ? -7.597 -15.550 10.236 1.00 97.75 356 GLN A N 1
ATOM 2797 C CA . GLN A 1 356 ? -7.013 -15.378 8.903 1.00 97.75 356 GLN A CA 1
ATOM 2798 C C . GLN A 1 356 ? -7.739 -16.252 7.867 1.00 97.75 356 GLN A C 1
ATOM 2800 O O . GLN A 1 356 ? -8.150 -15.741 6.828 1.00 97.75 356 GLN A O 1
ATOM 2805 N N . ARG A 1 357 ? -7.964 -17.544 8.160 1.00 97.81 357 ARG A N 1
ATOM 2806 C CA . ARG A 1 357 ? -8.645 -18.480 7.246 1.00 97.81 357 ARG A CA 1
ATOM 2807 C C . ARG A 1 357 ? -10.083 -18.077 6.935 1.00 97.81 357 ARG A C 1
ATOM 2809 O O . ARG A 1 357 ? -10.463 -18.106 5.770 1.00 97.81 357 ARG A O 1
ATOM 2816 N N . ILE A 1 358 ? -10.881 -17.695 7.933 1.00 97.94 358 ILE A N 1
ATOM 2817 C CA . ILE A 1 358 ? -12.285 -17.314 7.690 1.00 97.94 358 ILE A CA 1
ATOM 2818 C C . ILE A 1 358 ? -12.390 -16.004 6.896 1.00 97.94 358 ILE A C 1
ATOM 2820 O O . ILE A 1 358 ? -13.259 -15.882 6.033 1.00 97.94 358 ILE A O 1
ATOM 2824 N N . LEU A 1 359 ? -11.485 -15.044 7.126 1.00 97.81 359 LEU A N 1
ATOM 2825 C CA . LEU A 1 359 ? -11.433 -13.802 6.351 1.00 97.81 359 LEU A CA 1
ATOM 2826 C C . LEU A 1 359 ? -10.960 -14.053 4.917 1.00 97.81 359 LEU A C 1
ATOM 2828 O O . LEU A 1 359 ? -11.547 -13.512 3.982 1.00 97.81 359 LEU A O 1
ATOM 2832 N N . ALA A 1 360 ? -9.948 -14.905 4.738 1.00 96.06 360 ALA A N 1
ATOM 2833 C CA . ALA A 1 360 ? -9.464 -15.312 3.426 1.00 96.06 360 ALA A CA 1
ATOM 2834 C C . ALA A 1 360 ? -10.562 -16.031 2.630 1.00 96.06 360 ALA A C 1
ATOM 2836 O O . ALA A 1 360 ? -10.869 -15.622 1.513 1.00 96.06 360 ALA A O 1
ATOM 2837 N N . ALA A 1 361 ? -11.242 -17.008 3.238 1.00 97.31 361 ALA A N 1
ATOM 2838 C CA . ALA A 1 361 ? -12.362 -17.720 2.622 1.00 97.31 361 ALA A CA 1
ATOM 2839 C C . ALA A 1 361 ? -13.509 -16.774 2.230 1.00 97.31 361 ALA A C 1
ATOM 2841 O O . ALA A 1 361 ? -14.054 -16.888 1.136 1.00 97.31 361 ALA A O 1
ATOM 2842 N N . THR A 1 362 ? -13.827 -15.789 3.079 1.00 96.44 362 THR A N 1
ATOM 2843 C CA . THR A 1 362 ? -14.861 -14.775 2.793 1.00 96.44 362 THR A CA 1
ATOM 2844 C C . THR A 1 362 ? -14.513 -13.912 1.576 1.00 96.44 362 THR A C 1
ATOM 2846 O O . THR A 1 362 ? -15.405 -13.477 0.850 1.00 96.44 362 THR A O 1
ATOM 2849 N N . LEU A 1 363 ? -13.224 -13.654 1.346 1.00 94.31 363 LEU A N 1
ATOM 2850 C CA . LEU A 1 363 ? -12.732 -12.844 0.230 1.00 94.31 363 LEU A CA 1
ATOM 2851 C C . LEU A 1 363 ? -12.368 -13.666 -1.017 1.00 94.31 363 LEU A C 1
ATOM 2853 O O . LEU A 1 363 ? -12.117 -13.072 -2.064 1.00 94.31 363 LEU A O 1
ATOM 2857 N N . GLY A 1 364 ? -12.327 -14.998 -0.917 1.00 95.88 364 GLY A N 1
ATOM 2858 C CA . GLY A 1 364 ? -11.759 -15.868 -1.952 1.00 95.88 364 GLY A CA 1
ATOM 2859 C C . GLY A 1 364 ? -10.242 -15.701 -2.101 1.00 95.88 364 GLY A C 1
ATOM 2860 O O . GLY A 1 364 ? -9.721 -15.780 -3.209 1.00 95.88 364 GLY A O 1
ATOM 2861 N N . PHE A 1 365 ? -9.547 -15.387 -1.006 1.00 94.81 365 PHE A N 1
ATOM 2862 C CA . PHE A 1 365 ? -8.106 -15.138 -0.966 1.00 94.81 365 PHE A CA 1
ATOM 2863 C C . PHE A 1 365 ? -7.340 -16.338 -0.412 1.00 94.81 365 PHE A C 1
ATOM 2865 O O . PHE A 1 365 ? -7.882 -17.153 0.334 1.00 94.81 365 PHE A O 1
ATOM 2872 N N . GLU A 1 366 ? -6.049 -16.403 -0.724 1.00 92.62 366 GLU A N 1
ATOM 2873 C CA . GLU A 1 366 ? -5.138 -17.392 -0.145 1.00 92.62 366 GLU A CA 1
ATOM 2874 C C . GLU A 1 366 ? -4.545 -16.906 1.188 1.00 92.62 366 GLU A C 1
ATOM 2876 O O . GLU A 1 366 ? -4.295 -15.716 1.389 1.00 92.62 366 GLU A O 1
ATOM 2881 N N . CYS A 1 367 ? -4.280 -17.824 2.117 1.00 92.62 367 CYS A N 1
ATOM 2882 C CA . CYS A 1 367 ? -3.503 -17.519 3.318 1.00 92.62 367 CYS A CA 1
ATOM 2883 C C . CYS A 1 367 ? -2.018 -17.748 3.046 1.00 92.62 367 CYS A C 1
ATOM 2885 O O . CYS A 1 367 ? -1.636 -18.802 2.544 1.00 92.62 367 CYS A O 1
ATOM 2887 N N . THR A 1 368 ? -1.170 -16.807 3.454 1.00 91.00 368 THR A N 1
ATOM 2888 C CA . THR A 1 368 ? 0.286 -16.953 3.345 1.00 91.00 368 THR A CA 1
ATOM 2889 C C . THR A 1 368 ? 0.953 -16.941 4.715 1.00 91.00 368 THR A C 1
ATOM 2891 O O . THR A 1 368 ? 0.420 -16.399 5.687 1.00 91.00 368 THR A O 1
ATOM 2894 N N . ASN A 1 369 ? 2.165 -17.496 4.768 1.00 88.62 369 ASN A N 1
ATOM 2895 C CA . ASN A 1 369 ? 3.060 -17.376 5.920 1.00 88.62 369 ASN A CA 1
ATOM 2896 C C . ASN A 1 369 ? 3.972 -16.141 5.839 1.00 88.62 369 ASN A C 1
ATOM 2898 O O . ASN A 1 369 ? 4.751 -15.901 6.763 1.00 88.62 369 ASN A O 1
ATOM 2902 N N . PHE A 1 370 ? 3.873 -15.348 4.763 1.00 88.75 370 PHE A N 1
ATOM 2903 C CA . PHE A 1 370 ? 4.653 -14.127 4.615 1.00 88.75 370 PHE A CA 1
ATOM 2904 C C . PHE A 1 370 ? 4.273 -13.124 5.692 1.00 88.75 370 PHE A C 1
ATOM 2906 O O . PHE A 1 370 ? 3.097 -12.849 5.947 1.00 88.75 370 PHE A O 1
ATOM 2913 N N . THR A 1 371 ? 5.290 -12.553 6.319 1.00 87.69 371 THR A N 1
ATOM 2914 C CA . THR A 1 371 ? 5.112 -11.508 7.316 1.00 87.69 371 THR A CA 1
ATOM 2915 C C . THR A 1 371 ? 5.233 -10.130 6.678 1.00 87.69 371 THR A C 1
ATOM 2917 O O . THR A 1 371 ? 5.730 -9.951 5.563 1.00 87.69 371 THR A O 1
ATOM 2920 N N . ARG A 1 372 ? 4.863 -9.100 7.443 1.00 84.00 372 ARG A N 1
ATOM 2921 C CA . ARG A 1 372 ? 5.164 -7.714 7.083 1.00 84.00 372 ARG A CA 1
ATOM 2922 C C . ARG A 1 372 ? 6.652 -7.495 6.783 1.00 84.00 372 ARG A C 1
ATOM 2924 O O . ARG A 1 372 ? 6.959 -6.737 5.871 1.00 84.00 372 ARG A O 1
ATOM 2931 N N . LYS A 1 373 ? 7.566 -8.125 7.533 1.00 84.00 373 LYS A N 1
ATOM 2932 C CA . LYS A 1 373 ? 9.013 -7.974 7.303 1.00 84.00 373 LYS A CA 1
ATOM 2933 C C . LYS A 1 373 ? 9.414 -8.544 5.948 1.00 84.00 373 LYS A C 1
ATOM 2935 O O . LYS A 1 373 ? 10.097 -7.860 5.197 1.00 84.00 373 LYS A O 1
ATOM 2940 N N . ASP A 1 374 ? 8.909 -9.728 5.604 1.00 84.69 374 ASP A N 1
ATOM 2941 C CA . ASP A 1 374 ? 9.172 -10.351 4.302 1.00 84.69 374 ASP A CA 1
ATOM 2942 C C . ASP A 1 374 ? 8.712 -9.453 3.158 1.00 84.69 374 ASP A C 1
ATOM 2944 O O . ASP A 1 374 ? 9.470 -9.200 2.225 1.00 84.69 374 ASP A O 1
ATOM 2948 N N . LYS A 1 375 ? 7.513 -8.873 3.284 1.00 81.81 375 LYS A N 1
ATOM 2949 C CA . LYS A 1 375 ? 6.998 -7.917 2.304 1.00 81.81 375 LYS A CA 1
ATOM 2950 C C . LYS A 1 375 ? 7.918 -6.710 2.109 1.00 81.81 375 LYS A C 1
ATOM 2952 O O . LYS A 1 375 ? 8.218 -6.351 0.974 1.00 81.81 375 LYS A O 1
ATOM 2957 N N . TYR A 1 376 ? 8.319 -6.036 3.187 1.00 78.50 376 TYR A N 1
ATOM 2958 C CA . TYR A 1 376 ? 9.165 -4.844 3.061 1.00 78.50 376 TYR A CA 1
ATOM 2959 C C . TYR A 1 376 ? 10.581 -5.183 2.591 1.00 78.50 376 TYR A C 1
ATOM 2961 O O . TYR A 1 376 ? 11.162 -4.395 1.844 1.00 78.50 376 TYR A O 1
ATOM 2969 N N . ARG A 1 377 ? 11.103 -6.361 2.948 1.00 79.50 377 ARG A N 1
ATOM 2970 C CA . ARG A 1 377 ? 12.397 -6.844 2.464 1.00 79.50 377 ARG A CA 1
ATOM 2971 C C . ARG A 1 377 ? 12.372 -7.016 0.949 1.00 79.50 377 ARG A C 1
ATOM 2973 O O . ARG A 1 377 ? 13.247 -6.484 0.279 1.00 79.50 377 ARG A O 1
ATOM 2980 N N . VAL A 1 378 ? 11.322 -7.648 0.420 1.00 75.88 378 VAL A N 1
ATOM 2981 C CA . VAL A 1 378 ? 11.128 -7.829 -1.029 1.00 75.88 378 VAL A CA 1
ATOM 2982 C C . VAL A 1 378 ? 10.882 -6.495 -1.746 1.00 75.88 378 VAL A C 1
ATOM 2984 O O . VAL A 1 378 ? 11.449 -6.249 -2.802 1.00 75.88 378 VAL A O 1
ATOM 2987 N N . LEU A 1 379 ? 10.044 -5.608 -1.196 1.00 73.56 379 LEU A N 1
ATOM 2988 C CA . LEU A 1 379 ? 9.627 -4.396 -1.916 1.00 73.56 379 LEU A CA 1
ATOM 2989 C C . LEU A 1 379 ? 10.563 -3.193 -1.768 1.00 73.56 379 LEU A C 1
ATOM 2991 O O . LEU A 1 379 ? 10.608 -2.341 -2.653 1.00 73.56 379 LEU A O 1
ATOM 2995 N N . ALA A 1 380 ? 11.230 -3.059 -0.626 1.00 67.75 380 ALA A N 1
ATOM 2996 C CA . ALA A 1 380 ? 11.941 -1.842 -0.240 1.00 67.75 380 ALA A CA 1
ATOM 2997 C C . ALA A 1 380 ? 13.333 -2.107 0.355 1.00 67.75 380 ALA A C 1
ATOM 2999 O O . ALA A 1 380 ? 13.976 -1.154 0.801 1.00 67.75 380 ALA A O 1
ATOM 3000 N N . GLY A 1 381 ? 13.784 -3.367 0.402 1.00 67.94 381 GLY A N 1
ATOM 3001 C CA . GLY A 1 381 ? 15.094 -3.740 0.942 1.00 67.94 381 GLY A CA 1
ATOM 3002 C C . GLY A 1 381 ? 15.273 -3.429 2.432 1.00 67.94 381 GLY A C 1
ATOM 3003 O O . GLY A 1 381 ? 16.398 -3.288 2.895 1.00 67.94 381 GLY A O 1
ATOM 3004 N N . ASN A 1 382 ? 14.182 -3.264 3.189 1.00 72.12 382 ASN A N 1
ATOM 3005 C CA . ASN A 1 382 ? 14.215 -2.954 4.623 1.00 72.12 382 ASN A CA 1
ATOM 3006 C C . ASN A 1 382 ? 13.120 -3.713 5.391 1.00 72.12 382 ASN A C 1
ATO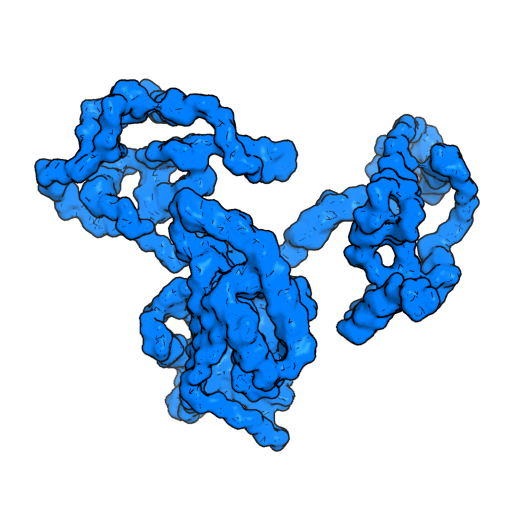M 3008 O O . ASN A 1 382 ? 12.229 -4.295 4.791 1.00 72.12 382 ASN A O 1
ATOM 3012 N N . ASP A 1 383 ? 13.130 -3.668 6.723 1.00 68.94 383 ASP A N 1
ATOM 3013 C CA . ASP A 1 383 ? 12.171 -4.414 7.564 1.00 68.94 383 ASP A CA 1
ATOM 3014 C C . ASP A 1 383 ? 10.827 -3.677 7.798 1.00 68.94 383 ASP A C 1
ATOM 3016 O O . ASP A 1 383 ? 10.000 -4.047 8.651 1.00 68.94 383 ASP A O 1
ATOM 3020 N N . GLY A 1 384 ? 10.584 -2.581 7.074 1.00 57.56 384 GLY A N 1
ATOM 3021 C CA . GLY A 1 384 ? 9.439 -1.689 7.274 1.00 57.56 384 GLY A CA 1
ATOM 3022 C C . GLY A 1 384 ? 9.549 -0.827 8.535 1.00 57.56 384 GLY A C 1
ATOM 3023 O O . GLY A 1 384 ? 8.566 -0.222 8.974 1.00 57.56 384 GLY A O 1
ATOM 3024 N N . THR A 1 385 ? 10.725 -0.779 9.160 1.00 56.59 385 THR A N 1
ATOM 3025 C CA . THR A 1 385 ? 11.080 0.182 10.206 1.00 56.59 385 THR A CA 1
ATOM 3026 C C . THR A 1 385 ? 11.367 1.527 9.556 1.00 56.59 385 THR A C 1
ATOM 3028 O O . THR A 1 385 ? 12.464 1.802 9.091 1.00 56.59 385 THR A O 1
ATOM 3031 N N . VAL A 1 386 ? 10.351 2.387 9.527 1.00 48.62 386 VAL A N 1
ATOM 3032 C CA . VAL A 1 386 ? 10.542 3.791 9.165 1.00 48.62 386 VAL A CA 1
ATOM 3033 C C . VAL A 1 386 ? 11.312 4.456 10.305 1.00 48.62 386 VAL A C 1
ATOM 3035 O O . VAL A 1 386 ? 10.741 4.723 11.365 1.00 48.62 386 VAL A O 1
ATOM 3038 N N . SER A 1 387 ? 12.606 4.716 10.111 1.00 35.34 387 SER A N 1
ATOM 3039 C CA . SER A 1 387 ? 13.260 5.790 10.847 1.00 35.34 387 SER A CA 1
ATOM 3040 C C . SER A 1 387 ? 12.534 7.071 10.436 1.00 35.34 387 SER A C 1
ATOM 3042 O O . SER A 1 387 ? 12.443 7.405 9.258 1.00 35.34 387 SER A O 1
ATOM 3044 N N . TYR A 1 388 ? 11.947 7.795 11.390 1.00 40.22 388 TYR A N 1
ATOM 3045 C CA . TYR A 1 388 ? 11.223 9.054 11.132 1.00 40.22 388 TYR A CA 1
ATOM 3046 C C . TYR A 1 388 ? 12.131 10.191 10.599 1.00 40.22 388 TYR A C 1
ATOM 3048 O O . TYR A 1 388 ? 11.708 11.342 10.498 1.00 40.22 388 TYR A O 1
ATOM 3056 N N . LEU A 1 389 ? 13.362 9.848 10.226 1.00 40.56 389 LEU A N 1
ATOM 3057 C CA . LEU A 1 389 ? 14.488 10.681 9.841 1.00 40.56 389 LEU A CA 1
ATOM 3058 C C . LEU A 1 389 ? 14.579 10.863 8.315 1.00 40.56 389 LEU A C 1
ATOM 3060 O O . LEU A 1 389 ? 15.676 10.867 7.774 1.00 40.56 389 LEU A O 1
ATOM 3064 N N . SER A 1 390 ? 13.470 10.954 7.564 1.00 45.81 390 SER A N 1
ATOM 3065 C CA . SER A 1 390 ? 13.589 11.135 6.101 1.00 45.81 390 SER A CA 1
ATOM 3066 C C . SER A 1 390 ? 12.818 12.303 5.513 1.00 45.81 390 SER A C 1
ATOM 3068 O O . SER A 1 390 ? 13.421 13.035 4.752 1.00 45.81 390 SER A O 1
ATOM 3070 N N . PHE A 1 391 ? 11.573 12.608 5.891 1.00 39.91 391 PHE A N 1
ATOM 3071 C CA . PHE A 1 391 ? 10.941 13.820 5.335 1.00 39.91 391 PHE A CA 1
ATOM 3072 C C . PHE A 1 391 ? 11.339 15.084 6.097 1.00 39.91 391 PHE A C 1
ATOM 3074 O O . PHE A 1 391 ? 11.672 16.085 5.482 1.00 39.91 391 PHE A O 1
ATOM 3081 N N . LEU A 1 392 ? 11.373 15.024 7.433 1.00 39.06 392 LEU A N 1
ATOM 3082 C CA . LEU A 1 392 ? 11.864 16.125 8.265 1.00 39.06 392 LEU A CA 1
ATOM 3083 C C . LEU A 1 392 ? 13.385 16.246 8.248 1.00 39.06 392 LEU A C 1
ATOM 3085 O O . LEU A 1 392 ? 13.848 17.326 8.561 1.00 39.06 392 LEU A O 1
ATOM 3089 N N . ASP A 1 393 ? 14.136 15.210 7.862 1.00 45.09 393 ASP A N 1
ATOM 3090 C CA . ASP A 1 393 ? 15.590 15.299 7.658 1.00 45.09 393 ASP A CA 1
ATOM 3091 C C . ASP A 1 393 ? 15.997 15.538 6.207 1.00 45.09 393 ASP A C 1
ATOM 3093 O O . ASP A 1 393 ? 17.090 16.033 5.987 1.00 45.09 393 ASP A O 1
ATOM 3097 N N . GLN A 1 394 ? 15.145 15.272 5.212 1.00 40.59 394 GLN A N 1
ATOM 3098 C CA . GLN A 1 394 ? 15.317 15.833 3.866 1.00 40.59 394 GLN A CA 1
ATOM 3099 C C . GLN A 1 394 ? 14.893 17.298 3.853 1.00 40.59 394 GLN A C 1
ATOM 3101 O O . GLN A 1 394 ? 15.640 18.125 3.344 1.00 40.59 394 GLN A O 1
ATOM 3106 N N . LEU A 1 395 ? 13.771 17.646 4.501 1.00 38.75 395 LEU A N 1
ATOM 3107 C CA . LEU A 1 395 ? 13.433 19.040 4.767 1.00 38.75 395 LEU A CA 1
ATOM 3108 C C . LEU A 1 395 ? 14.455 19.666 5.696 1.00 38.75 395 LEU A C 1
ATOM 3110 O O . LEU A 1 395 ? 14.923 20.713 5.326 1.00 38.75 395 LEU A O 1
ATOM 3114 N N . LYS A 1 396 ? 14.911 19.067 6.806 1.00 36.06 396 LYS A N 1
ATOM 3115 C CA . LYS A 1 396 ? 16.049 19.624 7.561 1.00 36.06 396 LYS A CA 1
ATOM 3116 C C . LYS A 1 396 ? 17.329 19.589 6.736 1.00 36.06 396 LYS A C 1
ATOM 3118 O O . LYS A 1 396 ? 18.051 20.537 6.831 1.00 36.06 396 LYS A O 1
ATOM 3123 N N . LYS A 1 397 ? 17.650 18.655 5.848 1.00 35.66 397 LYS A N 1
ATOM 3124 C CA . LYS A 1 397 ? 18.846 18.837 4.991 1.00 35.66 397 LYS A CA 1
ATOM 3125 C C . LYS A 1 397 ? 18.730 20.059 4.073 1.00 35.66 397 LYS A C 1
ATOM 3127 O O . LYS A 1 397 ? 19.754 20.620 3.709 1.00 35.66 397 LYS A O 1
ATOM 3132 N N . VAL A 1 398 ? 17.503 20.458 3.734 1.00 37.44 398 VAL A N 1
ATOM 3133 C CA . VAL A 1 398 ? 17.169 21.635 2.914 1.00 37.44 398 VAL A CA 1
ATOM 3134 C C . VAL A 1 398 ? 16.893 22.902 3.761 1.00 37.44 398 VAL A C 1
ATOM 3136 O O . VAL A 1 398 ? 17.061 24.013 3.277 1.00 37.44 398 VAL A O 1
ATOM 3139 N N . VAL A 1 399 ? 16.498 22.756 5.033 1.00 31.27 399 VAL A N 1
ATOM 3140 C CA . VAL A 1 399 ? 15.999 23.794 5.970 1.00 31.27 399 VAL A CA 1
ATOM 3141 C C . VAL A 1 399 ? 16.939 23.978 7.167 1.00 31.27 399 VAL A C 1
ATOM 3143 O O . VAL A 1 399 ? 17.031 25.058 7.710 1.00 31.27 399 VAL A O 1
ATOM 3146 N N . SER A 1 400 ? 17.729 22.982 7.556 1.00 33.16 400 SER A N 1
ATOM 3147 C CA . SER A 1 400 ? 18.934 23.113 8.402 1.00 33.16 400 SER A CA 1
ATOM 3148 C C . SER A 1 400 ? 20.081 23.769 7.647 1.00 33.16 400 SER A C 1
ATOM 3150 O O . SER A 1 400 ? 21.124 24.030 8.234 1.00 33.16 400 SER A O 1
ATOM 3152 N N . THR A 1 401 ? 19.893 24.059 6.360 1.00 37.75 401 THR A N 1
ATOM 3153 C CA . THR A 1 401 ? 20.655 25.101 5.680 1.00 37.75 401 THR A CA 1
ATOM 3154 C C . THR A 1 401 ? 20.257 26.499 6.185 1.00 37.75 401 THR A C 1
ATOM 3156 O O . THR A 1 401 ? 21.021 27.429 5.983 1.00 37.75 401 THR A O 1
ATOM 3159 N N . PHE A 1 402 ? 19.121 26.670 6.881 1.00 41.91 402 PHE A N 1
ATOM 3160 C CA . PHE A 1 402 ? 18.591 27.963 7.331 1.00 41.91 402 PHE A CA 1
ATOM 3161 C C . PHE A 1 402 ? 17.622 27.864 8.545 1.00 41.91 402 PHE A C 1
ATOM 3163 O O . PHE A 1 402 ? 16.411 27.865 8.352 1.00 41.91 402 PHE A O 1
ATOM 3170 N N . GLU A 1 403 ? 18.130 27.825 9.795 1.00 32.09 403 GLU A N 1
ATOM 3171 C CA . GLU A 1 403 ? 17.542 28.505 10.988 1.00 32.09 403 GLU A CA 1
ATOM 3172 C C . GLU A 1 403 ? 18.442 28.388 12.261 1.00 32.09 403 GLU A C 1
ATOM 3174 O O . GLU A 1 403 ? 19.362 27.573 12.278 1.00 32.09 403 GLU A O 1
ATOM 3179 N N . PRO A 1 404 ? 18.282 29.241 13.304 1.00 41.09 404 PRO A N 1
ATOM 3180 C CA . PRO A 1 404 ? 19.216 30.309 13.660 1.00 41.09 404 PRO A CA 1
ATOM 3181 C C . PRO A 1 404 ? 20.261 29.898 14.716 1.00 41.09 404 PRO A C 1
ATOM 3183 O O . PRO A 1 404 ? 19.944 29.637 15.875 1.00 41.09 404 PRO A O 1
ATOM 3186 N N . PHE A 1 405 ? 21.530 29.933 14.315 1.00 41.41 405 PHE A N 1
ATOM 3187 C CA . PHE A 1 405 ? 22.716 29.605 15.116 1.00 41.41 405 PHE A CA 1
ATOM 3188 C C . PHE A 1 405 ? 23.677 30.810 15.168 1.00 41.41 405 PHE A C 1
ATOM 3190 O O . PHE A 1 405 ? 24.852 30.700 14.836 1.00 41.41 405 PHE A O 1
ATOM 3197 N N . SER A 1 406 ? 23.196 32.005 15.523 1.00 46.41 406 SER A N 1
ATOM 3198 C CA . SER A 1 406 ? 24.008 33.225 15.360 1.00 46.41 406 SER A CA 1
ATOM 3199 C C . SER A 1 406 ? 25.278 33.260 16.222 1.00 46.41 406 SER A C 1
ATOM 3201 O O . SER A 1 406 ? 26.251 33.870 15.803 1.00 46.41 406 SER A O 1
ATOM 3203 N N . ALA A 1 407 ? 25.303 32.586 17.379 1.00 46.62 407 ALA A N 1
ATOM 3204 C CA . ALA A 1 407 ? 26.487 32.537 18.244 1.00 46.62 407 ALA A CA 1
ATOM 3205 C C . ALA A 1 407 ? 27.397 31.319 17.984 1.00 46.62 407 ALA A C 1
ATOM 3207 O O . ALA A 1 407 ? 28.608 31.442 18.089 1.00 46.62 407 ALA A O 1
ATOM 3208 N N . LEU A 1 408 ? 26.845 30.162 17.587 1.00 47.41 408 LEU A N 1
ATOM 3209 C CA . LEU A 1 408 ? 27.641 28.939 17.393 1.00 47.41 408 LEU A CA 1
ATOM 3210 C C . LEU A 1 408 ? 28.456 28.962 16.086 1.00 47.41 408 LEU A C 1
ATOM 3212 O O . LEU A 1 408 ? 29.519 28.361 16.011 1.00 47.41 408 LEU A O 1
ATOM 3216 N N . PHE A 1 409 ? 27.982 29.653 15.040 1.00 45.44 409 PHE A N 1
ATOM 3217 C CA . PHE A 1 409 ? 28.680 29.686 13.745 1.00 45.44 409 PHE A CA 1
ATOM 3218 C C . PHE A 1 409 ? 30.019 30.427 13.788 1.00 45.44 409 PHE A C 1
ATOM 3220 O O . PHE A 1 409 ? 30.943 30.017 13.091 1.00 45.44 409 PHE A O 1
ATOM 3227 N N . ALA A 1 410 ? 30.139 31.472 14.613 1.00 51.91 410 ALA A N 1
ATOM 3228 C CA . ALA A 1 410 ? 31.404 32.185 14.798 1.00 51.91 410 ALA A CA 1
ATOM 3229 C C . ALA A 1 410 ? 32.479 31.302 15.461 1.00 51.91 410 ALA A C 1
ATOM 3231 O O . ALA A 1 410 ? 33.665 31.520 15.252 1.00 51.91 410 ALA A O 1
ATOM 3232 N N . GLU A 1 411 ? 32.059 30.280 16.209 1.00 53.56 411 GLU A N 1
ATOM 3233 C CA . GLU A 1 411 ? 32.933 29.333 16.905 1.00 53.56 411 GLU A CA 1
ATOM 3234 C C . GLU A 1 411 ? 33.379 28.160 16.006 1.00 53.56 411 GLU A C 1
ATOM 3236 O O . GLU A 1 411 ? 34.387 27.512 16.270 1.00 53.56 411 GLU A O 1
ATOM 3241 N N . LEU A 1 412 ? 32.630 27.879 14.931 1.00 50.31 412 LEU A N 1
ATOM 3242 C CA . LEU A 1 412 ? 32.805 26.687 14.091 1.00 50.31 412 LEU A CA 1
ATOM 3243 C C . LEU A 1 412 ? 33.735 26.898 12.886 1.00 50.31 412 LEU A C 1
ATOM 3245 O O . LEU A 1 412 ? 34.204 25.913 12.311 1.00 50.31 412 LEU A O 1
ATOM 3249 N N . THR A 1 413 ? 33.968 28.141 12.448 1.00 66.69 413 THR A N 1
ATOM 3250 C CA . THR A 1 413 ? 34.825 28.417 11.286 1.00 66.69 413 THR A CA 1
ATOM 3251 C C . THR A 1 413 ? 35.263 29.879 11.173 1.00 66.69 413 THR A C 1
ATOM 3253 O O . THR A 1 413 ? 34.480 30.794 11.410 1.00 66.69 413 THR A O 1
ATOM 3256 N N . ASP A 1 414 ? 36.482 30.093 10.673 1.00 68.50 414 ASP A N 1
ATOM 3257 C CA . ASP A 1 414 ? 36.998 31.420 10.301 1.00 68.50 414 ASP A CA 1
ATOM 3258 C C . ASP A 1 414 ? 36.615 31.842 8.875 1.00 68.50 414 ASP A C 1
ATOM 3260 O O . ASP A 1 414 ? 36.896 32.956 8.430 1.00 68.50 414 ASP A O 1
ATOM 3264 N N . ARG A 1 415 ? 35.968 30.955 8.110 1.00 78.56 415 ARG A N 1
ATOM 3265 C CA . ARG A 1 415 ? 35.530 31.234 6.736 1.00 78.56 415 ARG A CA 1
ATOM 3266 C C . ARG A 1 415 ? 34.088 31.722 6.717 1.00 78.56 415 ARG A C 1
ATOM 3268 O O . ARG A 1 415 ? 33.195 31.040 6.220 1.00 78.56 415 ARG A O 1
ATOM 3275 N N . ILE A 1 416 ? 33.861 32.909 7.270 1.00 79.50 416 ILE A N 1
ATOM 3276 C CA . ILE A 1 416 ? 32.521 33.492 7.372 1.00 79.50 416 ILE A CA 1
ATOM 3277 C C . ILE A 1 416 ? 32.264 34.405 6.168 1.00 79.50 416 ILE A C 1
ATOM 3279 O O . ILE A 1 416 ? 32.944 35.412 5.986 1.00 79.50 416 ILE A O 1
ATOM 3283 N N . VAL A 1 417 ? 31.260 34.064 5.358 1.00 84.94 417 VAL A N 1
ATOM 3284 C CA . VAL A 1 417 ? 30.790 34.870 4.220 1.00 84.94 417 VAL A CA 1
ATOM 3285 C C . VAL A 1 417 ? 29.373 35.358 4.529 1.00 84.94 417 VAL A C 1
ATOM 3287 O O . VAL A 1 417 ? 28.436 34.557 4.480 1.00 84.94 417 VAL A O 1
ATOM 3290 N N . PRO A 1 418 ? 29.181 36.641 4.884 1.00 84.81 418 PRO A N 1
ATOM 3291 C CA . PRO A 1 418 ? 27.850 37.176 5.136 1.00 84.81 418 PRO A CA 1
ATOM 3292 C C . PRO A 1 418 ? 27.022 37.237 3.843 1.00 84.81 418 PRO A C 1
ATOM 3294 O O . PRO A 1 418 ? 27.514 37.638 2.788 1.00 84.81 418 PRO A O 1
ATOM 3297 N N . VAL A 1 419 ? 25.744 36.865 3.925 1.00 84.88 419 VAL A N 1
ATOM 3298 C CA . VAL A 1 419 ? 24.802 36.944 2.799 1.00 84.88 419 VAL A CA 1
ATOM 3299 C C . VAL A 1 419 ? 23.600 37.770 3.229 1.00 84.88 419 VAL A C 1
ATOM 3301 O O . VAL A 1 419 ? 22.852 37.374 4.124 1.00 84.88 419 VAL A O 1
ATOM 3304 N N . ALA A 1 420 ? 23.424 38.932 2.608 1.00 84.88 420 ALA A N 1
ATOM 3305 C CA . ALA A 1 420 ? 22.289 39.806 2.856 1.00 84.88 420 ALA A CA 1
ATOM 3306 C C . ALA A 1 420 ? 21.106 39.363 1.992 1.00 84.88 420 ALA A C 1
ATOM 3308 O O . ALA A 1 420 ? 21.230 39.221 0.778 1.00 84.88 420 ALA A O 1
ATOM 3309 N N . MET A 1 421 ? 19.961 39.121 2.626 1.00 83.75 421 MET A N 1
ATOM 3310 C CA . MET A 1 421 ? 18.741 38.684 1.953 1.00 83.75 421 MET A CA 1
ATOM 3311 C C . MET A 1 421 ? 17.604 39.645 2.267 1.00 83.75 421 MET A C 1
ATOM 3313 O O . MET A 1 421 ? 17.349 39.947 3.434 1.00 83.75 421 MET A O 1
ATOM 3317 N N . ASN A 1 422 ? 16.895 40.085 1.234 1.00 83.12 422 ASN A N 1
ATOM 3318 C CA . ASN A 1 422 ? 15.685 40.887 1.366 1.00 83.12 422 ASN A CA 1
ATOM 3319 C C . ASN A 1 422 ? 14.578 40.322 0.478 1.00 83.12 422 ASN A C 1
ATOM 3321 O O . ASN A 1 422 ? 14.843 39.620 -0.497 1.00 83.12 422 ASN A O 1
ATOM 3325 N N . TYR A 1 423 ? 13.331 40.637 0.803 1.00 79.56 423 TYR A N 1
ATOM 3326 C CA . TYR A 1 423 ? 12.195 40.300 -0.038 1.00 79.56 423 TYR A CA 1
ATOM 3327 C C . TYR A 1 423 ? 11.321 41.529 -0.275 1.00 79.56 423 TYR A C 1
ATOM 3329 O O . TYR A 1 423 ? 11.094 42.337 0.624 1.00 79.56 423 TYR A O 1
ATOM 3337 N N . ARG A 1 424 ? 10.812 41.662 -1.500 1.00 77.88 424 ARG A N 1
ATOM 3338 C CA . ARG A 1 424 ? 9.832 42.679 -1.885 1.00 77.88 424 ARG A CA 1
ATOM 3339 C C . ARG A 1 424 ? 8.553 41.984 -2.334 1.00 77.88 424 ARG A C 1
ATOM 3341 O O . ARG A 1 424 ? 8.577 41.081 -3.169 1.00 77.88 424 ARG A O 1
ATOM 3348 N N . VAL A 1 425 ? 7.442 42.401 -1.743 1.00 80.00 425 VAL A N 1
ATOM 3349 C CA . VAL A 1 425 ? 6.095 41.856 -1.949 1.00 80.00 425 VAL A CA 1
ATOM 3350 C C . VAL A 1 425 ? 5.108 43.013 -2.063 1.00 80.00 425 VAL A C 1
ATOM 3352 O O . VAL A 1 425 ? 5.341 44.070 -1.485 1.00 80.00 425 VAL A O 1
ATOM 3355 N N . GLY A 1 426 ? 4.042 42.831 -2.843 1.00 71.00 426 GLY A N 1
ATOM 3356 C CA . GLY A 1 426 ? 3.093 43.906 -3.159 1.00 71.00 426 GLY A CA 1
ATOM 3357 C C . GLY A 1 426 ? 1.779 43.860 -2.377 1.00 71.00 426 GLY A C 1
ATOM 3358 O O . GLY A 1 426 ? 1.112 44.879 -2.276 1.00 71.00 426 GLY A O 1
ATOM 3359 N N . PHE A 1 427 ? 1.400 42.695 -1.846 1.00 72.81 427 PHE A N 1
ATOM 3360 C CA . PHE A 1 427 ? 0.087 42.459 -1.233 1.00 72.81 427 PHE A CA 1
ATOM 3361 C C . PHE A 1 427 ? 0.185 41.724 0.105 1.00 72.81 427 PHE A C 1
ATOM 3363 O O . PHE A 1 427 ? -0.393 42.166 1.092 1.00 72.81 427 PHE A O 1
ATOM 3370 N N . PHE A 1 428 ? 0.929 40.617 0.163 1.00 75.56 428 PHE A N 1
ATOM 3371 C CA . PHE A 1 428 ? 1.034 39.783 1.360 1.00 75.56 428 PHE A CA 1
ATOM 3372 C C . PHE A 1 428 ? 2.469 39.744 1.875 1.00 75.56 428 PHE A C 1
ATOM 3374 O O . PHE A 1 428 ? 3.383 39.331 1.157 1.00 75.56 428 PHE A O 1
ATOM 3381 N N . HIS A 1 429 ? 2.670 40.101 3.145 1.00 76.00 429 HIS A N 1
ATOM 3382 C CA . HIS A 1 429 ? 3.926 39.804 3.828 1.00 76.00 429 HIS A CA 1
ATOM 3383 C C . HIS A 1 429 ? 4.078 38.295 4.019 1.00 76.00 429 HIS A C 1
ATOM 3385 O O . HIS A 1 429 ? 3.139 37.609 4.417 1.00 76.00 429 HIS A O 1
ATOM 3391 N N . ALA A 1 430 ? 5.284 37.785 3.765 1.00 63.31 430 ALA A N 1
ATOM 3392 C CA . ALA A 1 430 ? 5.565 36.354 3.802 1.00 63.31 430 ALA A CA 1
ATOM 3393 C C . ALA A 1 430 ? 5.416 35.741 5.197 1.00 63.31 430 ALA A C 1
ATOM 3395 O O . ALA A 1 430 ? 5.241 34.540 5.303 1.00 63.31 430 ALA A O 1
ATOM 3396 N N . THR A 1 431 ? 5.519 36.527 6.274 1.00 69.00 431 THR A N 1
ATOM 3397 C CA . THR A 1 431 ? 5.510 35.980 7.636 1.00 69.00 431 THR A CA 1
ATOM 3398 C C . THR A 1 431 ? 4.702 36.854 8.584 1.00 69.00 431 THR A C 1
ATOM 3400 O O . THR A 1 431 ? 4.821 38.079 8.563 1.00 69.00 431 THR A O 1
ATOM 3403 N N . THR A 1 432 ? 3.939 36.228 9.481 1.00 68.00 432 THR A N 1
ATOM 3404 C CA . THR A 1 432 ? 3.277 36.916 10.603 1.00 68.00 432 THR A CA 1
ATOM 3405 C C . THR A 1 432 ? 3.696 36.295 11.937 1.00 68.00 432 THR A C 1
ATOM 3407 O O . THR A 1 432 ? 4.077 35.124 12.003 1.00 68.00 432 THR A O 1
ATOM 3410 N N . ALA A 1 433 ? 3.704 37.081 13.020 1.00 61.06 433 ALA A N 1
ATOM 3411 C CA . ALA A 1 433 ? 4.100 36.588 14.347 1.00 61.06 433 ALA A CA 1
ATOM 3412 C C . ALA A 1 433 ? 3.014 35.721 15.013 1.00 61.06 433 ALA A C 1
ATOM 3414 O O . ALA A 1 433 ? 3.336 34.857 15.827 1.00 61.06 433 ALA A O 1
ATOM 3415 N N . ARG A 1 434 ? 1.741 35.948 14.659 1.00 61.31 434 ARG A N 1
ATOM 3416 C CA . ARG A 1 434 ? 0.572 35.244 15.216 1.00 61.31 434 ARG A CA 1
ATOM 3417 C C . ARG A 1 434 ? 0.027 34.139 14.308 1.00 61.31 434 ARG A C 1
ATOM 3419 O O . ARG A 1 434 ? -0.637 33.234 14.806 1.00 61.31 434 ARG A O 1
ATOM 3426 N N . GLY A 1 435 ? 0.300 34.206 13.006 1.00 62.03 435 GLY A N 1
ATOM 3427 C CA . GLY A 1 435 ? -0.250 33.274 12.031 1.00 62.03 435 GLY A CA 1
ATOM 3428 C C . GLY A 1 435 ? 0.471 31.933 11.974 1.00 62.03 435 GLY A C 1
ATOM 3429 O O . GLY A 1 435 ? 1.493 31.685 12.628 1.00 62.03 435 GLY A O 1
ATOM 3430 N N . TRP A 1 436 ? -0.096 31.029 11.182 1.00 64.25 436 TRP A N 1
ATOM 3431 C CA . TRP A 1 436 ? 0.470 29.702 11.000 1.00 64.25 436 TRP A CA 1
ATOM 3432 C C . TRP A 1 436 ? 1.667 29.735 10.044 1.00 64.25 436 TRP A C 1
ATOM 3434 O O . TRP A 1 436 ? 1.495 29.824 8.833 1.00 64.25 436 TRP A O 1
ATOM 3444 N N . LYS A 1 437 ? 2.878 29.571 10.595 1.00 64.00 437 LYS A N 1
ATOM 3445 C CA . LYS A 1 437 ? 4.156 29.576 9.852 1.00 64.00 437 LYS A CA 1
ATOM 3446 C C . LYS A 1 437 ? 4.211 28.642 8.639 1.00 64.00 437 LYS A C 1
ATOM 3448 O O . LYS A 1 437 ? 4.971 28.884 7.713 1.00 64.00 437 LYS A O 1
ATOM 3453 N N . GLY A 1 438 ? 3.408 27.575 8.626 1.00 61.47 438 GLY A N 1
ATOM 3454 C CA . GLY A 1 438 ? 3.317 26.664 7.481 1.00 61.47 438 GLY A CA 1
ATOM 3455 C C . GLY A 1 438 ? 2.711 27.295 6.221 1.00 61.47 438 GLY A C 1
ATOM 3456 O O . GLY A 1 438 ? 2.907 26.759 5.134 1.00 61.47 438 GLY A O 1
ATOM 3457 N N . LEU A 1 439 ? 2.000 28.420 6.352 1.00 64.69 439 LEU A N 1
ATOM 3458 C CA . LEU A 1 439 ? 1.402 29.157 5.237 1.00 64.69 439 LEU A CA 1
ATOM 3459 C C . LEU A 1 439 ? 2.312 30.268 4.694 1.00 64.69 439 LEU A C 1
ATOM 3461 O O . LEU A 1 439 ? 2.002 30.828 3.646 1.00 64.69 439 LEU A O 1
ATOM 3465 N N . ASP A 1 440 ? 3.432 30.566 5.357 1.00 74.19 440 ASP A N 1
ATOM 3466 C CA . ASP A 1 440 ? 4.354 31.645 4.979 1.00 74.19 440 ASP A CA 1
ATOM 3467 C C . ASP A 1 440 ? 4.796 31.565 3.489 1.00 74.19 440 ASP A C 1
ATOM 3469 O O . ASP A 1 440 ? 4.710 32.574 2.779 1.00 74.19 440 ASP A O 1
ATOM 3473 N N . PRO A 1 441 ? 5.151 30.381 2.931 1.00 72.00 441 PRO A N 1
ATOM 3474 C CA . PRO A 1 441 ? 5.457 30.260 1.502 1.00 72.00 441 PRO A CA 1
ATOM 3475 C C . PRO A 1 441 ? 4.257 30.560 0.599 1.00 72.00 441 PRO A C 1
ATOM 3477 O O . PRO A 1 441 ? 4.418 31.146 -0.467 1.00 72.00 441 PRO A O 1
ATOM 3480 N N . ILE A 1 442 ? 3.048 30.177 1.019 1.00 72.44 442 ILE A N 1
ATOM 3481 C CA . ILE A 1 442 ? 1.824 30.380 0.237 1.00 72.44 442 ILE A CA 1
ATOM 3482 C C . ILE A 1 442 ? 1.548 31.878 0.110 1.00 72.44 442 ILE A C 1
ATOM 3484 O O . ILE A 1 442 ? 1.381 32.365 -1.004 1.00 72.44 442 ILE A O 1
ATOM 3488 N N . PHE A 1 443 ? 1.597 32.626 1.216 1.00 72.94 443 PHE A N 1
ATOM 3489 C CA . PHE A 1 443 ? 1.413 34.079 1.190 1.00 72.94 443 PHE A CA 1
ATOM 3490 C C . PHE A 1 443 ? 2.479 34.786 0.358 1.00 72.94 443 PHE A C 1
ATOM 3492 O O . PHE A 1 443 ? 2.154 35.691 -0.407 1.00 72.94 443 PHE A O 1
ATOM 3499 N N . PHE A 1 444 ? 3.738 34.347 0.438 1.00 76.81 444 PHE A N 1
ATOM 3500 C CA . PHE A 1 444 ? 4.785 34.888 -0.422 1.00 76.81 444 PHE A CA 1
ATOM 3501 C C . PHE A 1 444 ? 4.449 34.704 -1.913 1.00 76.81 444 PHE A C 1
ATOM 3503 O O . PHE A 1 444 ? 4.435 35.689 -2.653 1.00 76.81 444 PHE A O 1
ATOM 3510 N N . PHE A 1 445 ? 4.091 33.489 -2.343 1.00 78.00 445 PHE A N 1
ATOM 3511 C CA . PHE A 1 445 ? 3.774 33.187 -3.747 1.00 78.00 445 PHE A CA 1
ATOM 3512 C C . PHE A 1 445 ? 2.410 33.703 -4.229 1.00 78.00 445 PHE A C 1
ATOM 3514 O O . PHE A 1 445 ? 2.190 33.778 -5.434 1.00 78.00 445 PHE A O 1
ATOM 3521 N N . MET A 1 446 ? 1.511 34.102 -3.326 1.00 75.88 446 MET A N 1
ATOM 3522 C CA . MET A 1 446 ? 0.263 34.791 -3.679 1.00 75.88 446 MET A CA 1
ATOM 3523 C C . MET A 1 446 ? 0.483 36.237 -4.145 1.00 75.88 446 MET A C 1
ATOM 3525 O O . MET A 1 446 ? -0.430 36.852 -4.693 1.00 75.88 446 MET A O 1
ATOM 3529 N N . ASN A 1 447 ? 1.677 36.802 -3.946 1.00 71.75 447 ASN A N 1
ATOM 3530 C CA . ASN A 1 447 ? 2.000 38.110 -4.499 1.00 71.75 447 ASN A CA 1
ATOM 3531 C C . ASN A 1 447 ? 2.142 38.024 -6.029 1.00 71.75 447 ASN A C 1
ATOM 3533 O O . ASN A 1 447 ? 2.838 37.135 -6.510 1.00 71.75 447 ASN A O 1
ATOM 3537 N N . PRO A 1 448 ? 1.598 38.976 -6.810 1.00 71.75 448 PRO A N 1
ATOM 3538 C CA . PRO A 1 448 ? 1.706 38.958 -8.273 1.00 71.75 448 PRO A CA 1
ATOM 3539 C C . PRO A 1 448 ? 3.145 39.036 -8.803 1.00 71.75 448 PRO A C 1
ATOM 3541 O O . PRO A 1 448 ? 3.431 38.575 -9.905 1.00 71.75 448 PRO A O 1
ATOM 3544 N N . ARG A 1 449 ? 4.051 39.660 -8.037 1.00 77.62 449 ARG A N 1
ATOM 3545 C CA . ARG A 1 449 ? 5.483 39.801 -8.350 1.00 77.62 449 ARG A CA 1
ATOM 3546 C C . ARG A 1 449 ? 6.319 39.659 -7.074 1.00 77.62 449 ARG A C 1
ATOM 3548 O O . ARG A 1 449 ? 6.771 40.667 -6.532 1.00 77.62 449 ARG A O 1
ATOM 3555 N N . PRO A 1 450 ? 6.482 38.438 -6.548 1.00 82.12 450 PRO A N 1
ATOM 3556 C CA . PRO A 1 450 ? 7.330 38.211 -5.392 1.00 82.12 450 PRO A CA 1
ATOM 3557 C C . PRO A 1 450 ? 8.800 38.300 -5.816 1.00 82.12 450 PRO A C 1
ATOM 3559 O O . PRO A 1 450 ? 9.209 37.640 -6.771 1.00 82.12 450 PRO A O 1
ATOM 3562 N N . VAL A 1 451 ? 9.605 39.099 -5.116 1.00 79.12 451 VAL A N 1
ATOM 3563 C CA . VAL A 1 451 ? 11.043 39.244 -5.394 1.00 79.12 451 VAL A CA 1
ATOM 3564 C C . VAL A 1 451 ? 11.836 38.886 -4.146 1.00 79.12 451 VAL A C 1
ATOM 3566 O O . VAL A 1 451 ? 11.576 39.436 -3.080 1.00 79.12 451 VAL A O 1
ATOM 3569 N N . TYR A 1 452 ? 12.824 38.003 -4.293 1.00 82.50 452 TYR A N 1
ATOM 3570 C CA . TYR A 1 452 ? 13.889 37.791 -3.312 1.00 82.50 452 TYR A CA 1
ATOM 3571 C C . TYR A 1 452 ? 15.193 38.349 -3.877 1.00 82.50 452 TYR A C 1
ATOM 3573 O O . TYR A 1 452 ? 15.605 37.978 -4.974 1.00 82.50 452 TYR A O 1
ATOM 3581 N N . GLU A 1 453 ? 15.830 39.237 -3.128 1.00 80.38 453 GLU A N 1
ATOM 3582 C CA . GLU A 1 453 ? 17.135 39.806 -3.444 1.00 80.38 453 GLU A CA 1
ATOM 3583 C C . GLU A 1 453 ? 18.178 39.178 -2.521 1.00 80.38 453 GLU A C 1
ATOM 3585 O O . GLU A 1 453 ? 17.985 39.120 -1.305 1.00 80.38 453 GLU A O 1
ATOM 3590 N N . VAL A 1 454 ? 19.259 38.666 -3.111 1.00 86.81 454 VAL A N 1
ATOM 3591 C CA . VAL A 1 454 ? 20.338 37.982 -2.396 1.00 86.81 454 VAL A CA 1
ATOM 3592 C C . VAL A 1 454 ? 21.658 38.626 -2.793 1.00 86.81 454 VAL A C 1
ATOM 3594 O O . VAL A 1 454 ? 22.057 38.558 -3.954 1.00 86.81 454 VAL A O 1
ATOM 3597 N N . THR A 1 455 ? 22.344 39.208 -1.817 1.00 83.00 455 THR A N 1
ATOM 3598 C CA . THR A 1 455 ? 23.629 39.884 -1.997 1.00 83.00 455 THR A CA 1
ATOM 3599 C C . THR A 1 455 ? 24.694 39.142 -1.204 1.00 83.00 455 THR A C 1
ATOM 3601 O O . THR A 1 455 ? 24.660 39.101 0.028 1.00 83.00 455 THR A O 1
ATOM 3604 N N . PHE A 1 456 ? 25.649 38.543 -1.912 1.00 86.94 456 PHE A N 1
ATOM 3605 C CA . PHE A 1 456 ? 26.816 37.910 -1.304 1.00 86.94 456 PHE A CA 1
ATOM 3606 C C . PHE A 1 456 ? 27.867 38.975 -0.992 1.00 86.94 456 PHE A C 1
ATOM 3608 O O . PHE A 1 456 ? 28.222 39.763 -1.868 1.00 86.94 456 PHE A O 1
ATOM 3615 N N . LEU A 1 457 ? 28.353 39.001 0.247 1.00 86.88 457 LEU A N 1
ATOM 3616 C CA . LEU A 1 457 ? 29.415 39.909 0.673 1.00 86.88 457 LEU A CA 1
ATOM 3617 C C . LEU A 1 457 ? 30.762 39.190 0.678 1.00 86.88 457 LEU A C 1
ATOM 3619 O O . LEU A 1 457 ? 30.834 37.965 0.608 1.00 86.88 457 LEU A O 1
ATOM 3623 N N . ASN A 1 458 ? 31.842 39.964 0.756 1.00 86.12 458 ASN A N 1
ATOM 3624 C CA . ASN A 1 458 ? 33.181 39.401 0.860 1.00 86.12 458 ASN A CA 1
ATOM 3625 C C . ASN A 1 458 ? 33.333 38.591 2.152 1.00 86.12 458 ASN A C 1
ATOM 3627 O O . ASN A 1 458 ? 32.715 38.896 3.176 1.00 86.12 458 ASN A O 1
ATOM 3631 N N . GLN A 1 459 ? 34.191 37.572 2.097 1.00 86.00 459 GLN A N 1
ATOM 3632 C CA . GLN A 1 459 ? 34.580 36.828 3.286 1.00 86.00 459 GLN A CA 1
ATOM 3633 C C . GLN A 1 459 ? 35.159 37.785 4.334 1.00 86.00 459 GLN A C 1
ATOM 3635 O O . GLN A 1 459 ? 35.935 38.686 4.008 1.00 86.00 459 GLN A O 1
ATOM 3640 N N . LEU A 1 460 ? 34.779 37.572 5.591 1.00 84.19 460 LEU A N 1
ATOM 3641 C CA . LEU A 1 460 ? 35.311 38.328 6.710 1.00 84.19 460 LEU A CA 1
ATOM 3642 C C . LEU A 1 460 ? 36.831 38.129 6.830 1.00 84.19 460 LEU A C 1
ATOM 3644 O O . LEU A 1 460 ? 37.312 37.000 6.689 1.00 84.19 460 LEU A O 1
ATOM 3648 N N . PRO A 1 461 ? 37.587 39.204 7.107 1.00 84.50 461 PRO A N 1
ATOM 3649 C CA . PRO A 1 461 ? 39.013 39.097 7.376 1.00 84.50 461 PRO A CA 1
ATOM 3650 C C . PRO A 1 461 ? 39.229 38.376 8.716 1.00 84.50 461 PRO A C 1
ATOM 3652 O O . PRO A 1 461 ? 38.383 38.459 9.612 1.00 84.50 461 PRO A O 1
ATOM 3655 N N . VAL A 1 462 ? 40.343 37.655 8.867 1.00 79.38 462 VAL A N 1
ATOM 3656 C CA . VAL A 1 462 ? 40.605 36.785 10.035 1.00 79.38 462 VAL A CA 1
ATOM 3657 C C . VAL A 1 462 ? 40.590 37.588 11.342 1.00 79.38 462 VAL A C 1
ATOM 3659 O O . VAL A 1 462 ? 40.098 37.117 12.365 1.00 79.38 462 VAL A O 1
ATOM 3662 N N . GLU A 1 463 ? 40.997 38.854 11.301 1.00 83.88 463 GLU A N 1
ATOM 3663 C CA . GLU A 1 463 ? 40.980 39.789 12.430 1.00 83.88 463 GLU A CA 1
ATOM 3664 C C . GLU A 1 463 ? 39.555 40.092 12.928 1.00 83.88 463 GLU A C 1
ATOM 3666 O O . GLU A 1 463 ? 39.364 40.547 14.060 1.00 83.88 463 GLU A O 1
ATOM 3671 N N . ALA A 1 464 ? 38.532 39.846 12.107 1.00 79.88 464 ALA A N 1
ATOM 3672 C CA . ALA A 1 464 ? 37.118 39.996 12.441 1.00 79.88 464 ALA A CA 1
ATOM 3673 C C . ALA A 1 464 ? 36.434 38.688 12.879 1.00 79.88 464 ALA A C 1
ATOM 3675 O O . ALA A 1 464 ? 35.226 38.702 13.111 1.00 79.88 464 ALA A O 1
ATOM 3676 N N . THR A 1 465 ? 37.184 37.593 13.018 1.00 82.31 465 THR A N 1
ATOM 3677 C CA . THR A 1 465 ? 36.680 36.264 13.413 1.00 82.31 465 THR A CA 1
ATOM 3678 C C . THR A 1 465 ? 37.077 35.898 14.846 1.00 82.31 465 THR A C 1
ATOM 3680 O O . THR A 1 465 ? 37.800 36.643 15.507 1.00 82.31 465 THR A O 1
ATOM 3683 N N . CYS A 1 466 ? 36.613 34.750 15.348 1.00 79.12 466 CYS A N 1
ATOM 3684 C CA . CYS A 1 466 ? 36.994 34.270 16.678 1.00 79.12 466 CYS A CA 1
ATOM 3685 C C . CYS A 1 466 ? 38.480 33.885 16.776 1.00 79.12 466 CYS A C 1
ATOM 3687 O O . CYS A 1 466 ? 39.051 33.993 17.861 1.00 79.12 466 CYS A O 1
ATOM 3689 N N . SER A 1 467 ? 39.143 33.546 15.663 1.00 78.88 467 SER A N 1
ATOM 3690 C CA . SER A 1 467 ? 40.584 33.250 15.635 1.00 78.88 467 SER A CA 1
ATOM 3691 C C . SER A 1 467 ? 41.490 34.427 16.006 1.00 78.88 467 SER A C 1
ATOM 3693 O O . SER A 1 467 ? 42.649 34.216 16.354 1.00 78.88 467 SER A O 1
ATOM 3695 N N . SER A 1 468 ? 40.980 35.663 16.007 1.00 79.38 468 SER A N 1
ATOM 3696 C CA . SER A 1 468 ? 41.705 36.835 16.522 1.00 79.38 468 SER A CA 1
ATOM 3697 C C . SER A 1 468 ? 41.454 37.117 18.010 1.00 79.38 468 SER A C 1
ATOM 3699 O O . SER A 1 468 ? 41.864 38.161 18.517 1.00 79.38 468 SER A O 1
ATOM 3701 N N . GLY A 1 469 ? 40.775 36.207 18.721 1.00 78.00 469 GLY A N 1
ATOM 3702 C CA . GLY A 1 469 ? 40.445 36.339 20.143 1.00 78.00 469 GLY A CA 1
ATOM 3703 C C . GLY A 1 469 ? 39.142 37.093 20.433 1.00 78.00 469 GLY A C 1
ATOM 3704 O O . GLY A 1 469 ? 38.870 37.412 21.589 1.00 78.00 469 GLY A O 1
ATOM 3705 N N . LYS A 1 470 ? 38.324 37.393 19.413 1.00 79.25 470 LYS A N 1
ATOM 3706 C CA . LYS A 1 470 ? 37.008 38.033 19.589 1.00 79.25 470 LYS A CA 1
ATOM 3707 C C . LYS A 1 470 ? 35.966 37.047 20.106 1.00 79.25 470 LYS A C 1
ATOM 3709 O O . LYS A 1 470 ? 35.934 35.889 19.687 1.00 79.25 470 LYS A O 1
ATOM 3714 N N . SER A 1 471 ? 35.060 37.522 20.963 1.00 79.81 471 SER A N 1
ATOM 3715 C CA . SER A 1 471 ? 33.966 36.676 21.436 1.00 79.81 471 SER A CA 1
ATOM 3716 C C . SER A 1 471 ? 32.995 36.345 20.287 1.00 79.81 471 SER A C 1
ATOM 3718 O O . SER A 1 471 ? 32.782 37.180 19.400 1.00 79.81 471 SER A O 1
ATOM 3720 N N . PRO A 1 472 ? 32.343 35.168 20.301 1.00 74.50 472 PRO A N 1
ATOM 3721 C CA . PRO A 1 472 ? 31.328 34.817 19.305 1.00 74.50 472 PRO A CA 1
ATOM 3722 C C . PRO A 1 472 ? 30.191 35.845 19.202 1.00 74.50 472 PRO A C 1
ATOM 3724 O O . PRO A 1 472 ? 29.649 36.084 18.122 1.00 74.50 472 PRO A O 1
ATOM 3727 N N . HIS A 1 473 ? 29.860 36.505 20.317 1.00 75.69 473 HIS A N 1
ATOM 3728 C CA . HIS A 1 473 ? 28.876 37.585 20.352 1.00 75.69 473 HIS A CA 1
ATOM 3729 C C . HIS A 1 473 ? 29.342 38.832 19.592 1.00 75.69 473 HIS A C 1
ATOM 3731 O O . HIS A 1 473 ? 28.547 39.428 18.865 1.00 75.69 473 HIS A O 1
ATOM 3737 N N . ASP A 1 474 ? 30.617 39.208 19.700 1.00 79.81 474 ASP A N 1
ATOM 3738 C CA . ASP A 1 474 ? 31.167 40.365 18.986 1.00 79.81 474 ASP A CA 1
ATOM 3739 C C . ASP A 1 474 ? 31.211 40.127 17.476 1.00 79.81 474 ASP A C 1
ATOM 3741 O O . ASP A 1 474 ? 30.861 41.016 16.696 1.00 79.81 474 ASP A O 1
ATOM 3745 N N . VAL A 1 475 ? 31.571 38.910 17.059 1.00 80.50 475 VAL A N 1
ATOM 3746 C CA . VAL A 1 475 ? 31.559 38.505 15.645 1.00 80.50 475 VAL A CA 1
ATOM 3747 C C . VAL A 1 475 ? 30.128 38.511 15.098 1.00 80.50 475 VAL A C 1
ATOM 3749 O O . VAL A 1 475 ? 29.880 39.083 14.036 1.00 80.50 475 VAL A O 1
ATOM 3752 N N . ALA A 1 476 ? 29.160 37.960 15.837 1.00 79.62 476 ALA A N 1
ATOM 3753 C CA . ALA A 1 476 ? 27.750 37.970 15.442 1.00 79.62 476 ALA A CA 1
ATOM 3754 C C . ALA A 1 476 ? 27.189 39.398 15.309 1.00 79.62 476 ALA A C 1
ATOM 3756 O O . ALA A 1 476 ? 26.501 39.705 14.332 1.00 79.62 476 ALA A O 1
ATOM 3757 N N . ASN A 1 477 ? 27.528 40.289 16.244 1.00 82.12 477 ASN A N 1
ATOM 3758 C CA . ASN A 1 477 ? 27.138 41.700 16.195 1.00 82.12 477 ASN A CA 1
ATOM 3759 C C . ASN A 1 477 ? 27.795 42.435 15.016 1.00 82.12 477 ASN A C 1
ATOM 3761 O O . ASN A 1 477 ? 27.157 43.268 14.370 1.00 82.12 477 ASN A O 1
ATOM 3765 N N . TYR A 1 478 ? 29.056 42.124 14.702 1.00 83.62 478 TYR A N 1
ATOM 3766 C CA . TYR A 1 478 ? 29.748 42.683 13.541 1.00 83.62 478 TYR A CA 1
ATOM 3767 C C . TYR A 1 478 ? 29.095 42.243 12.223 1.00 83.62 478 TYR A C 1
ATOM 3769 O O . TYR A 1 478 ? 28.800 43.085 11.372 1.00 83.62 478 TYR A O 1
ATOM 3777 N N . VAL A 1 479 ? 28.767 40.953 12.089 1.00 85.12 479 VAL A N 1
ATOM 3778 C CA . VAL A 1 479 ? 28.012 40.414 10.945 1.00 85.12 479 VAL A CA 1
ATOM 3779 C C . VAL A 1 479 ? 26.648 41.092 10.825 1.00 85.12 479 VAL A C 1
ATOM 3781 O O . VAL A 1 479 ? 26.279 41.524 9.735 1.00 85.12 479 VAL A O 1
ATOM 3784 N N . GLN A 1 480 ? 25.913 41.244 11.930 1.00 83.44 480 GLN A N 1
ATOM 3785 C CA . GLN A 1 480 ? 24.609 41.911 11.929 1.00 83.44 480 GLN A CA 1
ATOM 3786 C C . GLN A 1 480 ? 24.702 43.343 11.390 1.00 83.44 480 GLN A C 1
ATOM 3788 O O . GLN A 1 480 ? 23.877 43.729 10.565 1.00 83.44 480 GLN A O 1
ATOM 3793 N N . ARG A 1 481 ? 25.721 44.112 11.798 1.00 85.25 481 ARG A N 1
ATOM 3794 C CA . ARG A 1 481 ? 25.942 45.485 11.310 1.00 85.25 481 ARG A CA 1
ATOM 3795 C C . ARG A 1 481 ? 26.237 45.530 9.818 1.00 85.25 481 ARG A C 1
ATOM 3797 O O . ARG A 1 481 ? 25.682 46.375 9.125 1.00 85.25 481 ARG A O 1
ATOM 3804 N N . ILE A 1 482 ? 27.071 44.618 9.324 1.00 87.81 482 ILE A N 1
ATOM 3805 C CA . ILE A 1 482 ? 27.392 44.520 7.895 1.00 87.81 482 ILE A CA 1
ATOM 3806 C C . ILE A 1 482 ? 26.132 44.210 7.076 1.00 87.81 482 ILE A C 1
ATOM 3808 O O . ILE A 1 482 ? 25.863 44.871 6.071 1.00 87.81 4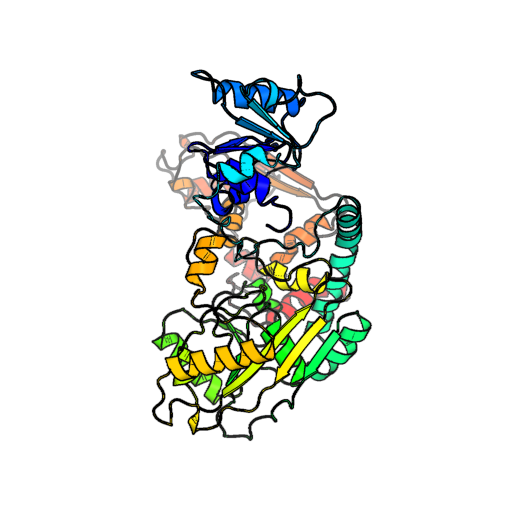82 ILE A O 1
ATOM 3812 N N . LEU A 1 483 ? 25.338 43.230 7.515 1.00 86.62 483 LEU A N 1
ATOM 3813 C CA . LEU A 1 483 ? 24.092 42.858 6.844 1.00 86.62 483 LEU A CA 1
ATOM 3814 C C . LEU A 1 483 ? 23.071 44.000 6.875 1.00 86.62 483 LEU A C 1
ATOM 3816 O O . LEU A 1 483 ? 22.473 44.310 5.850 1.00 86.62 483 LEU A O 1
ATOM 3820 N N . ALA A 1 484 ? 22.903 44.657 8.023 1.00 84.56 484 ALA A N 1
ATOM 3821 C CA . ALA A 1 484 ? 21.995 45.787 8.174 1.00 84.56 484 ALA A CA 1
ATOM 3822 C C . ALA A 1 484 ? 22.409 46.974 7.289 1.00 84.56 484 ALA A C 1
ATOM 3824 O O . ALA A 1 484 ? 21.573 47.490 6.554 1.00 84.56 484 ALA A O 1
ATOM 3825 N N . ALA A 1 485 ? 23.698 47.332 7.259 1.00 88.31 485 ALA A N 1
ATOM 3826 C CA . ALA A 1 485 ? 24.216 48.378 6.376 1.00 88.31 485 ALA A CA 1
ATOM 3827 C C . ALA A 1 485 ? 23.990 48.048 4.890 1.00 88.31 485 ALA A C 1
ATOM 3829 O O . ALA A 1 485 ? 23.553 48.906 4.129 1.00 88.31 485 ALA A O 1
ATOM 3830 N N . THR A 1 486 ? 24.214 46.791 4.492 1.00 88.50 486 THR A N 1
ATOM 3831 C CA . THR A 1 486 ? 23.985 46.318 3.112 1.00 88.50 486 THR A CA 1
ATOM 3832 C C . THR A 1 486 ? 22.515 46.413 2.706 1.00 88.50 486 THR A C 1
ATOM 3834 O O . THR A 1 486 ? 22.206 46.692 1.551 1.00 88.50 486 THR A O 1
ATOM 3837 N N . LEU A 1 487 ? 21.604 46.181 3.650 1.00 85.62 487 LEU A N 1
ATOM 3838 C CA . LEU A 1 487 ? 20.160 46.215 3.418 1.00 85.62 487 LEU A CA 1
ATOM 3839 C C . LEU A 1 487 ? 19.528 47.598 3.649 1.00 85.62 487 LEU A C 1
ATOM 3841 O O . LEU A 1 487 ? 18.339 47.760 3.384 1.00 85.62 487 LEU A O 1
ATOM 3845 N N . GLY A 1 488 ? 20.293 48.583 4.134 1.00 86.94 488 GLY A N 1
ATOM 3846 C CA . GLY A 1 488 ? 19.777 49.904 4.507 1.00 86.94 488 GLY A CA 1
ATOM 3847 C C . GLY A 1 488 ? 18.899 49.893 5.766 1.00 86.94 488 GLY A C 1
ATOM 3848 O O . GLY A 1 488 ? 17.977 50.698 5.874 1.00 86.94 488 GLY A O 1
ATOM 3849 N N . PHE A 1 489 ? 19.141 48.968 6.699 1.00 86.06 489 PHE A N 1
ATOM 3850 C CA . PHE A 1 489 ? 18.382 48.818 7.944 1.00 86.06 489 PHE A CA 1
ATOM 3851 C C . PHE A 1 489 ? 19.173 49.277 9.172 1.00 86.06 489 PHE A C 1
ATOM 3853 O O . PHE A 1 489 ? 20.400 49.198 9.213 1.00 86.06 489 PHE A O 1
ATOM 3860 N N . GLU A 1 490 ? 18.455 49.690 10.217 1.00 86.44 490 GLU A N 1
ATOM 3861 C CA . GLU A 1 490 ? 19.038 49.969 11.530 1.00 86.44 490 GLU A CA 1
ATOM 3862 C C . GLU A 1 490 ? 19.119 48.694 12.379 1.00 86.44 490 GLU A C 1
ATOM 3864 O O . GLU A 1 490 ? 18.216 47.853 12.387 1.00 86.44 490 GLU A O 1
ATOM 3869 N N . CYS A 1 491 ? 20.218 48.540 13.118 1.00 81.69 491 CYS A N 1
ATOM 3870 C CA . CYS A 1 491 ? 20.365 47.434 14.058 1.00 81.69 491 CYS A CA 1
ATOM 3871 C C . CYS A 1 491 ? 19.562 47.706 15.334 1.00 81.69 491 CYS A C 1
ATOM 3873 O O . CYS A 1 491 ? 19.673 48.773 15.929 1.00 81.69 491 CYS A O 1
ATOM 3875 N N . THR A 1 492 ? 18.824 46.702 15.808 1.00 80.31 492 THR A N 1
ATOM 3876 C CA . THR A 1 492 ? 18.129 46.751 17.101 1.00 80.31 492 THR A CA 1
ATOM 3877 C C . THR A 1 492 ? 18.734 45.756 18.082 1.00 80.31 492 THR A C 1
ATOM 3879 O O . THR A 1 492 ? 19.123 44.663 17.673 1.00 80.31 492 THR A O 1
ATOM 3882 N N . ASN A 1 493 ? 18.673 46.065 19.379 1.00 75.31 493 ASN A N 1
ATOM 3883 C CA . ASN A 1 493 ? 19.052 45.136 20.453 1.00 75.31 493 ASN A CA 1
ATOM 3884 C C . ASN A 1 493 ? 17.935 44.140 20.826 1.00 75.31 493 ASN A C 1
ATOM 3886 O O . ASN A 1 493 ? 18.080 43.384 21.784 1.00 75.31 493 ASN A O 1
ATOM 3890 N N . PHE A 1 494 ? 16.808 44.137 20.103 1.00 73.00 494 PHE A N 1
ATOM 3891 C CA . PHE A 1 494 ? 15.717 43.202 20.360 1.00 73.00 494 PHE A CA 1
ATOM 3892 C C . PHE A 1 494 ? 16.140 41.767 20.058 1.00 73.00 494 PHE A C 1
ATOM 3894 O O . PHE A 1 494 ? 16.549 41.434 18.943 1.00 73.00 494 PHE A O 1
ATOM 3901 N N . THR A 1 495 ? 15.970 40.887 21.039 1.00 72.75 495 THR A N 1
ATOM 3902 C CA . THR A 1 495 ? 16.150 39.453 20.835 1.00 72.75 495 THR A CA 1
ATOM 3903 C C . THR A 1 495 ? 14.933 38.856 20.129 1.00 72.75 495 THR A C 1
ATOM 3905 O O . THR A 1 495 ? 13.852 39.452 20.054 1.00 72.75 495 THR A O 1
ATOM 3908 N N . ARG A 1 496 ? 15.058 37.605 19.663 1.00 69.06 496 ARG A N 1
ATOM 3909 C CA . ARG A 1 496 ? 13.899 36.830 19.193 1.00 69.06 496 ARG A CA 1
ATOM 3910 C C . ARG A 1 496 ? 12.767 36.844 20.230 1.00 69.06 496 ARG A C 1
ATOM 3912 O O . ARG A 1 496 ? 11.611 37.001 19.849 1.00 69.06 496 ARG A O 1
ATOM 3919 N N . LYS A 1 497 ? 13.091 36.675 21.515 1.00 69.31 497 LYS A N 1
ATOM 3920 C CA . LYS A 1 497 ? 12.107 36.624 22.603 1.00 69.31 497 LYS A CA 1
ATOM 3921 C C . LYS A 1 497 ? 11.350 37.947 22.724 1.00 69.31 497 LYS A C 1
ATOM 3923 O O . LYS A 1 497 ? 10.124 37.939 22.793 1.00 69.31 497 LYS A O 1
ATOM 3928 N N . ASP A 1 498 ? 12.064 39.067 22.645 1.00 76.56 498 ASP A N 1
ATOM 3929 C CA . ASP A 1 498 ? 11.460 40.400 22.717 1.00 76.56 498 ASP A CA 1
ATOM 3930 C C . ASP A 1 498 ? 10.540 40.665 21.523 1.00 76.56 498 ASP A C 1
ATOM 3932 O O . ASP A 1 498 ? 9.416 41.133 21.700 1.00 76.56 498 ASP A O 1
ATOM 3936 N N . LYS A 1 499 ? 10.953 40.257 20.313 1.00 74.06 499 LYS A N 1
ATOM 3937 C CA . LYS A 1 499 ? 10.115 40.339 19.106 1.00 74.06 499 LYS A CA 1
ATOM 3938 C C . LYS A 1 499 ? 8.781 39.605 19.279 1.00 74.06 499 LYS A C 1
ATOM 3940 O O . LYS A 1 499 ? 7.733 40.149 18.934 1.00 74.06 499 LYS A O 1
ATOM 3945 N N . TYR A 1 500 ? 8.796 38.372 19.788 1.00 68.12 500 TYR A N 1
ATOM 3946 C CA . TYR A 1 500 ? 7.561 37.603 19.993 1.00 68.12 500 TYR A CA 1
ATOM 3947 C C . TYR A 1 500 ? 6.711 38.161 21.139 1.00 68.12 500 TYR A C 1
ATOM 3949 O O . TYR A 1 500 ? 5.485 38.186 21.019 1.00 68.12 500 TYR A O 1
ATOM 3957 N N . ARG A 1 501 ? 7.333 38.690 22.196 1.00 75.69 501 ARG A N 1
ATOM 3958 C CA . ARG A 1 501 ? 6.610 39.342 23.291 1.00 75.69 501 ARG A CA 1
ATOM 3959 C C . ARG A 1 501 ? 5.862 40.582 22.807 1.00 75.69 501 ARG A C 1
ATOM 3961 O O . ARG A 1 501 ? 4.683 40.723 23.110 1.00 75.69 501 ARG A O 1
ATOM 3968 N N . VAL A 1 502 ? 6.512 41.422 22.002 1.00 77.94 502 VAL A N 1
ATOM 3969 C CA . VAL A 1 502 ? 5.913 42.645 21.444 1.00 77.94 502 VAL A CA 1
ATOM 3970 C C . VAL A 1 502 ? 4.812 42.327 20.427 1.00 77.94 502 VAL A C 1
ATOM 3972 O O . VAL A 1 502 ? 3.735 42.911 20.482 1.00 77.94 502 VAL A O 1
ATOM 3975 N N . LEU A 1 503 ? 5.041 41.384 19.506 1.00 71.25 503 LEU A N 1
ATOM 3976 C CA . LEU A 1 503 ? 4.109 41.140 18.394 1.00 71.25 503 LEU A CA 1
ATOM 3977 C C . LEU A 1 503 ? 2.994 40.130 18.720 1.00 71.25 503 LEU A C 1
ATOM 3979 O O . LEU A 1 503 ? 1.891 40.200 18.167 1.00 71.25 503 LEU A O 1
ATOM 3983 N N . ALA A 1 504 ? 3.267 39.161 19.590 1.00 66.88 504 ALA A N 1
ATOM 3984 C CA . ALA A 1 504 ? 2.391 38.016 19.842 1.00 66.88 504 ALA A CA 1
ATOM 3985 C C . ALA A 1 504 ? 2.085 37.773 21.330 1.00 66.88 504 ALA A C 1
ATOM 3987 O O . ALA A 1 504 ? 1.349 36.834 21.633 1.00 66.88 504 ALA A O 1
ATOM 3988 N N . GLY A 1 505 ? 2.625 38.584 22.249 1.00 73.81 505 GLY A N 1
ATOM 3989 C CA . GLY A 1 505 ? 2.365 38.464 23.689 1.00 73.81 505 GLY A CA 1
ATOM 3990 C C . GLY A 1 505 ? 2.891 37.169 24.319 1.00 73.81 505 GLY A C 1
ATOM 3991 O O . GLY A 1 505 ? 2.464 36.808 25.410 1.00 73.81 505 GLY A O 1
ATOM 3992 N N . ASN A 1 506 ? 3.782 36.442 23.637 1.00 72.44 506 ASN A N 1
ATOM 3993 C CA . ASN A 1 506 ? 4.344 35.178 24.110 1.00 72.44 506 ASN A CA 1
ATOM 3994 C C . ASN A 1 506 ? 5.854 35.105 23.854 1.00 72.44 506 ASN A C 1
ATOM 3996 O O . ASN A 1 506 ? 6.413 35.912 23.120 1.00 72.44 506 ASN A O 1
ATOM 4000 N N . ASP A 1 507 ? 6.516 34.112 24.443 1.00 69.00 507 ASP A N 1
ATOM 4001 C CA . ASP A 1 507 ? 7.973 33.960 24.357 1.00 69.00 507 ASP A CA 1
ATOM 4002 C C . ASP A 1 507 ? 8.443 33.218 23.077 1.00 69.00 507 ASP A C 1
ATOM 4004 O O . ASP A 1 507 ? 9.619 32.874 22.948 1.00 69.00 507 ASP A O 1
ATOM 4008 N N . GLY A 1 508 ? 7.552 32.964 22.106 1.00 58.16 508 GLY A N 1
ATOM 4009 C CA . GLY A 1 508 ? 7.891 32.333 20.824 1.00 58.16 508 GLY A CA 1
ATOM 4010 C C . GLY A 1 508 ? 8.198 30.830 20.896 1.00 58.16 508 GLY A C 1
ATOM 4011 O O . GLY A 1 508 ? 8.804 30.284 19.965 1.00 58.16 508 GLY A O 1
ATOM 4012 N N . THR A 1 509 ? 7.797 30.165 21.984 1.00 58.56 509 THR A N 1
ATOM 4013 C CA . THR A 1 509 ? 7.871 28.711 22.182 1.00 58.56 509 THR A CA 1
ATOM 4014 C C . THR A 1 509 ? 6.618 28.028 21.631 1.00 58.56 509 THR A C 1
ATOM 4016 O O . THR A 1 509 ? 5.487 28.427 21.899 1.00 58.56 509 THR A O 1
ATOM 4019 N N . VAL A 1 510 ? 6.812 26.987 20.818 1.00 54.19 510 VAL A N 1
ATOM 4020 C CA . VAL A 1 510 ? 5.710 26.217 20.225 1.00 54.19 510 VAL A CA 1
ATOM 4021 C C . VAL A 1 510 ? 5.363 25.065 21.165 1.00 54.19 510 VAL A C 1
ATOM 4023 O O . VAL A 1 510 ? 6.092 24.078 21.226 1.00 54.19 510 VAL A O 1
ATOM 4026 N N . SER A 1 511 ? 4.259 25.179 21.903 1.00 49.31 511 SER A N 1
ATOM 4027 C CA . SER A 1 511 ? 3.641 24.031 22.572 1.00 49.31 511 SER A CA 1
ATOM 4028 C C . SER A 1 511 ? 2.837 23.206 21.559 1.00 49.31 511 SER A C 1
ATOM 4030 O O . SER A 1 511 ? 2.345 23.729 20.557 1.00 49.31 511 SER A O 1
ATOM 4032 N N . TYR A 1 512 ? 2.733 21.893 21.784 1.00 41.75 512 TYR A N 1
ATOM 4033 C CA . TYR A 1 512 ? 1.892 21.015 20.969 1.00 41.75 512 TYR A CA 1
ATOM 4034 C C . TYR A 1 512 ? 0.426 21.414 21.159 1.00 41.75 512 TYR A C 1
ATOM 4036 O O . TYR A 1 512 ? -0.161 21.175 22.209 1.00 41.75 512 TYR A O 1
ATOM 4044 N N . LEU A 1 513 ? -0.133 22.072 20.147 1.00 51.25 513 LEU A N 1
ATOM 4045 C CA . LEU A 1 513 ? -1.479 22.631 20.179 1.00 51.25 513 LEU A CA 1
ATOM 4046 C C . LEU A 1 513 ? -2.516 21.615 19.699 1.00 51.25 513 LEU A C 1
ATOM 4048 O O . LEU A 1 513 ? -2.279 20.880 18.734 1.00 51.25 513 LEU A O 1
ATOM 4052 N N . SER A 1 514 ? -3.674 21.621 20.362 1.00 51.81 514 SER A N 1
ATOM 4053 C CA . SER A 1 514 ? -4.855 20.856 19.966 1.00 51.81 514 SER A CA 1
ATOM 4054 C C . SER A 1 514 ? -5.343 21.275 18.569 1.00 51.81 514 SER A C 1
ATOM 4056 O O . SER A 1 514 ? -5.038 22.367 18.088 1.00 51.81 514 SER A O 1
ATOM 4058 N N . PHE A 1 515 ? -6.121 20.423 17.897 1.00 44.12 515 PHE A N 1
ATOM 4059 C CA . PHE A 1 515 ? -6.685 20.719 16.571 1.00 44.12 515 PHE A CA 1
ATOM 4060 C C . PHE A 1 515 ? -7.516 22.019 16.550 1.00 44.12 515 PHE A C 1
ATOM 4062 O O . PHE A 1 515 ? -7.429 22.799 15.603 1.00 44.12 515 PHE A O 1
ATOM 4069 N N . LEU A 1 516 ? -8.250 22.301 17.632 1.00 46.81 516 LEU A N 1
ATOM 4070 C CA . LEU A 1 516 ? -9.017 23.540 17.802 1.00 46.81 516 LEU A CA 1
ATOM 4071 C C . LEU A 1 516 ? -8.120 24.780 17.849 1.00 46.81 516 LEU A C 1
ATOM 4073 O O . LEU A 1 516 ? -8.461 25.806 17.267 1.00 46.81 516 LEU A O 1
ATOM 4077 N N . ASP A 1 517 ? -6.956 24.692 18.487 1.00 57.22 517 ASP A N 1
ATOM 4078 C CA . ASP A 1 517 ? -6.013 25.809 18.551 1.00 57.22 517 ASP A CA 1
ATOM 4079 C C . ASP A 1 517 ? -5.289 26.034 17.216 1.00 57.22 517 ASP A C 1
ATOM 4081 O O . ASP A 1 517 ? -4.941 27.165 16.876 1.00 57.22 517 ASP A O 1
ATOM 4085 N N . GLN A 1 518 ? -5.089 24.972 16.429 1.00 55.88 518 GLN A N 1
ATOM 4086 C CA . GLN A 1 518 ? -4.569 25.084 15.064 1.00 55.88 518 GLN A CA 1
ATOM 4087 C C . GLN A 1 518 ? -5.593 25.742 14.134 1.00 55.88 518 GLN A C 1
ATOM 4089 O O . GLN A 1 518 ? -5.233 26.660 13.401 1.00 55.88 518 GLN A O 1
ATOM 4094 N N . LEU A 1 519 ? -6.870 25.351 14.220 1.00 54.34 519 LEU A N 1
ATOM 4095 C CA . LEU A 1 519 ? -7.959 26.013 13.498 1.00 54.34 519 LEU A CA 1
ATOM 4096 C C . LEU A 1 519 ? -8.091 27.484 13.897 1.00 54.34 519 LEU A C 1
ATOM 4098 O O . LEU A 1 519 ? -8.170 28.335 13.017 1.00 54.34 519 LEU A O 1
ATOM 4102 N N . LYS A 1 520 ? -8.026 27.807 15.195 1.00 59.72 520 LYS A N 1
ATOM 4103 C CA . LYS A 1 520 ? -8.005 29.201 15.666 1.00 59.72 520 LYS A CA 1
ATOM 4104 C C . LYS A 1 520 ? -6.832 29.986 15.088 1.00 59.72 520 LYS A C 1
ATOM 4106 O O . LYS A 1 520 ? -7.036 31.122 14.694 1.00 59.72 520 LYS A O 1
ATOM 4111 N N . LYS A 1 521 ? -5.638 29.391 14.974 1.00 60.06 521 LYS A N 1
ATOM 4112 C CA . LYS A 1 521 ? -4.482 30.040 14.328 1.00 60.06 521 LYS A CA 1
ATOM 4113 C C . LYS A 1 521 ? -4.671 30.260 12.831 1.00 60.06 521 LYS A C 1
ATOM 4115 O O . LYS A 1 521 ? -4.223 31.276 12.305 1.00 60.06 521 LYS A O 1
ATOM 4120 N N . VAL A 1 522 ? -5.307 29.321 12.132 1.00 57.25 522 VAL A N 1
ATOM 4121 C CA . VAL A 1 522 ? -5.655 29.499 10.716 1.00 57.25 522 VAL A CA 1
ATOM 4122 C C . VAL A 1 522 ? -6.661 30.637 10.582 1.00 57.25 522 VAL A C 1
ATOM 4124 O O . VAL A 1 522 ? -6.400 31.579 9.846 1.00 57.25 522 VAL A O 1
ATOM 4127 N N . VAL A 1 523 ? -7.743 30.617 11.361 1.00 59.19 523 VAL A N 1
ATOM 4128 C CA . VAL A 1 523 ? -8.768 31.672 11.359 1.00 59.19 523 VAL A CA 1
ATOM 4129 C C . VAL A 1 523 ? -8.173 33.030 11.741 1.00 59.19 523 VAL A C 1
ATOM 4131 O O . VAL A 1 523 ? -8.394 33.996 11.022 1.00 59.19 523 VAL A O 1
ATOM 4134 N N . SER A 1 524 ? -7.325 33.109 12.771 1.00 61.06 524 SER A N 1
ATOM 4135 C CA . SER A 1 524 ? -6.658 34.358 13.172 1.00 61.06 524 SER A CA 1
ATOM 4136 C C . SER A 1 524 ? -5.666 34.876 12.124 1.00 61.06 524 SER A C 1
ATOM 4138 O O . SER A 1 524 ? -5.311 36.049 12.125 1.00 61.06 524 SER A O 1
ATOM 4140 N N . THR A 1 525 ? -5.175 34.009 11.231 1.00 57.88 525 THR A N 1
ATOM 4141 C CA . THR A 1 525 ? -4.353 34.435 10.084 1.00 57.88 525 THR A CA 1
ATOM 4142 C C . THR A 1 525 ? -5.202 35.195 9.057 1.00 57.88 525 THR A C 1
ATOM 4144 O O . THR A 1 525 ? -4.679 36.065 8.366 1.00 57.88 525 THR A O 1
ATOM 4147 N N . PHE A 1 526 ? -6.506 34.905 8.989 1.00 59.31 526 PHE A N 1
ATOM 4148 C CA . PHE A 1 526 ? -7.460 35.545 8.081 1.00 59.31 526 PHE A CA 1
ATOM 4149 C C . PHE A 1 526 ? -8.360 36.601 8.752 1.00 59.31 526 PHE A C 1
ATOM 4151 O O . PHE A 1 526 ? -9.043 37.330 8.044 1.00 59.31 526 PHE A O 1
ATOM 4158 N N . GLU A 1 527 ? -8.333 36.733 10.083 1.00 57.72 527 GLU A N 1
ATOM 4159 C CA . GLU A 1 527 ? -9.078 37.746 10.861 1.00 57.72 527 GLU A CA 1
ATOM 4160 C C . GLU A 1 527 ? -8.960 39.180 10.312 1.00 57.72 527 GLU A C 1
ATOM 4162 O O . GLU A 1 527 ? -9.987 39.842 10.190 1.00 57.72 527 GLU A O 1
ATOM 4167 N N . PRO A 1 528 ? -7.769 39.664 9.900 1.00 57.44 528 PRO A N 1
ATOM 4168 C CA . PRO A 1 528 ? -7.628 41.007 9.332 1.00 57.44 528 PRO A CA 1
ATOM 4169 C C . PRO A 1 528 ? -8.332 41.210 7.981 1.00 57.44 528 PRO A C 1
ATOM 4171 O O . PRO A 1 528 ? -8.438 42.344 7.534 1.00 57.44 528 PRO A O 1
ATOM 4174 N N . PHE A 1 529 ? -8.768 40.135 7.315 1.00 53.22 529 PHE A N 1
ATOM 4175 C CA . PHE A 1 529 ? -9.497 40.174 6.039 1.00 53.22 529 PHE A CA 1
ATOM 4176 C C . PHE A 1 529 ? -11.015 40.036 6.214 1.00 53.22 529 PHE A C 1
ATOM 4178 O O . PHE A 1 529 ? -11.750 40.113 5.232 1.00 53.22 529 PHE A O 1
ATOM 4185 N N . LEU A 1 530 ? -11.482 39.768 7.438 1.00 48.72 530 LEU A N 1
ATOM 4186 C CA . LEU A 1 530 ? -12.900 39.597 7.764 1.00 48.72 530 LEU A CA 1
ATOM 4187 C C . LEU A 1 530 ? -13.565 40.904 8.239 1.00 48.72 530 LEU A C 1
ATOM 4189 O O . LEU A 1 530 ? -14.747 40.880 8.580 1.00 48.72 530 LEU A O 1
ATOM 4193 N N . HIS A 1 531 ? -12.827 42.020 8.235 1.00 42.00 531 HIS A N 1
ATOM 4194 C CA . HIS A 1 531 ? -13.296 43.357 8.602 1.00 42.00 531 HIS A CA 1
ATOM 4195 C C . HIS A 1 531 ? -13.116 44.367 7.475 1.00 42.00 531 HIS A C 1
ATOM 4197 O O . HIS A 1 531 ? -12.044 44.341 6.828 1.00 42.00 531 HIS A O 1
#

Organism: Brassica cretica (NCBI:txid69181)

pLDDT: mean 81.28, std 14.56, range [31.27, 98.0]

Foldseek 3Di:
DVPDDVQLLLVQVPDPAHEAEDQAACVVCVCVCCQFSVHPYYQYFHFDADPVRDGPPHTPDPDSLVVSLVVLCVVAVPHAAAEDEEADDPDCPSHNNVRYNYYAHPPGDPVVVVVRVPDPPHGDDPPADFDWFPDDPDVVNVVVVVVLVVVLLVQLVVLLVCLQPDQLQCNQVVCVVQQEHEAEADDDDDWDDPQDFAAEEEEAAAAPCQQVNNCSVRSHAAEEEAADADPLCCLSRSHHYDYDPPPLVVNLVVVLVSRSVYYHYYHQLNDHGNDQAGEQGDLSVLVNDQRYKYKQKHKD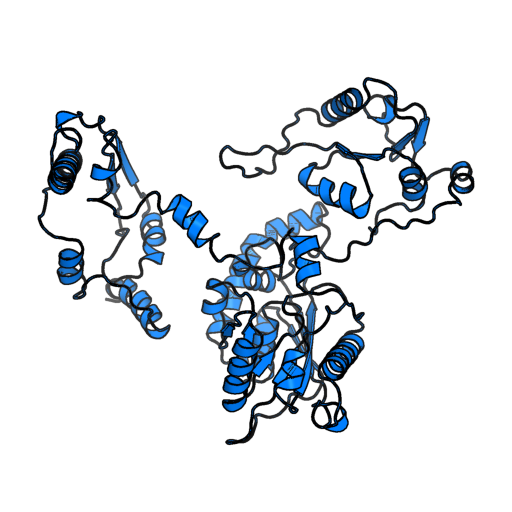FDTTRLDGLPDDNSCSSSSQSSGSHIYIYIHTDDGDDSCLGCVVVDDSSSSSVVSRVVSSVVSVGHYDHHGCQNNCCSRPVGRSPDPVCPPVVVVCVVPVVDDDDLLVVLVVDQFDKQKAKDKDFDPFQLDALLADNVCSVVRQVPGPDIDMDIDIHDTDDSCLGCNVVDHSVSSSVVSQVVNCVVVVHDDDPDDQQNVSCVRPVGRSDDDDDDPVVNVVRNVVVCVVVVD

Secondary structure (DSSP, 8-state):
-TT--HHHHHHHHH-SS-EEEEEEEHHHHHHHHHHHH--SEEEEEPEEE-TTS-EEEEES-S-HHHHHHHHHHHHTTTS--SEEEE---S-STTSGGGGSSEEEESSPPHHHHGGGTT---PPPP------SBSS---HHHHHHHHHHHHHHHHHHHHHHHHHHHS-TTTHHHHHHHTT-EEEEES-PPPPPPTTSPPPEEEE--SSTTHHHHHHHHHTS---EEESS--HHHHHT-SS-EEE--S-HHHHHHHHHHHHTTS-EEE-TTSS---SSEEPPPPGGGGGT-S-EEEEEEEEE-SSB-S--SSS-GGGHHHHHHTSSS-EEEEEEPPPPPGGGSGGGT--HHHHHHHHHHHHHHHHTPEE----HHHHHHHHHSS-S---S-SHHHHHHHHHTTSS--TTTHHHH-S----EEEEEE-SS--S--SSS-GGGHHHHHHTSSS-EEEEEEPPPPPGGGSGGGT--HHHHHHHHHHHHHHHHT-------HHHHHHHHHSS-S------HHHHHHHHHHHHGGG--

Radius of gyration: 30.42 Å; chains: 1; bounding box: 67×82×72 Å

InterPro domains:
  IPR002123 Phospholipid/glycerol acyltransferase [PF01553] (196-297)
  IPR002123 Phospholipid/glycerol acyltransferase [SM00563] (199-300)
  IPR056462 Glycerol-3-phosphate acyltransferase RAM2/GPAT1-8, HAD-like domain [PF23270] (1-104)

Sequence (531 aa):
MDDVSMDAWKVFSSCKEKVVVTRMPRVMVEMFAKEHLIADEVIGSELIVNRFGFVTGLIRETDIDQSVLNRVADLFVDGRPRIGLARPSKTISTTFLSLCEEHIHAPIPESYHHRTQQLELRPLPVIFHDGRLVKRPTPATALLILIWIPFGIILAAIRIFLGSILPLWATPYVSKIFGGQIIVKGKPPQAPSPGHSGVLFVCTHRTLMDPVVLSYVLGRSIPAVTYSISRLSEILSPIPTVRLTRIRDVDAAKIKQQLSKGDLVVCPEGTTCREPFLLRFSALFAELTDRIVPVAMNYRVGFFHATTARGWKGLDPIFFFMNPRPVYEVTFLNQLPMEATCSSGKSPHDVANYVQRILAATLGFECTNFTRKDKYRVLAGNDGTVSYLSFLDQLKKVVSTFEPFSALFAELTDRIVPVAMNYRVGFFHATTARGWKGLDPIFFFMNPRPVYEVTFLNQLPVEATCSSGKSPHDVANYVQRILAATLGFECTNFTRKDKYRVLAGNDGTVSYLSFLDQLKKVVSTFEPFLH